Protein AF-A0A947CXR3-F1 (afdb_monomer)

pLDDT: mean 90.7, std 9.89, range [32.94, 98.69]

Foldseek 3Di:
DDDDDDFDLLVQDPDPVSDQWDADPVHDDKIAGEQRSQLVRLVVLQVVCVVVVWPREQEEEADQPFDEDALVVLLVVLPRGHYHYHKAAMVGYDVVNCVPRHPTYYYPDNDDDRMRVVVVVVSCVSNQVNHPPSDPDPCVLCQDDRVALWHWADDDDDDQDDPNDGDPVQVVVPPPVSVVLNRLLRRLLCCQQPPVVSVLQGDQDPSNVVSCVVSLLPLQLQEEEEEEQPQDQAPVRDGDRHADDVCVLQLVLCLSVVLNHNAYEYEALDPVRQVVLVVVLVCLCPDPDPDCSNVSSVRYDYDNHPVRVQVVSCVVLVHGAQFEEEAPDDDPVDDADELRRVSNVSSPDSHGYYYYWYAHRTDHPVSVVPHNGYHYFDDDPDPDDDDGRSVRVSVSSCSNRHRPHDPD

Structure (mmCIF, N/CA/C/O backbone):
data_AF-A0A947CXR3-F1
#
_entry.id   AF-A0A947CXR3-F1
#
loop_
_atom_site.group_PDB
_atom_site.id
_atom_site.type_symbol
_atom_site.label_atom_id
_atom_site.label_alt_id
_atom_site.label_comp_id
_atom_site.label_asym_id
_atom_site.label_entity_id
_atom_site.label_seq_id
_atom_site.pdbx_PDB_ins_code
_atom_site.Cartn_x
_atom_site.Cartn_y
_atom_site.Cartn_z
_atom_site.occupancy
_atom_site.B_iso_or_equiv
_atom_site.auth_seq_id
_atom_site.auth_comp_id
_atom_site.auth_asym_id
_atom_site.auth_atom_id
_atom_site.pdbx_PDB_model_num
ATOM 1 N N . THR A 1 1 ? 6.590 -12.788 -31.954 1.00 79.44 1 THR A N 1
ATOM 2 C CA . THR A 1 1 ? 8.031 -13.015 -31.715 1.00 79.44 1 THR A CA 1
ATOM 3 C C . THR A 1 1 ? 8.569 -11.859 -30.914 1.00 79.44 1 THR A C 1
ATOM 5 O O . THR A 1 1 ? 8.075 -10.757 -31.105 1.00 79.44 1 THR A O 1
ATOM 8 N N . ILE A 1 2 ? 9.519 -12.111 -30.018 1.00 90.00 2 ILE A N 1
ATOM 9 C CA . ILE A 1 2 ? 10.191 -11.078 -29.224 1.00 90.00 2 ILE A CA 1
ATOM 10 C C . ILE A 1 2 ? 11.605 -10.926 -29.770 1.00 90.00 2 ILE A C 1
ATOM 12 O O . ILE A 1 2 ? 12.270 -11.932 -30.020 1.00 90.00 2 ILE A O 1
ATOM 16 N N . GLU A 1 3 ? 12.046 -9.687 -29.945 1.00 91.62 3 GLU A N 1
ATOM 17 C CA . GLU A 1 3 ? 13.421 -9.353 -30.291 1.00 91.62 3 GLU A CA 1
ATOM 18 C C . GLU A 1 3 ? 13.982 -8.391 -29.242 1.00 91.62 3 GLU A C 1
ATOM 20 O O . GLU A 1 3 ? 13.285 -7.481 -28.797 1.00 91.62 3 GLU A O 1
ATOM 25 N N . VAL A 1 4 ? 15.227 -8.624 -28.824 1.00 93.88 4 VAL A N 1
ATOM 26 C CA . VAL A 1 4 ? 15.935 -7.793 -27.847 1.00 93.88 4 VAL A CA 1
ATOM 27 C C . VAL A 1 4 ? 17.286 -7.424 -28.437 1.00 93.88 4 VAL A C 1
ATOM 29 O O . VAL A 1 4 ? 18.064 -8.302 -28.811 1.00 93.88 4 VAL A O 1
ATOM 32 N N . GLU A 1 5 ? 17.563 -6.127 -28.494 1.00 94.75 5 GLU A N 1
ATOM 33 C CA . GLU A 1 5 ? 18.827 -5.569 -28.957 1.00 94.75 5 GLU A CA 1
ATOM 34 C C . GLU A 1 5 ? 19.469 -4.760 -27.824 1.00 94.75 5 GLU A C 1
ATOM 36 O O . GLU A 1 5 ? 18.783 -4.043 -27.098 1.00 94.75 5 GLU A O 1
ATOM 41 N N . LEU A 1 6 ? 20.785 -4.897 -27.658 1.00 97.06 6 LEU A N 1
ATOM 42 C CA . LEU A 1 6 ? 21.555 -4.155 -26.663 1.00 97.06 6 LEU A CA 1
ATOM 43 C C . LEU A 1 6 ? 22.370 -3.072 -27.366 1.00 97.06 6 LEU A C 1
ATOM 45 O O . LEU A 1 6 ? 23.049 -3.352 -28.353 1.00 97.06 6 LEU A O 1
ATOM 49 N N . ILE A 1 7 ? 22.322 -1.854 -26.834 1.00 97.44 7 ILE A N 1
ATOM 50 C CA . ILE A 1 7 ? 23.050 -0.697 -27.356 1.00 97.44 7 ILE A CA 1
ATOM 51 C C . ILE A 1 7 ? 23.914 -0.148 -26.224 1.00 97.44 7 ILE A C 1
ATOM 53 O O . ILE A 1 7 ? 23.396 0.229 -25.175 1.00 97.44 7 ILE A O 1
ATOM 57 N N . ASP A 1 8 ? 25.232 -0.144 -26.423 1.00 97.94 8 ASP A N 1
ATOM 58 C CA . ASP A 1 8 ? 26.199 0.355 -25.443 1.00 97.94 8 ASP A CA 1
ATOM 59 C C . ASP A 1 8 ? 26.494 1.843 -25.716 1.00 97.94 8 ASP A C 1
ATOM 61 O O . ASP A 1 8 ? 27.103 2.150 -26.746 1.00 97.94 8 ASP A O 1
ATOM 65 N N . PRO A 1 9 ? 26.145 2.783 -24.809 1.00 97.88 9 PRO A N 1
ATOM 66 C CA . PRO A 1 9 ? 26.451 4.208 -24.972 1.00 97.88 9 PRO A CA 1
ATOM 67 C C . PRO A 1 9 ? 27.941 4.493 -25.199 1.00 97.88 9 PRO A C 1
ATOM 69 O O . PRO A 1 9 ? 28.308 5.500 -25.800 1.00 97.88 9 PRO A O 1
ATOM 72 N N . ARG A 1 10 ? 28.834 3.587 -24.777 1.00 98.00 10 ARG A N 1
ATOM 73 C CA . ARG A 1 10 ? 30.276 3.699 -25.032 1.00 98.00 10 ARG A CA 1
ATOM 74 C C . ARG A 1 10 ? 30.629 3.610 -26.516 1.00 98.00 10 ARG A C 1
ATOM 76 O O . ARG A 1 10 ? 31.765 3.893 -26.877 1.00 98.00 10 ARG A O 1
ATOM 83 N N . GLU A 1 11 ? 29.749 3.114 -27.383 1.00 97.81 11 GLU A N 1
ATOM 84 C CA . GLU A 1 11 ? 29.954 3.111 -28.843 1.00 97.81 11 GLU A CA 1
ATOM 85 C C . GLU A 1 11 ? 29.752 4.499 -29.472 1.00 97.81 11 GLU A C 1
ATOM 87 O O . GLU A 1 11 ? 30.209 4.732 -30.587 1.00 97.81 11 GLU A O 1
ATOM 92 N N . PHE A 1 12 ? 29.148 5.430 -28.729 1.00 97.81 12 PHE A N 1
ATOM 93 C CA . PHE A 1 12 ? 28.777 6.774 -29.181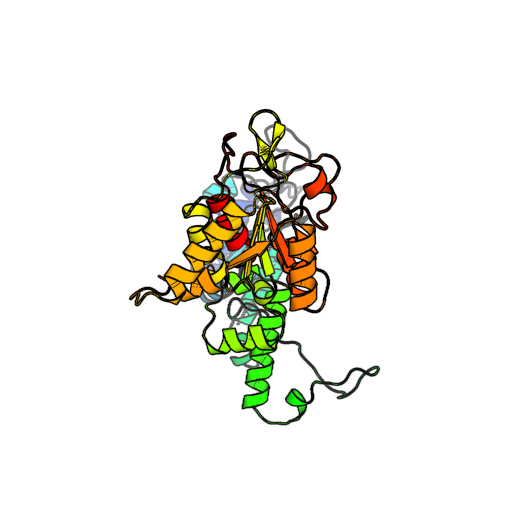 1.00 97.81 12 PHE A CA 1
ATOM 94 C C . PHE A 1 12 ? 29.667 7.870 -28.573 1.00 97.81 12 PHE A C 1
ATOM 96 O O . PHE A 1 12 ? 29.366 9.057 -28.609 1.00 97.81 12 PHE A O 1
ATOM 103 N N . THR A 1 13 ? 30.800 7.485 -27.991 1.00 97.06 13 THR A N 1
ATOM 104 C CA . THR A 1 13 ? 31.784 8.412 -27.422 1.00 97.06 13 THR A CA 1
ATOM 105 C C . THR A 1 13 ? 32.862 8.767 -28.443 1.00 97.06 13 THR A C 1
ATOM 107 O O . THR A 1 13 ? 33.323 7.900 -29.184 1.00 97.06 13 THR A O 1
ATOM 110 N N . SER A 1 14 ? 33.351 10.006 -28.421 1.00 93.44 14 SER A N 1
ATOM 111 C CA . SER A 1 14 ? 34.438 10.468 -29.298 1.00 93.44 14 SER A CA 1
ATOM 112 C C . SER A 1 14 ? 35.839 10.329 -28.689 1.00 93.44 14 SER A C 1
ATOM 114 O O . SER A 1 14 ? 36.840 10.422 -29.404 1.00 93.44 14 SER A O 1
ATOM 116 N N . ASP A 1 15 ? 35.941 10.111 -27.376 1.00 94.44 15 ASP A N 1
ATOM 117 C CA . ASP A 1 15 ? 37.215 10.000 -26.678 1.00 94.44 15 ASP A CA 1
ATOM 118 C C . ASP A 1 15 ? 37.767 8.565 -26.679 1.00 94.44 15 ASP A C 1
ATOM 120 O O . ASP A 1 15 ? 37.040 7.573 -26.681 1.00 94.44 15 ASP A O 1
ATOM 124 N N . ARG A 1 16 ? 39.098 8.446 -26.609 1.00 93.19 16 ARG A N 1
ATOM 125 C CA . ARG A 1 16 ? 39.800 7.150 -26.609 1.00 93.19 16 ARG A CA 1
ATOM 126 C C . ARG A 1 16 ? 39.392 6.237 -25.444 1.00 93.19 16 ARG A C 1
ATOM 128 O O . ARG A 1 16 ? 39.520 5.020 -25.567 1.00 93.19 16 ARG A O 1
ATOM 135 N N . HIS A 1 17 ? 38.969 6.804 -24.315 1.00 95.69 17 HIS A N 1
ATOM 136 C CA . HIS A 1 17 ? 38.638 6.053 -23.104 1.00 95.69 17 HIS A CA 1
ATOM 137 C C . HIS A 1 17 ? 37.176 5.590 -23.065 1.00 95.69 17 HIS A C 1
ATOM 139 O O . HIS A 1 17 ? 36.808 4.849 -22.154 1.00 95.69 17 HIS A O 1
ATOM 145 N N . ARG A 1 18 ? 36.379 5.955 -24.078 1.00 96.69 18 ARG A N 1
ATOM 146 C CA . ARG A 1 18 ? 34.949 5.662 -24.180 1.00 96.69 18 ARG A CA 1
ATOM 147 C C . ARG A 1 18 ? 34.182 6.109 -22.936 1.00 96.69 18 ARG A C 1
ATOM 149 O O . ARG A 1 18 ? 33.510 5.310 -22.274 1.00 96.69 18 ARG A O 1
ATOM 156 N N . THR A 1 19 ? 34.356 7.383 -22.594 1.00 97.25 19 THR A N 1
ATOM 157 C CA . THR A 1 19 ? 33.881 7.991 -21.350 1.00 97.25 19 THR A CA 1
ATOM 158 C C . THR A 1 19 ? 32.404 8.368 -21.461 1.00 97.25 19 THR A C 1
ATOM 160 O O . THR A 1 19 ? 32.031 9.217 -22.271 1.00 97.25 19 THR A O 1
ATOM 163 N N . VAL A 1 20 ? 31.567 7.757 -20.619 1.00 97.88 20 VAL A N 1
ATOM 164 C CA . VAL A 1 20 ? 30.100 7.931 -20.624 1.00 97.88 20 VAL A CA 1
ATOM 165 C C . VAL A 1 20 ? 29.574 8.674 -19.402 1.00 97.88 20 VAL A C 1
ATOM 167 O O . VAL A 1 20 ? 28.370 8.851 -19.277 1.00 97.88 20 VAL A O 1
ATOM 170 N N . ASP A 1 21 ? 30.455 9.111 -18.511 1.00 97.88 21 ASP A N 1
ATOM 171 C CA . ASP A 1 21 ? 30.120 9.767 -17.253 1.00 97.88 21 ASP A CA 1
ATOM 172 C C . ASP A 1 21 ? 31.091 10.911 -16.940 1.00 97.88 21 ASP A C 1
ATOM 174 O O . ASP A 1 21 ? 32.212 10.938 -17.448 1.00 97.88 21 ASP A O 1
ATOM 178 N N . ASP A 1 22 ? 30.635 11.879 -16.147 1.00 97.69 22 ASP A N 1
ATOM 179 C CA . ASP A 1 22 ? 31.436 13.009 -15.666 1.00 97.69 22 ASP A CA 1
ATOM 180 C C . ASP A 1 22 ? 30.968 13.458 -14.268 1.00 97.69 22 ASP A C 1
ATOM 182 O O . ASP A 1 22 ? 29.931 13.013 -13.766 1.00 97.69 22 ASP A O 1
ATOM 186 N N . ALA A 1 23 ? 31.740 14.325 -13.616 1.00 97.38 23 ALA A N 1
ATOM 187 C CA . ALA A 1 23 ? 31.413 14.851 -12.297 1.00 97.38 23 ALA A CA 1
ATOM 188 C C . ALA A 1 23 ? 30.157 15.752 -12.338 1.00 97.38 23 ALA A C 1
ATOM 190 O O . ALA A 1 23 ? 30.001 16.554 -13.265 1.00 97.38 23 ALA A O 1
ATOM 191 N N . PRO A 1 24 ? 29.273 15.688 -11.323 1.00 97.50 24 PRO A N 1
ATOM 192 C CA . PRO A 1 24 ? 28.071 16.513 -11.283 1.00 97.50 24 PRO A CA 1
ATOM 193 C C . PRO A 1 24 ? 28.388 18.001 -11.071 1.00 97.50 24 PRO A C 1
ATOM 195 O O . PRO A 1 24 ? 29.201 18.385 -10.221 1.00 97.50 24 PRO A O 1
ATOM 198 N N . TYR A 1 25 ? 27.668 18.873 -11.783 1.00 96.75 25 TYR A N 1
ATOM 199 C CA . TYR A 1 25 ? 27.602 20.291 -11.421 1.00 96.75 25 TYR A CA 1
ATOM 200 C C . TYR A 1 25 ? 26.945 20.463 -10.042 1.00 96.75 25 TYR A C 1
ATOM 202 O O . TYR A 1 25 ? 25.999 19.762 -9.703 1.00 96.75 25 TYR A O 1
ATOM 210 N N . GLY A 1 26 ? 27.438 21.422 -9.250 1.00 95.88 26 GLY A N 1
ATOM 211 C CA . GLY A 1 26 ? 27.008 21.624 -7.857 1.00 95.88 26 GLY A CA 1
ATOM 212 C C . GLY A 1 26 ? 27.835 20.847 -6.824 1.00 95.88 26 GLY A C 1
ATOM 213 O O . GLY A 1 26 ? 27.709 21.110 -5.629 1.00 95.88 26 GLY A O 1
ATOM 214 N N . GLY A 1 27 ? 28.742 19.975 -7.278 1.00 92.25 27 GLY A N 1
ATOM 215 C CA . GLY A 1 27 ? 29.546 19.118 -6.410 1.00 92.25 27 GLY A CA 1
ATOM 216 C C . GLY A 1 27 ? 28.737 17.961 -5.819 1.00 92.25 27 GLY A C 1
ATOM 217 O O . GLY A 1 27 ? 27.568 17.771 -6.139 1.00 92.25 27 GLY A O 1
ATOM 218 N N . GLY A 1 28 ? 29.380 17.183 -4.950 1.00 91.25 28 GLY A N 1
ATOM 219 C CA . GLY A 1 28 ? 28.824 15.946 -4.397 1.00 91.25 28 GLY A CA 1
ATOM 220 C C . GLY A 1 28 ? 29.645 14.717 -4.801 1.00 91.25 28 GLY A C 1
ATOM 221 O O . GLY A 1 28 ? 30.528 14.819 -5.656 1.00 91.25 28 GLY A O 1
ATOM 222 N N . PRO A 1 29 ? 29.432 13.573 -4.132 1.00 91.44 29 PRO A N 1
ATOM 223 C CA . PRO A 1 29 ? 30.048 12.312 -4.523 1.00 91.44 29 PRO A CA 1
ATOM 224 C C . PRO A 1 29 ? 29.416 11.761 -5.813 1.00 91.44 29 PRO A C 1
ATOM 226 O O . PRO A 1 29 ? 28.304 12.134 -6.172 1.00 91.44 29 PRO A O 1
ATOM 229 N N . GLY A 1 30 ? 30.119 10.838 -6.473 1.00 94.19 30 GLY A N 1
ATOM 230 C CA . GLY A 1 30 ? 29.589 10.084 -7.611 1.00 94.19 30 GLY A CA 1
ATOM 231 C C . GLY A 1 30 ? 29.825 10.730 -8.979 1.00 94.19 30 GLY A C 1
ATOM 232 O O . GLY A 1 30 ? 30.558 11.709 -9.110 1.00 94.19 30 GLY A O 1
ATOM 233 N N . MET A 1 31 ? 29.236 10.115 -10.005 1.00 97.81 31 MET A N 1
ATOM 234 C CA . MET A 1 31 ? 29.344 10.504 -11.415 1.00 97.81 31 MET A CA 1
ATOM 235 C C . MET A 1 31 ? 27.943 10.531 -12.036 1.00 97.81 31 MET A C 1
ATOM 237 O O . MET A 1 31 ? 27.052 9.820 -11.572 1.00 97.81 31 MET A O 1
ATOM 241 N N . VAL A 1 32 ? 27.745 11.324 -13.085 1.00 98.06 32 VAL A N 1
ATOM 242 C CA . VAL A 1 32 ? 26.485 11.422 -13.838 1.00 98.06 32 VAL A CA 1
ATOM 243 C C . VAL A 1 32 ? 26.749 11.036 -15.285 1.00 98.06 32 VAL A C 1
ATOM 245 O O . VAL A 1 32 ? 27.749 11.462 -15.864 1.00 98.06 32 VAL A O 1
ATOM 248 N N . MET A 1 33 ? 25.868 10.230 -15.884 1.00 98.44 33 MET A N 1
ATOM 249 C CA . MET A 1 33 ? 26.018 9.856 -17.291 1.00 98.44 33 MET A CA 1
ATOM 250 C C . MET A 1 33 ? 25.902 11.083 -18.199 1.00 98.44 33 MET A C 1
ATOM 252 O O . MET A 1 33 ? 24.962 11.873 -18.086 1.00 98.44 33 MET A O 1
ATOM 256 N N . LYS A 1 34 ? 26.860 11.214 -19.116 1.00 98.12 34 LYS A N 1
ATOM 257 C CA . LYS A 1 34 ? 26.965 12.331 -20.053 1.00 98.12 34 LYS A CA 1
ATOM 258 C C . LYS A 1 34 ? 25.796 12.340 -21.038 1.00 98.12 34 LYS A C 1
ATOM 260 O O . LYS A 1 34 ? 25.377 11.267 -21.483 1.00 98.12 34 LYS A O 1
ATOM 265 N N . PRO A 1 35 ? 25.313 13.529 -21.435 1.00 98.19 35 PRO A N 1
ATOM 266 C CA . PRO A 1 35 ? 24.179 13.626 -22.335 1.00 98.19 35 PRO A CA 1
ATOM 267 C C . PRO A 1 35 ? 24.489 13.117 -23.744 1.00 98.19 35 PRO A C 1
ATOM 269 O O . PRO A 1 35 ? 23.686 12.371 -24.290 1.00 98.19 35 PRO A O 1
ATOM 272 N N . GLU A 1 36 ? 25.644 13.456 -24.326 1.00 97.75 36 GLU A N 1
ATOM 273 C CA . GLU A 1 36 ? 25.902 13.206 -25.752 1.00 97.75 36 GLU A CA 1
ATOM 274 C C . GLU A 1 36 ? 25.911 11.710 -26.112 1.00 97.75 36 GLU A C 1
ATOM 276 O O . GLU A 1 36 ? 25.109 11.312 -26.954 1.00 97.75 36 GLU A O 1
ATOM 281 N N . PRO A 1 37 ? 26.700 10.836 -25.448 1.00 98.12 37 PRO A N 1
ATOM 282 C CA . PRO A 1 37 ? 26.730 9.420 -25.819 1.00 98.12 37 PRO A CA 1
ATOM 283 C C . PRO A 1 37 ? 25.398 8.706 -25.559 1.00 98.12 37 PRO A C 1
ATOM 285 O O . PRO A 1 37 ? 25.101 7.692 -26.186 1.00 98.12 37 PRO A O 1
ATOM 288 N N . LEU A 1 38 ? 24.607 9.203 -24.602 1.00 98.19 38 LEU A N 1
ATOM 289 C CA . LEU A 1 38 ? 23.335 8.594 -24.235 1.00 98.19 38 LEU A CA 1
ATOM 290 C C . LEU A 1 38 ? 22.211 8.998 -25.197 1.00 98.19 38 LEU A C 1
ATOM 292 O O . LEU A 1 38 ? 21.444 8.131 -25.608 1.00 98.19 38 LEU A O 1
ATOM 296 N N . ILE A 1 39 ? 22.138 10.274 -25.585 1.00 98.50 39 ILE A N 1
ATOM 297 C CA . ILE A 1 39 ? 21.187 10.760 -26.596 1.00 98.50 39 ILE A CA 1
ATOM 298 C C . ILE A 1 39 ? 21.435 10.044 -27.924 1.00 98.50 39 ILE A C 1
ATOM 300 O O . ILE A 1 39 ? 20.510 9.444 -28.469 1.00 98.50 39 ILE A O 1
ATOM 304 N N . ASP A 1 40 ? 22.688 10.002 -28.381 1.00 98.31 40 ASP A N 1
ATOM 305 C CA . ASP A 1 40 ? 23.053 9.348 -29.640 1.00 98.31 40 ASP A CA 1
ATOM 306 C C . ASP A 1 40 ? 22.677 7.853 -29.635 1.00 98.31 40 ASP A C 1
ATOM 308 O O . ASP A 1 40 ? 22.171 7.323 -30.628 1.00 98.31 40 ASP A O 1
ATOM 312 N N . ALA A 1 41 ? 22.856 7.165 -28.501 1.00 98.38 41 ALA A N 1
ATOM 313 C CA . ALA A 1 41 ? 22.448 5.770 -28.341 1.00 98.38 41 ALA A CA 1
ATOM 314 C C . ALA A 1 41 ? 20.919 5.582 -28.408 1.00 98.38 41 ALA A C 1
ATOM 316 O O . ALA A 1 41 ? 20.441 4.635 -29.040 1.00 98.38 41 ALA A O 1
ATOM 317 N N . ILE A 1 42 ? 20.146 6.476 -27.779 1.00 98.19 42 ILE A N 1
ATOM 318 C CA . ILE A 1 42 ? 18.674 6.448 -27.794 1.00 98.19 42 ILE A CA 1
ATOM 319 C C . ILE A 1 42 ? 18.142 6.716 -29.210 1.00 98.19 42 ILE A C 1
ATOM 321 O O . ILE A 1 42 ? 17.247 6.010 -29.684 1.00 98.19 42 ILE A O 1
ATOM 325 N N . GLU A 1 43 ? 18.701 7.700 -29.913 1.00 97.56 43 GLU A N 1
ATOM 326 C CA . GLU A 1 43 ? 18.332 8.022 -31.296 1.00 97.56 43 GLU A CA 1
ATOM 327 C C . GLU A 1 43 ? 18.703 6.895 -32.269 1.00 97.56 43 GLU A C 1
ATOM 329 O O . GLU A 1 43 ? 17.918 6.548 -33.161 1.00 97.56 43 GLU A O 1
ATOM 334 N N . ALA A 1 44 ? 19.862 6.259 -32.071 1.00 97.69 44 ALA A N 1
ATOM 335 C CA . ALA A 1 44 ? 20.262 5.089 -32.843 1.00 97.69 44 ALA A CA 1
ATOM 336 C C . ALA A 1 44 ? 19.293 3.915 -32.641 1.00 97.69 44 ALA A C 1
ATOM 338 O O . ALA A 1 44 ? 18.938 3.251 -33.617 1.00 97.69 44 ALA A O 1
ATOM 339 N N . ALA A 1 45 ? 18.816 3.685 -31.412 1.00 96.50 45 ALA A N 1
ATOM 340 C CA . ALA A 1 45 ? 17.808 2.664 -31.122 1.00 96.50 45 ALA A CA 1
ATOM 341 C C . ALA A 1 45 ? 16.514 2.901 -31.915 1.00 96.50 45 ALA A C 1
ATOM 343 O O . ALA A 1 45 ? 16.004 1.996 -32.580 1.00 96.50 45 ALA A O 1
ATOM 344 N N . ALA A 1 46 ? 16.021 4.143 -31.903 1.00 94.88 46 ALA A N 1
ATOM 345 C CA . ALA A 1 46 ? 14.829 4.529 -32.650 1.00 94.88 46 ALA A CA 1
ATOM 346 C C . ALA A 1 46 ? 15.016 4.349 -34.165 1.00 94.88 46 ALA A C 1
ATOM 348 O O . ALA A 1 46 ? 14.157 3.770 -34.831 1.00 94.88 46 ALA A O 1
ATOM 349 N N . THR A 1 47 ? 16.170 4.766 -34.693 1.00 95.94 47 THR A N 1
ATOM 350 C CA . THR A 1 47 ? 16.509 4.635 -36.117 1.00 95.94 47 THR A CA 1
ATOM 351 C C . THR A 1 47 ? 16.544 3.171 -36.555 1.00 95.94 47 THR A C 1
ATOM 353 O O . THR A 1 47 ? 15.905 2.813 -37.543 1.00 95.94 47 THR A O 1
ATOM 356 N N . ARG A 1 48 ? 17.213 2.295 -35.790 1.00 94.88 48 ARG A N 1
ATOM 357 C CA . ARG A 1 48 ? 17.276 0.851 -36.082 1.00 94.88 48 ARG A CA 1
ATOM 358 C C . ARG A 1 48 ? 15.891 0.204 -36.071 1.00 94.88 48 ARG A C 1
ATOM 360 O O . ARG A 1 48 ? 15.601 -0.639 -36.918 1.00 94.88 48 ARG A O 1
ATOM 367 N N . GLY A 1 49 ? 15.019 0.607 -35.146 1.00 92.44 49 GLY A N 1
ATOM 368 C CA . GLY A 1 49 ? 13.626 0.161 -35.135 1.00 92.44 49 GLY A CA 1
ATOM 369 C C . GLY A 1 49 ? 12.864 0.598 -36.389 1.00 92.44 49 GLY A C 1
ATOM 370 O O . GLY A 1 49 ? 12.204 -0.223 -37.028 1.00 92.44 49 GLY A O 1
ATOM 371 N N . ALA A 1 50 ? 13.008 1.860 -36.796 1.00 93.69 50 ALA A N 1
ATOM 372 C CA . ALA A 1 50 ? 12.372 2.385 -38.003 1.00 93.69 50 ALA A CA 1
ATOM 373 C C . ALA A 1 50 ? 12.843 1.662 -39.282 1.00 93.69 50 ALA A C 1
ATOM 375 O O . ALA A 1 50 ? 12.020 1.318 -40.130 1.00 93.69 50 ALA A O 1
ATOM 376 N N . GLU A 1 51 ? 14.139 1.350 -39.402 1.00 94.94 51 GLU A N 1
ATOM 377 C CA . GLU A 1 51 ? 14.701 0.568 -40.519 1.00 94.94 51 GLU A CA 1
ATOM 378 C C . GLU A 1 51 ? 14.114 -0.851 -40.610 1.00 94.94 51 GLU A C 1
ATOM 380 O O . GLU A 1 51 ? 13.972 -1.405 -41.702 1.00 94.94 51 GLU A O 1
ATOM 385 N N . ARG A 1 52 ? 13.719 -1.427 -39.469 1.00 91.31 52 ARG A N 1
ATOM 386 C CA . ARG A 1 52 ? 13.030 -2.725 -39.369 1.00 91.31 52 ARG A CA 1
ATOM 387 C C . ARG A 1 52 ? 11.512 -2.620 -39.566 1.00 91.31 52 ARG A C 1
ATOM 389 O O . ARG A 1 52 ? 10.823 -3.640 -39.543 1.00 91.31 52 ARG A O 1
ATOM 396 N N . GLY A 1 53 ? 10.982 -1.410 -39.762 1.00 91.56 53 GLY A N 1
ATOM 397 C CA . GLY A 1 53 ? 9.550 -1.144 -39.908 1.00 91.56 53 GLY A CA 1
ATOM 398 C C . GLY A 1 53 ? 8.762 -1.214 -38.596 1.00 91.56 53 GLY A C 1
ATOM 399 O O . GLY A 1 53 ? 7.558 -1.468 -38.627 1.00 91.56 53 GLY A O 1
ATOM 400 N N . TRP A 1 54 ? 9.421 -1.039 -37.448 1.00 91.06 54 TRP A N 1
ATOM 401 C CA . TRP A 1 54 ? 8.762 -0.974 -36.141 1.00 91.06 54 TRP A CA 1
ATOM 402 C C . TRP A 1 54 ? 8.110 0.399 -35.915 1.00 91.06 54 TRP A C 1
ATOM 404 O O . TRP A 1 54 ? 8.547 1.385 -36.512 1.00 91.06 54 TRP A O 1
ATOM 414 N N . PRO A 1 55 ? 7.060 0.491 -35.073 1.00 91.50 55 PRO A N 1
ATOM 415 C CA . PRO A 1 55 ? 6.487 1.780 -34.698 1.00 91.50 55 PRO A CA 1
ATOM 416 C C . PRO A 1 55 ? 7.500 2.641 -33.930 1.00 91.50 55 PRO A C 1
ATOM 418 O O . PRO A 1 55 ? 8.525 2.152 -33.446 1.00 91.50 55 PRO A O 1
ATOM 421 N N . GLU A 1 56 ? 7.182 3.930 -33.801 1.00 93.56 56 GLU A N 1
ATOM 422 C CA . GLU A 1 56 ? 7.945 4.861 -32.967 1.00 93.56 56 GLU A CA 1
ATOM 423 C C . GLU A 1 56 ? 8.109 4.284 -31.548 1.00 93.56 56 GLU A C 1
ATOM 425 O O . GLU A 1 56 ? 7.103 3.880 -30.949 1.00 93.56 56 GLU A O 1
ATOM 430 N N . PRO A 1 57 ? 9.344 4.184 -31.014 1.00 95.75 57 PRO A N 1
ATOM 431 C CA . PRO A 1 57 ? 9.550 3.589 -29.707 1.00 95.75 57 PRO A CA 1
ATOM 432 C C . PRO A 1 57 ? 8.981 4.461 -28.604 1.00 95.75 57 PRO A C 1
ATOM 434 O O . PRO A 1 57 ? 9.109 5.683 -28.624 1.00 95.75 57 PRO A O 1
ATOM 437 N N . ARG A 1 58 ? 8.492 3.798 -27.562 1.00 96.38 58 ARG A N 1
ATOM 438 C CA . ARG A 1 58 ? 8.335 4.417 -26.250 1.00 96.38 58 ARG A CA 1
ATOM 439 C C . ARG A 1 58 ? 9.670 4.365 -25.506 1.00 96.38 58 ARG A C 1
ATOM 441 O O . ARG A 1 58 ? 10.166 3.277 -25.208 1.00 96.38 58 ARG A O 1
ATOM 448 N N . ARG A 1 59 ? 10.251 5.528 -25.226 1.00 97.94 59 ARG A N 1
ATOM 449 C CA . ARG A 1 59 ? 11.552 5.713 -24.571 1.00 97.94 59 ARG A CA 1
ATOM 450 C C . ARG A 1 59 ? 11.345 5.849 -23.068 1.00 97.94 59 ARG A C 1
ATOM 452 O O . ARG A 1 59 ? 10.853 6.866 -22.587 1.00 97.94 59 ARG A O 1
ATOM 459 N N . MET A 1 60 ? 11.696 4.805 -22.330 1.00 98.25 60 MET A N 1
ATOM 460 C CA . MET A 1 60 ? 11.411 4.678 -20.904 1.00 98.25 60 MET A CA 1
ATOM 461 C C . MET A 1 60 ? 12.709 4.684 -20.106 1.00 98.25 60 MET A C 1
ATOM 463 O O . MET A 1 60 ? 13.554 3.810 -20.304 1.00 98.25 60 MET A O 1
ATOM 467 N N . LEU A 1 61 ? 12.858 5.619 -19.172 1.00 98.69 61 LEU A N 1
ATOM 468 C CA . LEU A 1 61 ? 13.983 5.627 -18.239 1.00 98.69 61 LEU A CA 1
ATOM 469 C C . LEU A 1 61 ? 13.667 4.780 -17.007 1.00 98.69 61 LEU A C 1
ATOM 471 O O . LEU A 1 61 ? 12.661 4.993 -16.332 1.00 98.69 61 LEU A O 1
ATOM 475 N N . MET A 1 62 ? 14.556 3.842 -16.685 1.00 98.50 62 MET A N 1
ATOM 476 C CA . MET A 1 62 ? 14.491 3.085 -15.435 1.00 98.50 62 MET A CA 1
ATOM 477 C C . MET A 1 62 ? 14.981 3.973 -14.288 1.00 98.50 62 MET A C 1
ATOM 479 O O . MET A 1 62 ? 16.184 4.196 -14.149 1.00 98.50 62 MET A O 1
ATOM 483 N N . SER A 1 63 ? 14.050 4.496 -13.489 1.00 97.69 63 SER A N 1
ATOM 484 C CA . SER A 1 63 ? 14.315 5.520 -12.472 1.00 97.69 63 SER A CA 1
ATOM 485 C C . SER A 1 63 ? 13.440 5.304 -11.236 1.00 97.69 63 SER A C 1
ATOM 487 O O . SER A 1 63 ? 12.232 5.110 -11.382 1.00 97.69 63 SER A O 1
ATOM 489 N N . PRO A 1 64 ? 13.991 5.381 -10.007 1.00 96.94 64 PRO A N 1
ATOM 490 C CA . PRO A 1 64 ? 13.189 5.300 -8.787 1.00 96.94 64 PRO A CA 1
ATOM 491 C C . PRO A 1 64 ? 12.223 6.487 -8.628 1.00 96.94 64 PRO A C 1
ATOM 493 O O . PRO A 1 64 ? 11.269 6.380 -7.863 1.00 96.94 64 PRO A O 1
ATOM 496 N N . ALA A 1 65 ? 12.443 7.598 -9.345 1.00 95.75 65 ALA A N 1
ATOM 497 C CA . ALA A 1 65 ? 11.534 8.746 -9.379 1.00 95.75 65 ALA A CA 1
ATOM 498 C C . ALA A 1 65 ? 10.338 8.543 -10.330 1.00 95.75 65 ALA A C 1
ATOM 500 O O . ALA A 1 65 ? 9.385 9.323 -10.298 1.00 95.75 65 ALA A O 1
ATOM 501 N N . GLY A 1 66 ? 10.382 7.499 -11.163 1.00 96.88 66 GLY A N 1
ATOM 502 C CA . GLY A 1 66 ? 9.333 7.170 -12.115 1.00 96.88 66 GLY A CA 1
ATOM 503 C C . GLY A 1 66 ? 8.064 6.611 -11.481 1.00 96.88 66 GLY A C 1
ATOM 504 O O . GLY A 1 66 ? 8.027 6.228 -10.309 1.00 96.88 66 GLY A O 1
ATOM 505 N N . ALA A 1 67 ? 7.009 6.504 -12.289 1.00 97.12 67 ALA A N 1
ATOM 506 C CA . ALA A 1 67 ? 5.782 5.847 -11.856 1.00 97.12 67 ALA A CA 1
ATOM 507 C C . ALA A 1 67 ? 6.060 4.356 -11.557 1.00 97.12 67 ALA A C 1
ATOM 509 O O . ALA A 1 67 ? 6.744 3.702 -12.352 1.00 97.12 67 ALA A O 1
ATOM 510 N N . PRO A 1 68 ? 5.543 3.786 -10.450 1.00 96.81 68 PRO A N 1
ATOM 511 C CA . PRO A 1 68 ? 5.724 2.368 -10.157 1.00 96.81 68 PRO A CA 1
ATOM 512 C C . PRO A 1 68 ? 5.159 1.472 -11.264 1.00 96.81 68 PRO A C 1
ATOM 514 O O . PRO A 1 68 ? 4.041 1.685 -11.744 1.00 96.81 68 PRO A O 1
ATOM 517 N N . LEU A 1 69 ? 5.902 0.433 -11.642 1.00 96.94 69 LEU A N 1
ATOM 518 C CA . LEU A 1 69 ? 5.430 -0.581 -12.578 1.00 96.94 69 LEU A CA 1
ATOM 519 C C . LEU A 1 69 ? 4.246 -1.351 -11.970 1.00 96.94 69 LEU A C 1
ATOM 521 O O . LEU A 1 69 ? 4.350 -1.945 -10.898 1.00 96.94 69 LEU A O 1
ATOM 525 N N . THR A 1 70 ? 3.121 -1.381 -12.684 1.00 95.06 70 THR A N 1
ATOM 526 C CA . THR A 1 70 ? 1.915 -2.126 -12.291 1.00 95.06 70 THR A CA 1
ATOM 527 C C . THR A 1 70 ? 1.538 -3.162 -13.344 1.00 95.06 70 THR A C 1
ATOM 529 O O . THR A 1 70 ? 1.890 -3.028 -14.517 1.00 95.06 70 THR A O 1
ATOM 532 N N . GLN A 1 71 ? 0.750 -4.173 -12.961 1.00 93.31 71 GLN A N 1
ATOM 533 C CA . GLN A 1 71 ? 0.264 -5.180 -13.912 1.00 93.31 71 GLN A CA 1
ATOM 534 C C . GLN A 1 71 ? -0.583 -4.565 -15.037 1.00 93.31 71 GLN A C 1
ATOM 536 O O . GLN A 1 71 ? -0.538 -5.032 -16.174 1.00 93.31 71 GLN A O 1
ATOM 541 N N . VAL A 1 72 ? -1.327 -3.494 -14.738 1.00 91.75 72 VAL A N 1
ATOM 542 C CA . VAL A 1 72 ? -2.075 -2.719 -15.739 1.00 91.75 72 VAL A CA 1
ATOM 543 C C . VAL A 1 72 ? -1.115 -2.120 -16.764 1.00 91.75 72 VAL A C 1
ATOM 545 O O . VAL A 1 72 ? -1.323 -2.285 -17.966 1.00 91.75 72 VAL A O 1
ATOM 548 N N . ARG A 1 73 ? -0.020 -1.503 -16.300 1.00 93.81 73 ARG A N 1
ATOM 549 C CA . ARG A 1 73 ? 0.993 -0.919 -17.182 1.00 93.81 73 ARG A CA 1
ATOM 550 C C . ARG A 1 73 ? 1.691 -1.975 -18.036 1.00 93.81 73 ARG A C 1
ATOM 552 O O . ARG A 1 73 ? 1.887 -1.754 -19.223 1.00 93.81 73 ARG A O 1
ATOM 559 N N . VAL A 1 74 ? 2.007 -3.140 -17.470 1.00 94.81 74 VAL A N 1
ATOM 560 C CA . VAL A 1 74 ? 2.604 -4.263 -18.214 1.00 94.81 74 VAL A CA 1
ATOM 561 C C . VAL A 1 74 ? 1.729 -4.676 -19.405 1.00 94.81 74 VAL A C 1
ATOM 563 O O . VAL A 1 74 ? 2.244 -4.847 -20.510 1.00 94.81 74 VAL A O 1
ATOM 566 N N . ARG A 1 75 ? 0.406 -4.787 -19.215 1.00 91.00 75 ARG A N 1
ATOM 567 C CA . ARG A 1 75 ? -0.527 -5.122 -20.308 1.00 91.00 75 ARG A CA 1
ATOM 568 C C . ARG A 1 75 ? -0.569 -4.046 -21.388 1.00 91.00 75 ARG A C 1
ATOM 570 O O . ARG A 1 75 ? -0.638 -4.378 -22.567 1.00 91.00 75 ARG A O 1
ATOM 577 N N . GLU A 1 76 ? -0.519 -2.774 -20.998 1.00 92.38 76 GLU A N 1
ATOM 578 C CA . GLU A 1 76 ? -0.464 -1.662 -21.951 1.00 92.38 76 GLU A CA 1
ATOM 579 C C . GLU A 1 76 ? 0.814 -1.715 -22.799 1.00 92.38 76 GLU A C 1
ATOM 581 O O . GLU A 1 76 ? 0.752 -1.635 -24.026 1.00 92.38 76 GLU A O 1
ATOM 586 N N . LEU A 1 77 ? 1.968 -1.920 -22.156 1.00 93.62 77 LEU A N 1
ATOM 587 C CA . LEU A 1 77 ? 3.267 -2.008 -22.827 1.00 93.62 77 LEU A CA 1
ATOM 588 C C . LEU A 1 77 ? 3.339 -3.191 -23.802 1.00 93.62 77 LEU A C 1
ATOM 590 O O . LEU A 1 77 ? 3.914 -3.054 -24.882 1.00 93.62 77 LEU A O 1
ATOM 594 N N . ALA A 1 78 ? 2.700 -4.319 -23.477 1.00 91.06 78 ALA A N 1
ATOM 595 C CA . ALA A 1 78 ? 2.618 -5.476 -24.369 1.00 91.06 78 ALA A CA 1
ATOM 596 C C . ALA A 1 78 ? 1.894 -5.186 -25.696 1.00 91.06 78 ALA A C 1
ATOM 598 O O . ALA A 1 78 ? 2.164 -5.852 -26.695 1.00 91.06 78 ALA A O 1
ATOM 599 N N . GLY A 1 79 ? 1.017 -4.176 -25.736 1.00 85.00 79 GLY A N 1
ATOM 600 C CA . GLY A 1 79 ? 0.359 -3.718 -26.963 1.00 85.00 79 GLY A CA 1
ATOM 601 C C . GLY A 1 79 ? 1.172 -2.716 -27.797 1.00 85.00 79 GLY A C 1
ATOM 602 O O . GLY A 1 79 ? 0.819 -2.474 -28.948 1.00 85.00 79 GLY A O 1
ATOM 603 N N . GLY A 1 80 ? 2.239 -2.125 -27.240 1.00 76.81 80 GLY A N 1
ATOM 604 C CA . GLY A 1 80 ? 2.949 -0.973 -27.820 1.00 76.81 80 GLY A CA 1
ATOM 605 C C . GLY A 1 80 ? 3.962 -1.288 -28.930 1.00 76.81 80 GLY A C 1
ATOM 606 O O . GLY A 1 80 ? 4.342 -0.396 -29.683 1.00 76.81 80 GLY A O 1
ATOM 607 N N . GLY A 1 81 ? 4.396 -2.542 -29.067 1.00 82.62 81 GLY A N 1
ATOM 608 C CA . GLY A 1 81 ? 5.190 -3.032 -30.204 1.00 82.62 81 GLY A CA 1
ATOM 609 C C . GLY A 1 81 ? 6.684 -2.666 -30.234 1.00 82.62 81 GLY A C 1
ATOM 610 O O . GLY A 1 81 ? 7.466 -3.491 -30.698 1.00 82.62 81 GLY A O 1
ATOM 611 N N . HIS A 1 82 ? 7.107 -1.498 -29.733 1.00 94.62 82 HIS A N 1
ATOM 612 C CA . HIS A 1 82 ? 8.523 -1.096 -29.688 1.00 94.62 82 HIS A CA 1
ATOM 613 C C . HIS A 1 82 ? 8.840 -0.267 -28.433 1.00 94.62 82 HIS A C 1
ATOM 615 O O . HIS A 1 82 ? 8.255 0.793 -28.204 1.00 94.62 82 HIS A O 1
ATOM 621 N N . LEU A 1 83 ? 9.771 -0.759 -27.612 1.00 96.62 83 LEU A N 1
ATOM 622 C CA . LEU A 1 83 ? 10.196 -0.132 -26.358 1.00 96.62 83 LEU A CA 1
ATOM 623 C C . LEU A 1 83 ? 11.707 0.114 -26.388 1.00 96.62 83 LEU A C 1
ATOM 625 O O . LEU A 1 83 ? 12.468 -0.791 -26.724 1.00 96.62 83 LEU A O 1
ATOM 629 N N . VAL A 1 84 ? 12.134 1.307 -25.974 1.00 97.94 84 VAL A N 1
ATOM 630 C CA . VAL A 1 84 ? 13.541 1.638 -25.712 1.00 97.94 84 VAL A CA 1
ATOM 631 C C . VAL A 1 84 ? 13.692 1.839 -24.210 1.00 97.94 84 VAL A C 1
ATOM 633 O O . VAL A 1 84 ? 13.178 2.805 -23.653 1.00 97.94 84 VAL A O 1
ATOM 636 N N . LEU A 1 85 ? 14.375 0.904 -23.548 1.00 98.38 85 LEU A N 1
ATOM 637 C CA . LEU A 1 85 ? 14.564 0.909 -22.097 1.00 98.38 85 LEU A CA 1
ATOM 638 C C . LEU A 1 85 ? 15.937 1.497 -21.756 1.00 98.38 85 LEU A C 1
ATOM 640 O O . LEU A 1 85 ? 16.970 0.854 -21.945 1.00 98.38 85 LEU A O 1
ATOM 644 N N . VAL A 1 86 ? 15.950 2.725 -21.247 1.00 98.62 86 VAL A N 1
ATOM 645 C CA . VAL A 1 86 ? 17.170 3.452 -20.894 1.00 98.62 86 VAL A CA 1
ATOM 646 C C . VAL A 1 86 ? 17.583 3.082 -19.474 1.00 98.62 86 VAL A C 1
ATOM 648 O O . VAL A 1 86 ? 16.848 3.303 -18.510 1.00 98.62 86 VAL A O 1
ATOM 651 N N . CYS A 1 87 ? 18.772 2.497 -19.345 1.00 98.50 87 CYS A N 1
ATOM 652 C CA . CYS A 1 87 ? 19.315 2.033 -18.072 1.00 98.50 87 CYS A CA 1
ATOM 653 C C . CYS A 1 87 ? 20.339 3.040 -17.537 1.00 98.50 87 CYS A C 1
ATOM 655 O O . CYS A 1 87 ? 21.476 3.077 -18.006 1.00 98.50 87 CYS A O 1
ATOM 657 N N . GLY A 1 88 ? 19.942 3.843 -16.547 1.00 97.19 88 GLY A N 1
ATOM 658 C CA . GLY A 1 88 ? 20.865 4.725 -15.834 1.00 97.19 88 GLY A CA 1
ATOM 659 C C . GLY A 1 88 ? 21.866 3.950 -14.968 1.00 97.19 88 GLY A C 1
ATOM 660 O O . GLY A 1 88 ? 21.591 2.834 -14.520 1.00 97.19 88 GLY A O 1
ATOM 661 N N . ARG A 1 89 ? 23.025 4.561 -14.715 1.00 97.38 89 ARG A N 1
ATOM 662 C CA . ARG A 1 89 ? 24.090 4.098 -13.810 1.00 97.38 89 ARG A CA 1
ATOM 663 C C . ARG A 1 89 ? 24.584 5.272 -12.964 1.00 97.38 89 ARG A C 1
ATOM 665 O O . ARG A 1 89 ? 24.253 6.418 -13.253 1.00 97.38 89 ARG A O 1
ATOM 672 N N . TYR A 1 90 ? 25.436 4.978 -11.982 1.00 96.00 90 TYR A N 1
ATOM 673 C CA . TYR A 1 90 ? 26.059 5.979 -11.109 1.00 96.00 90 TYR A CA 1
ATOM 674 C C . TYR A 1 90 ? 25.003 6.752 -10.292 1.00 96.00 90 TYR A C 1
ATOM 676 O O . TYR A 1 90 ? 24.094 6.115 -9.767 1.00 96.00 90 TYR A O 1
ATOM 684 N N . GLU A 1 91 ? 25.106 8.080 -10.176 1.00 95.88 91 GLU A N 1
ATOM 685 C CA . GLU A 1 91 ? 24.079 8.922 -9.532 1.00 95.88 91 GLU A CA 1
ATOM 686 C C . GLU A 1 91 ? 22.843 9.129 -10.426 1.00 95.88 91 GLU A C 1
ATOM 688 O O . GLU A 1 91 ? 21.817 9.628 -9.968 1.00 95.88 91 GLU A O 1
ATOM 693 N N . GLY A 1 92 ? 22.926 8.750 -11.706 1.00 95.50 92 GLY A N 1
ATOM 694 C CA . GLY A 1 92 ? 21.858 8.906 -12.686 1.00 95.50 92 GLY A CA 1
ATOM 695 C C . GLY A 1 92 ? 22.364 9.425 -14.028 1.00 95.50 92 GLY A C 1
ATOM 696 O O . GLY A 1 92 ? 23.553 9.350 -14.355 1.00 95.50 92 GLY A O 1
ATOM 697 N N . ILE A 1 93 ? 21.434 9.954 -14.817 1.00 97.88 93 ILE A N 1
ATOM 698 C CA . ILE A 1 93 ? 21.707 10.550 -16.127 1.00 97.88 93 ILE A CA 1
ATOM 699 C C . ILE A 1 93 ? 21.504 12.062 -16.067 1.00 97.88 93 ILE A C 1
ATOM 701 O O . ILE A 1 93 ? 20.770 12.557 -15.214 1.00 97.88 93 ILE A O 1
ATOM 705 N N . ASP A 1 94 ? 22.148 12.805 -16.965 1.00 98.31 94 ASP A N 1
ATOM 706 C CA . ASP A 1 94 ? 21.922 14.246 -17.074 1.00 98.31 94 ASP A CA 1
ATOM 707 C C . ASP A 1 94 ? 20.436 14.549 -17.350 1.00 98.31 94 ASP A C 1
ATOM 709 O O . ASP A 1 94 ? 19.844 13.987 -18.274 1.00 98.31 94 ASP A O 1
ATOM 713 N N . GLN A 1 95 ? 19.840 15.459 -16.570 1.00 98.25 95 GLN A N 1
ATOM 714 C CA . GLN A 1 95 ? 18.417 15.812 -16.668 1.00 98.25 95 GLN A CA 1
ATOM 715 C C . GLN A 1 95 ? 18.013 16.254 -18.082 1.00 98.25 95 GLN A C 1
ATOM 717 O O . GLN A 1 95 ? 16.891 16.005 -18.510 1.00 98.25 95 GLN A O 1
ATOM 722 N N . ARG A 1 96 ? 18.928 16.846 -18.858 1.00 98.44 96 ARG A N 1
ATOM 723 C CA . ARG A 1 96 ? 18.636 17.255 -20.238 1.00 98.44 96 ARG A CA 1
ATOM 724 C C . ARG A 1 96 ? 18.364 16.061 -21.149 1.00 98.44 96 ARG A C 1
ATOM 726 O O . ARG A 1 96 ? 17.626 16.217 -22.110 1.00 98.44 96 ARG A O 1
ATOM 733 N N . VAL A 1 97 ? 18.916 14.878 -20.862 1.00 98.38 97 VAL A N 1
ATOM 734 C CA . VAL A 1 97 ? 18.559 13.649 -21.594 1.00 98.38 97 VAL A CA 1
ATOM 735 C C . VAL A 1 97 ? 17.102 13.290 -21.337 1.00 98.38 97 VAL A C 1
ATOM 737 O O . VAL A 1 97 ? 16.391 12.929 -22.272 1.00 98.38 97 VAL A O 1
ATOM 740 N N . VAL A 1 98 ? 16.651 13.427 -20.085 1.00 98.00 98 VAL A N 1
ATOM 741 C CA . VAL A 1 98 ? 15.250 13.204 -19.708 1.00 98.00 98 VAL A CA 1
ATOM 742 C C . VAL A 1 98 ? 14.352 14.172 -20.472 1.00 98.00 98 VAL A C 1
ATOM 744 O O . VAL A 1 98 ? 13.456 13.739 -21.189 1.00 98.00 98 VAL A O 1
ATOM 747 N N . ASP A 1 99 ? 14.661 15.465 -20.399 1.00 98.06 99 ASP A N 1
ATOM 748 C CA . ASP A 1 99 ? 13.836 16.527 -20.979 1.00 98.06 99 ASP A CA 1
ATOM 749 C C . ASP A 1 99 ? 13.776 16.490 -22.520 1.00 98.06 99 ASP A C 1
ATOM 751 O O . ASP A 1 99 ? 12.801 16.956 -23.109 1.00 98.06 99 ASP A O 1
ATOM 755 N N . LEU A 1 100 ? 14.823 15.982 -23.183 1.00 97.69 100 LEU A N 1
ATOM 756 C CA . LEU A 1 100 ? 14.931 15.960 -24.647 1.00 97.69 100 LEU A CA 1
ATOM 757 C C . LEU A 1 100 ? 14.459 14.647 -25.280 1.00 97.69 100 LEU A C 1
ATOM 759 O O . LEU A 1 100 ? 13.979 14.672 -26.414 1.00 97.69 100 LEU A O 1
ATOM 763 N N . CYS A 1 101 ? 14.645 13.511 -24.601 1.00 96.12 101 CYS A N 1
ATOM 764 C CA . CYS A 1 101 ? 14.584 12.196 -25.246 1.00 96.12 101 CYS A CA 1
ATOM 765 C C . CYS A 1 101 ? 13.772 11.140 -24.489 1.00 96.12 101 CYS A C 1
ATOM 767 O O . CYS A 1 101 ? 13.578 10.058 -25.037 1.00 96.12 101 CYS A O 1
ATOM 769 N N . ILE A 1 102 ? 13.334 11.376 -23.251 1.00 98.25 102 ILE A N 1
ATOM 770 C CA . ILE A 1 102 ? 12.597 10.371 -22.473 1.00 98.25 102 ILE A CA 1
ATOM 771 C C . ILE A 1 102 ? 11.102 10.685 -22.498 1.00 98.25 102 ILE A C 1
ATOM 773 O O . ILE A 1 102 ? 10.683 11.785 -22.152 1.00 98.25 102 ILE A O 1
ATOM 777 N N . ASP A 1 103 ? 10.292 9.695 -22.874 1.00 97.56 103 ASP A N 1
ATOM 778 C CA . ASP A 1 103 ? 8.833 9.829 -22.894 1.00 97.56 103 ASP A CA 1
ATOM 779 C C . ASP A 1 103 ? 8.237 9.645 -21.492 1.00 97.56 103 ASP A C 1
ATOM 781 O O . ASP A 1 103 ? 7.240 10.277 -21.142 1.00 97.56 103 ASP A O 1
ATOM 785 N N . GLU A 1 104 ? 8.824 8.753 -20.687 1.00 97.19 104 GLU A N 1
ATOM 786 C CA . GLU A 1 104 ? 8.410 8.514 -19.304 1.00 97.19 104 GLU A CA 1
ATOM 787 C C . GLU A 1 104 ? 9.508 7.871 -18.444 1.00 97.19 104 GLU A C 1
ATOM 789 O O . GLU A 1 104 ? 10.404 7.177 -18.930 1.00 97.19 104 GLU A O 1
ATOM 794 N N . GLU A 1 105 ? 9.378 8.036 -17.132 1.00 98.38 105 GLU A N 1
ATOM 795 C CA . GLU A 1 105 ? 10.187 7.351 -16.128 1.00 98.38 105 GLU A CA 1
ATOM 796 C C . GLU A 1 105 ? 9.381 6.230 -15.463 1.00 98.38 105 GLU A C 1
ATOM 798 O O . GLU A 1 105 ? 8.227 6.430 -15.070 1.00 98.38 105 GLU A O 1
ATOM 803 N N . VAL A 1 106 ? 10.002 5.063 -15.273 1.00 98.12 106 VAL A N 1
ATOM 804 C CA . VAL A 1 106 ? 9.382 3.904 -14.616 1.00 98.12 106 VAL A CA 1
ATOM 805 C C . VAL A 1 106 ? 10.244 3.396 -13.469 1.00 98.12 106 VAL A C 1
ATOM 807 O O . VAL A 1 106 ? 11.433 3.119 -13.639 1.00 98.12 106 VAL A O 1
ATOM 810 N N . SER A 1 107 ? 9.605 3.221 -12.313 1.00 98.31 107 SER A N 1
ATOM 811 C CA . SER A 1 107 ? 10.205 2.660 -11.106 1.00 98.31 107 SER A CA 1
ATOM 812 C C . SER A 1 107 ? 9.824 1.191 -10.936 1.00 98.31 107 SER A C 1
ATOM 814 O O . SER A 1 107 ? 8.668 0.805 -11.113 1.00 98.31 107 SER A O 1
ATOM 816 N N . LEU A 1 108 ? 10.792 0.356 -10.547 1.00 97.56 108 LEU A N 1
ATOM 817 C CA . LEU A 1 108 ? 10.526 -1.035 -10.160 1.00 97.56 108 LEU A CA 1
ATOM 818 C C . LEU A 1 108 ? 9.925 -1.134 -8.743 1.00 97.56 108 LEU A C 1
ATOM 820 O O . LEU A 1 108 ? 9.303 -2.140 -8.405 1.00 97.56 108 LEU A O 1
ATOM 824 N N . GLY A 1 109 ? 10.102 -0.100 -7.918 1.00 96.25 109 GLY A N 1
ATOM 825 C CA . GLY A 1 109 ? 9.584 -0.015 -6.556 1.00 96.25 109 GLY A CA 1
ATOM 826 C C . GLY A 1 109 ? 10.395 0.939 -5.677 1.00 96.25 109 GLY A C 1
ATOM 827 O O . GLY A 1 109 ? 11.401 1.499 -6.106 1.00 96.25 109 GLY A O 1
ATOM 828 N N . ASP A 1 110 ? 9.964 1.091 -4.425 1.00 96.19 110 ASP A N 1
ATOM 829 C CA . ASP A 1 110 ? 10.520 2.053 -3.460 1.00 96.19 110 ASP A CA 1
ATOM 830 C C . ASP A 1 110 ? 11.842 1.556 -2.837 1.00 96.19 110 ASP A C 1
ATOM 832 O O . ASP A 1 110 ? 11.950 1.313 -1.634 1.00 96.19 110 ASP A O 1
ATOM 836 N N . PHE A 1 111 ? 12.857 1.351 -3.676 1.00 97.12 111 PHE A N 1
ATOM 837 C CA . PHE A 1 111 ? 14.215 0.958 -3.297 1.00 97.12 111 PHE A CA 1
ATOM 838 C C . PHE A 1 111 ? 15.227 1.400 -4.366 1.00 97.12 111 PHE A C 1
ATOM 840 O O . PHE A 1 111 ? 14.863 1.736 -5.490 1.00 97.12 111 PHE A O 1
ATOM 847 N N . VAL A 1 112 ? 16.519 1.396 -4.023 1.00 97.25 112 VAL A N 1
ATOM 848 C CA . VAL A 1 112 ? 17.597 1.848 -4.919 1.00 97.25 112 VAL A CA 1
ATOM 849 C C . VAL A 1 112 ? 18.403 0.657 -5.437 1.00 97.25 112 VAL A C 1
ATOM 851 O O . VAL A 1 112 ? 18.802 -0.219 -4.670 1.00 97.25 112 VAL A O 1
ATOM 854 N N . LEU A 1 113 ? 18.660 0.647 -6.746 1.00 97.50 113 LEU A N 1
ATOM 855 C CA . LEU A 1 113 ? 19.538 -0.302 -7.433 1.00 97.50 113 LEU A CA 1
ATOM 856 C C . LEU A 1 113 ? 20.810 0.401 -7.919 1.00 97.50 113 LEU A C 1
ATOM 858 O O . LEU A 1 113 ? 20.841 1.616 -8.069 1.00 97.50 113 LEU A O 1
ATOM 862 N N . THR A 1 114 ? 21.857 -0.371 -8.214 1.00 97.06 114 THR A N 1
ATOM 863 C CA . THR A 1 114 ? 23.125 0.161 -8.755 1.00 97.06 114 THR A CA 1
ATOM 864 C C . THR A 1 114 ? 23.051 0.544 -10.238 1.00 97.06 114 THR A C 1
ATOM 866 O O . THR A 1 114 ? 23.998 1.122 -10.774 1.00 97.06 114 THR A O 1
ATOM 869 N N . GLY A 1 115 ? 21.960 0.185 -10.914 1.00 97.12 115 GLY A N 1
ATOM 870 C CA . GLY A 1 115 ? 21.716 0.465 -12.321 1.00 97.12 115 GLY A CA 1
ATOM 871 C C . GLY A 1 115 ? 20.323 0.021 -12.762 1.00 97.12 115 GLY A C 1
ATOM 872 O O . GLY A 1 115 ? 19.662 -0.770 -12.082 1.00 97.12 115 GLY A O 1
ATOM 873 N N . GLY A 1 116 ? 19.881 0.542 -13.905 1.00 98.25 116 GLY A N 1
ATOM 874 C CA . GLY A 1 116 ? 18.556 0.282 -14.469 1.00 98.25 116 GLY A CA 1
ATOM 875 C C . GLY A 1 116 ? 18.372 -1.101 -15.103 1.00 98.25 116 GLY A C 1
ATOM 876 O O . GLY A 1 116 ? 17.247 -1.472 -15.424 1.00 98.25 116 GLY A O 1
ATOM 877 N N . GLU A 1 117 ? 19.429 -1.898 -15.274 1.00 98.56 117 GLU A N 1
ATOM 878 C CA . GLU A 1 117 ? 19.374 -3.137 -16.061 1.00 98.56 117 GLU A CA 1
ATOM 879 C C . GLU A 1 117 ? 18.445 -4.196 -15.463 1.00 98.56 117 GLU A C 1
ATOM 881 O O . GLU A 1 117 ? 17.733 -4.876 -16.199 1.00 98.56 117 GLU A O 1
ATOM 886 N N . LEU A 1 118 ? 18.412 -4.335 -14.133 1.00 98.44 118 LEU A N 1
ATOM 887 C CA . LEU A 1 118 ? 17.490 -5.268 -13.473 1.00 98.44 118 LEU A CA 1
ATOM 888 C C . LEU A 1 118 ? 16.028 -4.834 -13.655 1.00 98.44 118 LEU A C 1
ATOM 890 O O . LEU A 1 118 ? 15.164 -5.685 -13.850 1.00 98.44 118 LEU A O 1
ATOM 894 N N . ALA A 1 119 ? 15.758 -3.525 -13.632 1.00 98.12 119 ALA A N 1
ATOM 895 C CA . ALA A 1 119 ? 14.426 -2.987 -13.889 1.00 98.12 119 ALA A CA 1
ATOM 896 C C . ALA A 1 119 ? 14.010 -3.205 -15.350 1.00 98.12 119 ALA A C 1
ATOM 898 O O . ALA A 1 119 ? 12.906 -3.685 -15.600 1.00 98.12 119 ALA A O 1
ATOM 899 N N . ALA A 1 120 ? 14.915 -2.968 -16.303 1.00 98.25 120 ALA A N 1
ATOM 900 C CA . ALA A 1 120 ? 14.664 -3.245 -17.712 1.00 98.25 120 ALA A CA 1
ATOM 901 C C . ALA A 1 120 ? 14.390 -4.738 -17.962 1.00 98.25 120 ALA A C 1
ATOM 903 O O . ALA A 1 120 ? 13.417 -5.076 -18.632 1.00 98.25 120 ALA A O 1
ATOM 904 N N . MET A 1 121 ? 15.183 -5.643 -17.374 1.00 98.19 121 MET A N 1
ATOM 905 C CA . MET A 1 121 ? 14.943 -7.089 -17.477 1.00 98.19 121 MET A CA 1
ATOM 906 C C . MET A 1 121 ? 13.603 -7.506 -16.863 1.00 98.19 121 MET A C 1
ATOM 908 O O . MET A 1 121 ? 12.907 -8.328 -17.452 1.00 98.19 121 MET A O 1
ATOM 912 N N . ALA A 1 122 ? 13.217 -6.926 -15.722 1.00 98.19 122 ALA A N 1
ATOM 913 C CA . ALA A 1 122 ? 11.919 -7.193 -15.106 1.00 98.19 122 ALA A CA 1
ATOM 914 C C . ALA A 1 122 ? 10.751 -6.740 -15.999 1.00 98.19 122 ALA A C 1
ATOM 916 O O . ALA A 1 122 ? 9.768 -7.467 -16.133 1.00 98.19 122 ALA A O 1
ATOM 917 N N . ILE A 1 123 ? 10.867 -5.577 -16.651 1.00 96.88 123 ILE A N 1
ATOM 918 C CA . ILE A 1 123 ? 9.869 -5.107 -17.623 1.00 96.88 123 ILE A CA 1
ATOM 919 C C . ILE A 1 123 ? 9.808 -6.044 -18.829 1.00 96.88 123 ILE A C 1
ATOM 921 O O . ILE A 1 123 ? 8.713 -6.456 -19.207 1.00 96.88 123 ILE A O 1
ATOM 925 N N . VAL A 1 124 ? 10.955 -6.402 -19.420 1.00 96.31 124 VAL A N 1
ATOM 926 C CA . VAL A 1 124 ? 11.006 -7.315 -20.573 1.00 96.31 124 VAL A CA 1
ATOM 927 C C . VAL A 1 124 ? 10.347 -8.650 -20.234 1.00 96.31 124 VAL A C 1
ATOM 929 O O . VAL A 1 124 ? 9.507 -9.103 -21.007 1.00 96.31 124 VAL A O 1
ATOM 932 N N . ASP A 1 125 ? 10.664 -9.248 -19.083 1.00 96.06 125 ASP A N 1
ATOM 933 C CA . ASP A 1 125 ? 10.042 -10.495 -18.622 1.00 96.06 125 ASP A CA 1
ATOM 934 C C . ASP A 1 125 ? 8.523 -10.342 -18.466 1.00 96.06 125 ASP A C 1
ATOM 936 O O . ASP A 1 125 ? 7.757 -11.066 -19.102 1.00 96.06 125 ASP A O 1
ATOM 940 N N . ALA A 1 126 ? 8.071 -9.343 -17.702 1.00 95.00 126 ALA A N 1
ATOM 941 C CA . ALA A 1 126 ? 6.652 -9.140 -17.429 1.00 95.00 126 ALA A CA 1
ATOM 942 C C . ALA A 1 126 ? 5.835 -8.885 -18.708 1.00 95.00 126 ALA A C 1
ATOM 944 O O . ALA A 1 126 ? 4.741 -9.432 -18.863 1.00 95.00 126 ALA A O 1
ATOM 945 N N . VAL A 1 127 ? 6.368 -8.085 -19.637 1.00 94.38 127 VAL A N 1
ATOM 946 C CA . VAL A 1 127 ? 5.730 -7.763 -20.922 1.00 94.38 127 VAL A CA 1
ATOM 947 C C . VAL A 1 127 ? 5.736 -8.969 -21.862 1.00 94.38 127 VAL A C 1
ATOM 949 O O . VAL A 1 127 ? 4.720 -9.251 -22.500 1.00 94.38 127 VAL A O 1
ATOM 952 N N . ALA A 1 128 ? 6.838 -9.725 -21.915 1.00 92.75 128 ALA A N 1
ATOM 953 C CA . ALA A 1 128 ? 6.977 -10.906 -22.766 1.00 92.75 128 ALA A CA 1
ATOM 954 C C . ALA A 1 128 ? 5.871 -11.940 -22.521 1.00 92.75 128 ALA A C 1
ATOM 956 O O . ALA A 1 128 ? 5.374 -12.541 -23.473 1.00 92.75 128 ALA A O 1
ATOM 957 N N . ARG A 1 129 ? 5.438 -12.105 -21.264 1.00 91.31 129 ARG A N 1
ATOM 958 C CA . ARG A 1 129 ? 4.356 -13.028 -20.870 1.00 91.31 129 ARG A CA 1
ATOM 959 C C . ARG A 1 129 ? 3.041 -12.776 -21.612 1.00 91.31 129 ARG A C 1
ATOM 961 O O . ARG A 1 129 ? 2.273 -13.712 -21.809 1.00 91.31 129 ARG A O 1
ATOM 968 N N . TYR A 1 130 ? 2.790 -11.542 -22.043 1.00 88.94 130 TYR A N 1
ATOM 969 C CA . TYR A 1 130 ? 1.571 -11.151 -22.755 1.00 88.94 130 TYR A CA 1
ATOM 970 C C . TYR A 1 130 ? 1.692 -11.219 -24.282 1.00 88.94 130 TYR A C 1
ATOM 972 O O . TYR A 1 130 ? 0.707 -11.001 -24.987 1.00 88.94 130 TYR A O 1
ATOM 980 N N . VAL A 1 131 ? 2.870 -11.547 -24.818 1.00 87.31 131 VAL A N 1
ATOM 981 C CA . VAL A 1 131 ? 3.056 -11.722 -26.261 1.00 87.31 131 VAL A CA 1
ATOM 982 C C . VAL A 1 131 ? 2.485 -13.084 -26.688 1.00 87.31 131 VAL A C 1
ATOM 984 O O . VAL A 1 131 ? 2.872 -14.115 -26.124 1.00 87.31 131 VAL A O 1
ATOM 987 N N . PRO A 1 132 ? 1.598 -13.140 -27.705 1.00 85.56 132 PRO A N 1
ATOM 988 C CA . PRO A 1 132 ? 1.006 -14.395 -28.157 1.00 85.56 132 PRO A CA 1
ATOM 989 C C . PRO A 1 132 ? 2.055 -15.460 -28.499 1.00 85.56 132 PRO A C 1
ATOM 991 O O . PRO A 1 132 ? 2.998 -15.207 -29.253 1.00 85.56 132 PRO A O 1
ATOM 994 N N . GLY A 1 133 ? 1.863 -16.664 -27.955 1.00 84.75 133 GLY A N 1
ATOM 995 C CA . GLY A 1 133 ? 2.747 -17.814 -28.159 1.00 84.75 133 GLY A CA 1
ATOM 996 C C . GLY A 1 133 ? 3.910 -17.934 -27.169 1.00 84.75 133 GLY A C 1
ATOM 997 O O . GLY A 1 133 ? 4.645 -18.914 -27.254 1.00 84.75 133 GLY A O 1
ATOM 998 N N . VAL A 1 134 ? 4.084 -16.987 -26.236 1.00 86.88 134 VAL A N 1
ATOM 999 C CA . VAL A 1 134 ? 5.084 -17.109 -25.156 1.00 86.88 134 VAL A CA 1
ATOM 1000 C C . VAL A 1 134 ? 4.585 -18.019 -24.036 1.00 86.88 134 VAL A C 1
ATOM 1002 O O . VAL A 1 134 ? 5.294 -18.932 -23.620 1.00 86.88 134 VAL A O 1
ATOM 1005 N N . LEU A 1 135 ? 3.354 -17.803 -23.568 1.00 84.94 135 LEU A N 1
ATOM 1006 C CA . LEU A 1 135 ? 2.694 -18.709 -22.629 1.00 84.94 135 LEU A CA 1
ATOM 1007 C C . LEU A 1 135 ? 1.924 -19.793 -23.392 1.00 84.94 135 LEU A C 1
ATOM 1009 O O . LEU A 1 135 ? 1.306 -19.525 -24.422 1.00 84.94 135 LEU A O 1
ATOM 1013 N N . GLY A 1 136 ? 1.976 -21.028 -22.883 1.00 69.62 136 GLY A N 1
ATOM 1014 C CA . GLY A 1 136 ? 1.345 -22.188 -23.522 1.00 69.62 136 GLY A CA 1
ATOM 1015 C C . GLY A 1 136 ? -0.185 -22.203 -23.430 1.00 69.62 136 GLY A C 1
ATOM 1016 O O . GLY A 1 136 ? -0.833 -22.730 -24.329 1.00 69.62 136 GLY A O 1
ATOM 1017 N N . ASP A 1 137 ? -0.758 -21.612 -22.379 1.00 71.69 137 ASP A N 1
ATOM 1018 C CA . ASP A 1 137 ? -2.206 -21.501 -22.171 1.00 71.69 137 ASP A CA 1
ATOM 1019 C C . ASP A 1 137 ? -2.585 -20.039 -21.897 1.00 71.69 137 ASP A C 1
ATOM 1021 O O . ASP A 1 137 ? -2.125 -19.436 -20.926 1.00 71.69 137 ASP A O 1
ATOM 1025 N N . ALA A 1 138 ? -3.432 -19.470 -22.758 1.00 63.25 138 ALA A N 1
ATOM 1026 C CA . ALA A 1 138 ? -3.886 -18.085 -22.655 1.00 63.25 138 ALA A CA 1
ATOM 1027 C C . ALA A 1 138 ? -4.673 -17.817 -21.360 1.00 63.25 138 ALA A C 1
ATOM 1029 O O . ALA A 1 138 ? -4.597 -16.714 -20.814 1.00 63.25 138 ALA A O 1
ATOM 1030 N N . THR A 1 139 ? -5.362 -18.833 -20.826 1.00 63.34 139 THR A N 1
ATOM 1031 C CA . THR A 1 139 ? -6.171 -18.703 -19.602 1.00 63.34 139 THR A CA 1
ATOM 1032 C C . THR A 1 139 ? -5.325 -18.568 -18.335 1.00 63.34 139 THR A C 1
ATOM 1034 O O . THR A 1 139 ? -5.815 -18.078 -17.320 1.00 63.34 139 THR A O 1
ATOM 1037 N N . SER A 1 140 ? -4.031 -18.915 -18.391 1.00 66.00 140 SER A N 1
ATOM 1038 C CA . SER A 1 140 ? -3.128 -18.806 -17.235 1.00 66.00 140 SER A CA 1
ATOM 1039 C C . SER A 1 140 ? -3.004 -17.368 -16.724 1.00 66.00 140 SER A C 1
ATOM 1041 O O . SER A 1 140 ? -2.862 -17.161 -15.529 1.00 66.00 140 SER A O 1
ATOM 1043 N N . THR A 1 141 ? -3.145 -16.363 -17.592 1.00 68.56 141 THR A N 1
ATOM 1044 C CA . THR A 1 141 ? -3.021 -14.948 -17.194 1.00 68.56 141 THR A CA 1
ATOM 1045 C C . THR A 1 141 ? -4.276 -14.345 -16.549 1.00 68.56 141 THR A C 1
ATOM 1047 O O . THR A 1 141 ? -4.201 -13.243 -16.001 1.00 68.56 141 THR A O 1
ATOM 1050 N N . GLU A 1 142 ? -5.422 -15.036 -16.595 1.00 73.12 142 GLU A N 1
ATOM 1051 C CA . GLU A 1 142 ? -6.709 -14.506 -16.113 1.00 73.12 142 GLU A CA 1
ATOM 1052 C C . GLU A 1 142 ? -6.923 -14.713 -14.606 1.00 73.12 142 GLU A C 1
ATOM 1054 O O . GLU A 1 142 ? -7.574 -13.887 -13.970 1.00 73.12 142 GLU A O 1
ATOM 1059 N N . GLU A 1 143 ? -6.363 -15.781 -14.024 1.00 73.06 143 GLU A N 1
ATOM 1060 C CA . GLU A 1 143 ? -6.497 -16.111 -12.590 1.00 73.06 143 GLU A CA 1
ATOM 1061 C C . GLU A 1 143 ? -5.260 -15.732 -11.749 1.00 73.06 143 GLU A C 1
ATOM 1063 O O . GLU A 1 143 ? -5.241 -15.946 -10.536 1.00 73.06 143 GLU A O 1
ATOM 1068 N N . GLU A 1 144 ? -4.226 -15.156 -12.366 1.00 87.25 144 GLU A N 1
ATOM 1069 C CA . GLU A 1 144 ? -2.975 -14.791 -11.695 1.00 87.25 144 GLU A CA 1
ATOM 1070 C C . GLU A 1 144 ? -3.135 -13.631 -10.705 1.00 87.25 144 GLU A C 1
ATOM 1072 O O . GLU A 1 144 ? -4.057 -12.816 -10.786 1.00 87.25 144 GLU A O 1
ATOM 1077 N N . SER A 1 145 ? -2.179 -13.509 -9.781 1.00 92.56 145 SER A N 1
ATOM 1078 C CA . SER A 1 145 ? -2.104 -12.339 -8.898 1.00 92.56 145 SER A CA 1
ATOM 1079 C C . SER A 1 145 ? -2.061 -11.047 -9.723 1.00 92.56 145 SER A C 1
ATOM 1081 O O . SER A 1 145 ? -1.363 -10.977 -10.734 1.00 92.56 145 SER A O 1
ATOM 1083 N N . PHE A 1 146 ? -2.786 -10.016 -9.281 1.00 92.75 146 PHE A N 1
ATOM 1084 C CA . PHE A 1 146 ? -2.889 -8.715 -9.962 1.00 92.75 146 PHE A CA 1
ATOM 1085 C C . PHE A 1 146 ? -3.633 -8.742 -11.317 1.00 92.75 146 PHE A C 1
ATOM 1087 O O . PHE A 1 146 ? -3.694 -7.720 -12.008 1.00 92.75 146 PHE A O 1
ATOM 1094 N N . SER A 1 147 ? -4.225 -9.880 -11.715 1.00 86.75 147 SER A N 1
ATOM 1095 C CA . SER A 1 147 ? -5.196 -9.946 -12.823 1.00 86.75 147 SER A CA 1
ATOM 1096 C C . SER A 1 147 ? -6.405 -9.039 -12.535 1.00 86.75 147 SER A C 1
ATOM 1098 O O . SER A 1 147 ? -6.774 -8.191 -13.354 1.00 86.75 147 SER A O 1
ATOM 1100 N N . GLN A 1 148 ? -6.917 -9.176 -11.314 1.00 87.38 148 GLN A N 1
ATOM 1101 C CA . GLN A 1 148 ? -7.764 -8.262 -10.549 1.00 87.38 148 GLN A CA 1
ATOM 1102 C C . GLN A 1 148 ? -6.944 -7.732 -9.352 1.00 87.38 148 GLN A C 1
ATOM 1104 O O . GLN A 1 148 ? -5.853 -8.254 -9.111 1.00 87.38 148 GLN A O 1
ATOM 1109 N N . PRO A 1 149 ? -7.428 -6.754 -8.564 1.00 91.12 149 PRO A N 1
ATOM 1110 C CA . PRO A 1 149 ? -6.786 -6.321 -7.313 1.00 91.12 149 PRO A CA 1
ATOM 1111 C C . PRO A 1 149 ? -6.818 -7.389 -6.191 1.00 91.12 149 PR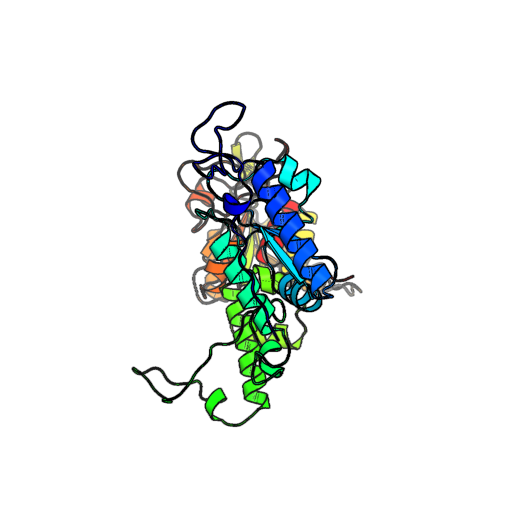O A C 1
ATOM 1113 O O . PRO A 1 149 ? -7.204 -7.131 -5.058 1.00 91.12 149 PRO A O 1
ATOM 1116 N N . LEU A 1 150 ? -6.412 -8.622 -6.498 1.00 92.38 150 LEU A N 1
ATOM 1117 C CA . LEU A 1 150 ? -6.362 -9.774 -5.609 1.00 92.38 150 LEU A CA 1
ATOM 1118 C C . LEU A 1 150 ? -5.060 -10.555 -5.830 1.00 92.38 150 LEU A C 1
ATOM 1120 O O . LEU A 1 150 ? -4.487 -10.584 -6.923 1.00 92.38 150 LEU A O 1
ATOM 1124 N N . LEU A 1 151 ? -4.608 -11.217 -4.771 1.00 94.62 151 LEU A N 1
ATOM 1125 C CA . LEU A 1 151 ? -3.587 -12.254 -4.833 1.00 94.62 151 LEU A CA 1
ATOM 1126 C C . LEU A 1 151 ? -4.209 -13.595 -5.221 1.00 94.62 151 LEU A C 1
ATOM 1128 O O . LEU A 1 151 ? -5.3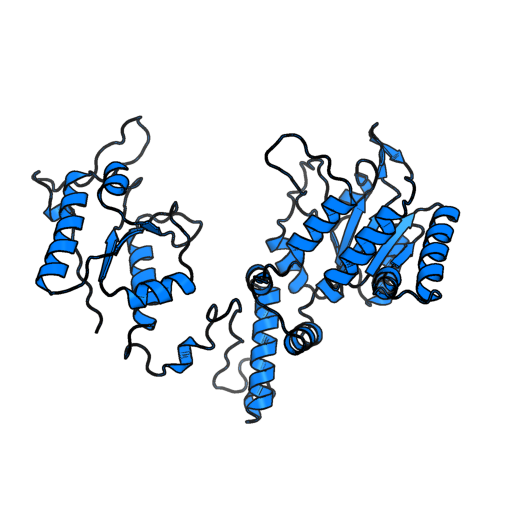67 -13.877 -4.922 1.00 94.62 151 LEU A O 1
ATOM 1132 N N . GLU A 1 152 ? -3.397 -14.462 -5.811 1.00 94.31 152 GLU A N 1
ATOM 1133 C CA . GLU A 1 152 ? -3.805 -15.819 -6.158 1.00 94.31 152 GLU A CA 1
ATOM 1134 C C . GLU A 1 152 ? -3.946 -16.723 -4.916 1.00 94.31 152 GLU A C 1
ATOM 1136 O O . GLU A 1 152 ? -3.277 -16.566 -3.881 1.00 94.31 152 GLU A O 1
ATOM 1141 N N . TYR A 1 153 ? -4.812 -17.726 -5.032 1.00 93.44 153 TYR A N 1
ATOM 1142 C CA . TYR A 1 153 ? -4.983 -18.787 -4.043 1.00 93.44 153 TYR A CA 1
ATOM 1143 C C . TYR A 1 153 ? -3.702 -19.635 -3.878 1.00 93.44 153 TYR A C 1
ATOM 1145 O O . TYR A 1 153 ? -2.791 -19.585 -4.707 1.00 93.44 153 TYR A O 1
ATOM 1153 N N . PRO A 1 154 ? -3.551 -20.389 -2.773 1.00 94.31 154 PRO A N 1
ATOM 1154 C CA . PRO A 1 154 ? -2.380 -21.232 -2.587 1.00 94.31 154 PRO A CA 1
ATOM 1155 C C . PRO A 1 154 ? -2.416 -22.423 -3.548 1.00 94.31 154 PRO A C 1
ATOM 1157 O O . PRO A 1 154 ? -3.428 -23.113 -3.674 1.00 94.31 154 PRO A O 1
ATOM 1160 N N . GLN A 1 155 ? -1.282 -22.670 -4.201 1.00 94.69 155 GLN A N 1
ATOM 1161 C CA . GLN A 1 155 ? -1.108 -23.766 -5.146 1.00 94.69 155 GLN A CA 1
ATOM 1162 C C . GLN A 1 155 ? -0.614 -25.029 -4.432 1.00 94.69 155 GLN A C 1
ATOM 1164 O O . GLN A 1 155 ? 0.259 -24.972 -3.563 1.00 94.69 155 GLN A O 1
ATOM 1169 N N . TYR A 1 156 ? -1.159 -26.179 -4.827 1.00 95.75 156 TYR A N 1
ATOM 1170 C CA . TYR A 1 156 ? -0.791 -27.494 -4.306 1.00 95.75 156 TYR A CA 1
ATOM 1171 C C . TYR A 1 156 ? -0.496 -28.442 -5.466 1.00 95.75 156 TYR A C 1
ATOM 1173 O O . TYR A 1 156 ? -1.183 -28.430 -6.485 1.00 95.75 156 TYR A O 1
ATOM 1181 N N . THR A 1 157 ? 0.507 -29.299 -5.300 1.00 97.12 157 THR A N 1
ATOM 1182 C CA . THR A 1 157 ? 0.839 -30.350 -6.268 1.00 97.12 157 THR A CA 1
ATOM 1183 C C . THR A 1 157 ? 1.120 -31.663 -5.548 1.00 97.12 157 THR A C 1
ATOM 1185 O O . THR A 1 157 ? 1.090 -31.733 -4.321 1.00 97.12 157 THR A O 1
ATOM 1188 N N . ARG A 1 158 ? 1.354 -32.727 -6.315 1.00 96.19 158 ARG A N 1
ATOM 1189 C CA . ARG A 1 158 ? 1.665 -34.055 -5.777 1.00 96.19 158 ARG A CA 1
ATOM 1190 C C . ARG A 1 158 ? 2.967 -34.010 -4.958 1.00 96.19 158 ARG A C 1
ATOM 1192 O O . ARG A 1 158 ? 3.902 -33.326 -5.376 1.00 96.19 158 ARG A O 1
ATOM 1199 N N . PRO A 1 159 ? 3.078 -34.794 -3.869 1.00 96.00 159 PRO A N 1
ATOM 1200 C CA . PRO A 1 159 ? 2.114 -35.780 -3.352 1.00 96.00 159 PRO A CA 1
ATOM 1201 C C . PRO A 1 159 ? 0.983 -35.171 -2.495 1.00 96.00 159 PRO A C 1
ATOM 1203 O O . PRO A 1 159 ? 1.084 -34.045 -2.031 1.00 96.00 159 PRO A O 1
ATOM 1206 N N . ALA A 1 160 ? -0.096 -35.935 -2.264 1.00 96.50 160 ALA A N 1
ATOM 1207 C CA . ALA A 1 160 ? -1.274 -35.472 -1.508 1.00 96.50 160 ALA A CA 1
ATOM 1208 C C . ALA A 1 160 ? -1.002 -35.194 -0.014 1.00 96.50 160 ALA A C 1
ATOM 1210 O O . ALA A 1 160 ? -1.718 -34.412 0.609 1.00 96.50 160 ALA A O 1
ATOM 1211 N N . GLU A 1 161 ? 0.029 -35.819 0.558 1.00 97.50 161 GLU A N 1
ATOM 1212 C CA . GLU A 1 161 ? 0.512 -35.550 1.911 1.00 97.50 161 GLU A CA 1
ATOM 1213 C C . GLU A 1 161 ? 2.037 -35.427 1.887 1.00 97.50 161 GLU A C 1
ATOM 1215 O O . GLU A 1 161 ? 2.730 -36.271 1.312 1.00 97.50 161 GLU A O 1
ATOM 1220 N N . TYR A 1 162 ? 2.562 -34.374 2.510 1.00 97.50 162 TYR A N 1
ATOM 1221 C CA . TYR A 1 162 ? 3.994 -34.143 2.653 1.00 97.50 162 TYR A CA 1
ATOM 1222 C C . TYR A 1 162 ? 4.288 -33.565 4.038 1.00 97.50 162 TYR A C 1
ATOM 1224 O O . TYR A 1 162 ? 3.766 -32.511 4.391 1.00 97.50 162 TYR A O 1
ATOM 1232 N N . ARG A 1 163 ? 5.129 -34.251 4.827 1.00 96.44 163 ARG A N 1
ATOM 1233 C CA . ARG A 1 163 ? 5.487 -33.858 6.208 1.00 96.44 163 ARG A CA 1
ATOM 1234 C C . ARG A 1 163 ? 4.258 -33.542 7.075 1.00 96.44 163 ARG A C 1
ATOM 1236 O O . ARG A 1 163 ? 4.167 -32.453 7.635 1.00 96.44 163 ARG A O 1
ATOM 1243 N N . GLU A 1 164 ? 3.299 -34.470 7.119 1.00 96.94 164 GLU A N 1
ATOM 1244 C CA . GLU A 1 164 ? 2.057 -34.357 7.912 1.00 96.94 164 GLU A CA 1
ATOM 1245 C C . GLU A 1 164 ? 1.147 -33.180 7.495 1.00 96.94 164 GLU A C 1
ATOM 1247 O O . GLU A 1 164 ? 0.179 -32.842 8.176 1.00 96.94 164 GLU A O 1
ATOM 1252 N N . ARG A 1 165 ? 1.423 -32.541 6.348 1.00 95.88 165 ARG A N 1
ATOM 1253 C CA . ARG A 1 165 ? 0.566 -31.520 5.737 1.00 95.88 165 ARG A CA 1
ATOM 1254 C C . ARG A 1 165 ? -0.147 -32.125 4.536 1.00 95.88 165 ARG A C 1
ATOM 1256 O O . ARG A 1 165 ? 0.498 -32.592 3.597 1.00 95.88 165 ARG A O 1
ATOM 1263 N N . ARG A 1 166 ? -1.479 -32.108 4.567 1.00 96.88 166 ARG A N 1
ATOM 1264 C CA . ARG A 1 166 ? -2.332 -32.618 3.487 1.00 96.88 166 ARG A CA 1
ATOM 1265 C C . ARG A 1 166 ? -2.776 -31.506 2.550 1.00 96.88 166 ARG A C 1
ATOM 1267 O O . ARG A 1 166 ? -3.019 -30.380 2.985 1.00 96.88 166 ARG A O 1
ATOM 1274 N N . VAL A 1 167 ? -2.922 -31.847 1.273 1.00 97.12 167 VAL A N 1
ATOM 1275 C CA . VAL A 1 167 ? -3.658 -31.022 0.309 1.00 97.12 167 VAL A CA 1
ATOM 1276 C C . VAL A 1 167 ? -5.117 -30.904 0.783 1.00 97.12 167 VAL A C 1
ATOM 1278 O O . VAL A 1 167 ? -5.685 -31.911 1.213 1.00 97.12 167 VAL A O 1
ATOM 1281 N N . PRO A 1 168 ? -5.743 -29.713 0.720 1.00 96.12 168 PRO A N 1
ATOM 1282 C CA . PRO A 1 168 ? -7.147 -29.544 1.080 1.00 96.12 168 PRO A CA 1
ATOM 1283 C C . PRO A 1 168 ? -8.064 -30.533 0.348 1.00 96.12 168 PRO A C 1
ATOM 1285 O O . PRO A 1 168 ? -8.029 -30.625 -0.879 1.00 96.12 168 PRO A O 1
ATOM 1288 N N . GLU A 1 169 ? -8.941 -31.222 1.083 1.00 95.25 169 GLU A N 1
ATOM 1289 C CA . GLU A 1 169 ? -9.846 -32.237 0.515 1.00 95.25 169 GLU A CA 1
ATOM 1290 C C . GLU A 1 169 ? -10.727 -31.678 -0.611 1.00 95.25 169 GLU A C 1
ATOM 1292 O O . GLU A 1 169 ? -11.004 -32.365 -1.593 1.00 95.25 169 GLU A O 1
ATOM 1297 N N . THR A 1 170 ? -11.113 -30.400 -0.516 1.00 95.12 170 THR A N 1
ATOM 1298 C CA . THR A 1 170 ? -11.863 -29.704 -1.569 1.00 95.12 170 THR A CA 1
ATOM 1299 C C . THR A 1 170 ? -11.141 -29.762 -2.921 1.00 95.12 170 THR A C 1
ATOM 1301 O O . THR A 1 170 ? -11.791 -30.029 -3.930 1.00 95.12 170 THR A O 1
ATOM 1304 N N . LEU A 1 171 ? -9.812 -29.605 -2.950 1.00 95.56 171 LEU A N 1
ATOM 1305 C CA . LEU A 1 171 ? -9.009 -29.686 -4.178 1.00 95.56 171 LEU A CA 1
ATOM 1306 C C . LEU A 1 171 ? -8.894 -31.112 -4.731 1.00 95.56 171 LEU A C 1
ATOM 1308 O O . LEU A 1 171 ? -8.607 -31.291 -5.911 1.00 95.56 171 LEU A O 1
ATOM 1312 N N . MET A 1 172 ? -9.137 -32.124 -3.897 1.00 93.44 172 MET A N 1
ATOM 1313 C CA . MET A 1 172 ? -9.092 -33.539 -4.274 1.00 93.44 172 MET A CA 1
ATOM 1314 C C . MET A 1 172 ? -10.465 -34.098 -4.683 1.00 93.44 172 MET A C 1
ATOM 1316 O O . MET A 1 172 ? -10.549 -35.239 -5.126 1.00 93.44 172 MET A O 1
ATOM 1320 N N . SER A 1 173 ? -11.537 -33.312 -4.541 1.00 92.31 173 SER A N 1
ATOM 1321 C CA . SER A 1 173 ? -12.921 -33.776 -4.717 1.00 92.31 173 SER A CA 1
ATOM 1322 C C . SER A 1 173 ? -13.375 -33.935 -6.173 1.00 92.31 173 SER A C 1
ATOM 1324 O O . SER A 1 173 ? -14.348 -34.639 -6.429 1.00 92.31 173 SER A O 1
ATOM 1326 N N . GLY A 1 174 ? -12.713 -33.263 -7.122 1.00 91.44 174 GLY A N 1
ATOM 1327 C CA . GLY A 1 174 ? -13.147 -33.183 -8.525 1.00 91.44 174 GLY A CA 1
ATOM 1328 C C . GLY A 1 174 ? -14.375 -32.290 -8.771 1.00 91.44 174 GLY A C 1
ATOM 1329 O O . GLY A 1 174 ? -14.773 -32.108 -9.918 1.00 91.44 174 GLY A O 1
ATOM 1330 N N . ASP A 1 175 ? -14.967 -31.699 -7.728 1.00 95.00 175 ASP A N 1
ATOM 1331 C CA . ASP A 1 175 ? -16.083 -30.759 -7.854 1.00 95.00 175 ASP A CA 1
ATOM 1332 C C . ASP A 1 175 ? -15.560 -29.372 -8.254 1.00 95.00 175 ASP A C 1
ATOM 1334 O O . ASP A 1 175 ? -15.097 -28.590 -7.418 1.00 95.00 175 ASP A O 1
ATOM 1338 N N . HIS A 1 176 ? -15.642 -29.057 -9.549 1.00 93.81 176 HIS A N 1
ATOM 1339 C CA . HIS A 1 176 ? -15.169 -27.788 -10.104 1.00 93.81 176 HIS A CA 1
ATOM 1340 C C . HIS A 1 176 ? -15.815 -26.556 -9.453 1.00 93.81 176 HIS A C 1
ATOM 1342 O O . HIS A 1 176 ? -15.130 -25.555 -9.248 1.00 93.81 176 HIS A O 1
ATOM 1348 N N . ALA A 1 177 ? -17.096 -26.617 -9.073 1.00 94.31 177 ALA A N 1
ATOM 1349 C CA . ALA A 1 177 ? -17.778 -25.487 -8.443 1.00 94.31 177 ALA A CA 1
ATOM 1350 C C . ALA A 1 177 ? -17.283 -25.271 -7.007 1.00 94.31 177 ALA A C 1
ATOM 1352 O O . ALA A 1 177 ? -17.055 -24.138 -6.575 1.00 94.31 177 ALA A O 1
ATOM 1353 N N . ARG A 1 178 ? -17.077 -26.360 -6.257 1.00 94.25 178 ARG A N 1
ATOM 1354 C CA . ARG A 1 178 ? -16.515 -26.302 -4.902 1.00 94.25 178 ARG A CA 1
ATOM 1355 C C . ARG A 1 178 ? -15.053 -25.853 -4.914 1.00 94.25 178 ARG A C 1
ATOM 1357 O O . ARG A 1 178 ? -14.667 -25.053 -4.065 1.00 94.25 178 ARG A O 1
ATOM 1364 N N . ILE A 1 179 ? -14.268 -26.314 -5.888 1.00 95.00 179 ILE A N 1
ATOM 1365 C CA . ILE A 1 179 ? -12.881 -25.884 -6.100 1.00 95.00 179 ILE A CA 1
ATOM 1366 C C . ILE A 1 179 ? -12.831 -24.395 -6.447 1.00 95.00 179 ILE A C 1
ATOM 1368 O O . ILE A 1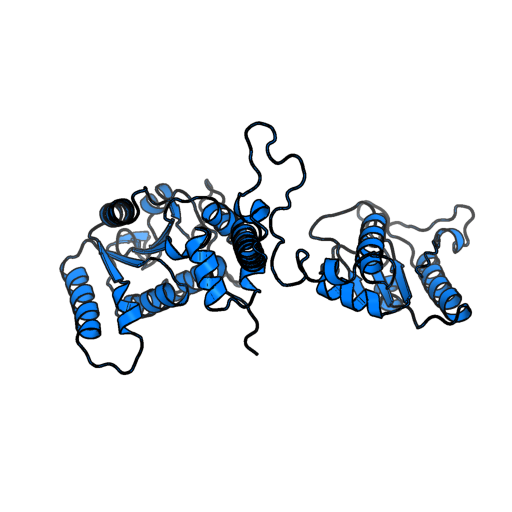 179 ? -12.070 -23.666 -5.818 1.00 95.00 179 ILE A O 1
ATOM 1372 N N . GLY A 1 180 ? -13.666 -23.923 -7.378 1.00 93.50 180 GLY A N 1
ATOM 1373 C CA . GLY A 1 180 ? -13.738 -22.508 -7.752 1.00 93.50 180 GLY A CA 1
ATOM 1374 C C . GLY A 1 180 ? -14.084 -21.603 -6.568 1.00 93.50 180 GLY A C 1
ATOM 1375 O O . GLY A 1 180 ? -13.381 -20.627 -6.310 1.00 93.50 180 GLY A O 1
ATOM 1376 N N . ARG A 1 181 ? -15.097 -21.975 -5.770 1.00 94.06 181 ARG A N 1
ATOM 1377 C CA . ARG A 1 181 ? -15.438 -21.246 -4.534 1.00 94.06 181 ARG A CA 1
ATOM 1378 C C . ARG A 1 181 ? -14.286 -21.216 -3.533 1.00 94.06 181 ARG A C 1
ATOM 1380 O O . ARG A 1 181 ? -13.999 -20.160 -2.980 1.00 94.06 181 ARG A O 1
ATOM 1387 N N . TRP A 1 182 ? -13.612 -22.347 -3.322 1.00 94.31 182 TRP A N 1
ATOM 1388 C CA . TRP A 1 182 ? -12.465 -22.421 -2.416 1.00 94.31 182 TRP A CA 1
ATOM 1389 C C . TRP A 1 182 ? -11.298 -21.549 -2.896 1.00 94.31 182 TRP A C 1
ATOM 1391 O O . TRP A 1 182 ? -10.726 -20.804 -2.106 1.00 94.31 182 TRP A O 1
ATOM 1401 N N . ARG A 1 183 ? -10.988 -21.571 -4.200 1.00 94.62 183 ARG A N 1
ATOM 1402 C CA . ARG A 1 183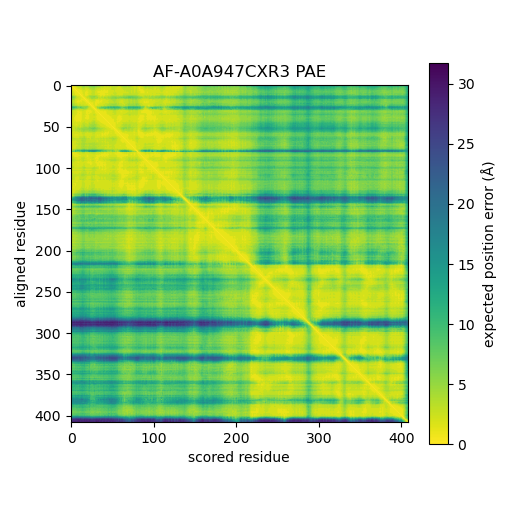 ? -9.959 -20.716 -4.809 1.00 94.62 183 ARG A CA 1
ATOM 1403 C C . ARG A 1 183 ? -10.277 -19.240 -4.592 1.00 94.62 183 ARG A C 1
ATOM 1405 O O . ARG A 1 183 ? -9.416 -18.493 -4.139 1.00 94.62 183 ARG A O 1
ATOM 1412 N N . ARG A 1 184 ? -11.523 -18.823 -4.848 1.00 93.50 184 ARG A N 1
ATOM 1413 C CA . ARG A 1 184 ? -11.938 -17.429 -4.642 1.00 93.50 184 ARG A CA 1
ATOM 1414 C C . ARG A 1 184 ? -11.856 -17.018 -3.173 1.00 93.50 184 ARG A C 1
ATOM 1416 O O . ARG A 1 184 ? -11.316 -15.959 -2.873 1.00 93.50 184 ARG A O 1
ATOM 1423 N N . GLN A 1 185 ? -12.329 -17.871 -2.265 1.00 93.12 185 GLN A N 1
ATOM 1424 C CA . GLN A 1 185 ? -12.252 -17.627 -0.825 1.00 93.12 185 GLN A CA 1
ATOM 1425 C C . GLN A 1 185 ? -10.804 -17.462 -0.351 1.00 93.12 185 GLN A C 1
ATOM 1427 O O . GLN A 1 185 ? -10.504 -16.521 0.376 1.00 93.12 185 GLN A O 1
ATOM 1432 N N . GLU A 1 186 ? -9.894 -18.335 -0.783 1.00 93.50 186 GLU A N 1
ATOM 1433 C CA . GLU A 1 186 ? -8.485 -18.254 -0.395 1.00 93.50 186 GLU A CA 1
ATOM 1434 C C . GLU A 1 186 ? -7.751 -17.065 -1.022 1.00 93.50 186 GLU A C 1
ATOM 1436 O O . GLU A 1 186 ? -6.893 -16.476 -0.368 1.00 93.50 186 GLU A O 1
ATOM 1441 N N . ALA A 1 187 ? -8.087 -16.681 -2.256 1.00 93.75 187 ALA A N 1
ATOM 1442 C CA . ALA A 1 187 ? -7.576 -15.461 -2.879 1.00 93.75 187 ALA A CA 1
ATOM 1443 C C . ALA A 1 187 ? -7.960 -14.221 -2.054 1.00 93.75 187 ALA A C 1
ATOM 1445 O O . ALA A 1 187 ? -7.097 -13.427 -1.674 1.00 93.75 187 ALA A O 1
ATOM 1446 N N . LEU A 1 188 ? -9.240 -14.104 -1.685 1.00 91.38 188 LEU A N 1
ATOM 1447 C CA . LEU A 1 188 ? -9.753 -13.042 -0.817 1.00 91.38 188 LEU A CA 1
ATOM 1448 C C . LEU A 1 188 ? -9.067 -13.055 0.557 1.00 91.38 188 LEU A C 1
ATOM 1450 O O . LEU A 1 188 ? -8.531 -12.033 0.983 1.00 91.38 188 LEU A O 1
ATOM 1454 N N . ARG A 1 189 ? -9.003 -14.225 1.209 1.00 89.00 189 ARG A N 1
ATOM 1455 C CA . ARG A 1 189 ? -8.364 -14.418 2.521 1.00 89.00 189 ARG A CA 1
ATOM 1456 C C . ARG A 1 189 ? -6.899 -13.975 2.505 1.00 89.00 189 ARG A C 1
ATOM 1458 O O . ARG A 1 189 ? -6.481 -13.165 3.327 1.00 89.00 189 ARG A O 1
ATOM 1465 N N . ARG A 1 190 ? -6.114 -14.452 1.532 1.00 91.94 190 ARG A N 1
ATOM 1466 C CA . ARG A 1 190 ? -4.690 -14.098 1.398 1.00 91.94 190 ARG A CA 1
ATOM 1467 C C . ARG A 1 190 ? -4.489 -12.627 1.064 1.00 91.94 190 ARG A C 1
ATOM 1469 O O . ARG A 1 190 ? -3.508 -12.048 1.527 1.00 91.94 190 ARG A O 1
ATOM 1476 N N . THR A 1 191 ? -5.377 -12.037 0.266 1.00 91.00 191 THR A N 1
ATOM 1477 C CA . THR A 1 191 ? -5.312 -10.608 -0.061 1.00 91.00 191 THR A CA 1
ATOM 1478 C C . THR A 1 191 ? -5.585 -9.773 1.184 1.00 91.00 191 THR A C 1
ATOM 1480 O O . THR A 1 191 ? -4.756 -8.936 1.517 1.00 91.00 191 THR A O 1
ATOM 1483 N N . ALA A 1 192 ? -6.648 -10.073 1.936 1.00 85.19 192 ALA A N 1
ATOM 1484 C CA . ALA A 1 192 ? -6.947 -9.419 3.211 1.00 85.19 192 ALA A CA 1
ATOM 1485 C C . ALA A 1 192 ? -5.760 -9.485 4.193 1.00 85.19 192 ALA A C 1
ATOM 1487 O O . ALA A 1 192 ? -5.395 -8.483 4.799 1.00 85.19 192 ALA A O 1
ATOM 1488 N N . GLU A 1 193 ? -5.116 -10.651 4.303 1.00 84.88 193 GLU A N 1
ATOM 1489 C CA . GLU A 1 193 ? -3.993 -10.877 5.222 1.00 84.88 193 GLU A CA 1
ATOM 1490 C C . GLU A 1 193 ? -2.690 -10.188 4.797 1.00 84.88 193 GLU A C 1
ATOM 1492 O O . GLU A 1 193 ? -1.954 -9.666 5.633 1.00 84.88 193 GLU A O 1
ATOM 1497 N N . ARG A 1 194 ? -2.353 -10.224 3.503 1.00 87.50 194 ARG A N 1
ATOM 1498 C CA . ARG A 1 194 ? -1.010 -9.848 3.020 1.00 87.50 194 ARG A CA 1
ATOM 1499 C C . ARG A 1 194 ? -0.970 -8.503 2.312 1.00 87.50 194 ARG A C 1
ATOM 1501 O O . ARG A 1 194 ? 0.053 -7.824 2.361 1.00 87.50 194 ARG A O 1
ATOM 1508 N N . ARG A 1 195 ? -2.049 -8.152 1.619 1.00 88.81 195 ARG A N 1
ATOM 1509 C CA . ARG A 1 195 ? -2.183 -6.958 0.780 1.00 88.81 195 ARG A CA 1
ATOM 1510 C C . ARG A 1 195 ? -3.581 -6.344 0.942 1.00 88.81 195 ARG A C 1
ATOM 1512 O O . ARG A 1 195 ? -4.329 -6.273 -0.035 1.00 88.81 195 ARG A O 1
ATOM 1519 N N . PRO A 1 196 ? -3.957 -5.912 2.163 1.00 83.38 196 PRO A N 1
ATOM 1520 C CA . PRO A 1 196 ? -5.261 -5.289 2.406 1.00 83.38 196 PRO A CA 1
ATOM 1521 C C . PRO A 1 196 ? -5.483 -4.037 1.542 1.00 83.38 196 PRO A C 1
ATOM 1523 O O . PRO A 1 196 ? -6.617 -3.694 1.235 1.00 83.38 196 PRO A O 1
ATOM 1526 N N . ASP A 1 197 ? -4.402 -3.398 1.086 1.00 84.25 197 ASP A N 1
ATOM 1527 C CA . ASP A 1 197 ? -4.425 -2.311 0.110 1.00 84.25 197 ASP A CA 1
ATOM 1528 C C . ASP A 1 197 ? -4.996 -2.726 -1.257 1.00 84.25 197 ASP A C 1
ATOM 1530 O O . ASP A 1 197 ? -5.738 -1.955 -1.853 1.00 84.25 197 ASP A O 1
ATOM 1534 N N . LEU A 1 198 ? -4.725 -3.949 -1.729 1.00 88.56 198 LEU A N 1
ATOM 1535 C CA . LEU A 1 198 ? -5.324 -4.465 -2.966 1.00 88.56 198 LEU A CA 1
ATOM 1536 C C . LEU A 1 198 ? -6.804 -4.791 -2.766 1.00 88.56 198 LEU A C 1
ATOM 1538 O O . LEU A 1 198 ? -7.627 -4.462 -3.613 1.00 88.56 198 LEU A O 1
ATOM 1542 N N . LEU A 1 199 ? -7.151 -5.386 -1.617 1.00 85.06 199 LEU A N 1
ATOM 1543 C CA . LEU A 1 199 ? -8.546 -5.688 -1.292 1.00 85.06 199 LEU A CA 1
ATOM 1544 C C . LEU A 1 199 ? -9.392 -4.412 -1.224 1.00 85.06 199 LEU A C 1
ATOM 1546 O O . LEU A 1 199 ? -10.546 -4.427 -1.637 1.00 85.06 199 LEU A O 1
ATOM 1550 N N . ALA A 1 200 ? -8.807 -3.309 -0.750 1.00 82.19 200 ALA A N 1
ATOM 1551 C CA . ALA A 1 200 ? -9.447 -2.006 -0.779 1.00 82.19 200 ALA A CA 1
ATOM 1552 C C . ALA A 1 200 ? -9.755 -1.543 -2.214 1.00 82.19 200 ALA A C 1
ATOM 1554 O O . ALA A 1 200 ? -10.774 -0.908 -2.443 1.00 82.19 200 ALA A O 1
ATOM 1555 N N . GLU A 1 201 ? -8.918 -1.844 -3.201 1.00 85.19 201 GLU A N 1
ATOM 1556 C CA . GLU A 1 201 ? -9.168 -1.470 -4.601 1.00 85.19 201 GLU A CA 1
ATOM 1557 C C . GLU A 1 201 ? -10.126 -2.434 -5.322 1.00 85.19 201 GLU A C 1
ATOM 1559 O O . GLU A 1 201 ? -10.689 -2.088 -6.363 1.00 85.19 201 GLU A O 1
ATOM 1564 N N . HIS A 1 202 ? -10.343 -3.631 -4.769 1.00 87.06 202 HIS A N 1
ATOM 1565 C CA . HIS A 1 202 ? -11.226 -4.652 -5.332 1.00 87.06 202 HIS A CA 1
ATOM 1566 C C . HIS A 1 202 ? -12.704 -4.347 -5.051 1.00 87.06 202 HIS A C 1
ATOM 1568 O O . HIS A 1 202 ? -13.104 -4.073 -3.920 1.00 87.06 202 HIS A O 1
ATOM 1574 N N . VAL A 1 203 ? -13.549 -4.441 -6.080 1.00 85.06 203 VAL A N 1
ATOM 1575 C CA . VAL A 1 203 ? -15.004 -4.317 -5.916 1.00 85.06 203 VAL A CA 1
ATOM 1576 C C . VAL A 1 203 ? -15.545 -5.634 -5.365 1.00 85.06 203 VAL A C 1
ATOM 1578 O O . VAL A 1 203 ? -15.645 -6.614 -6.096 1.00 85.06 203 VAL A O 1
ATOM 1581 N N . ILE A 1 204 ? -15.890 -5.635 -4.076 1.00 82.81 204 ILE A N 1
ATOM 1582 C CA . ILE A 1 204 ? -16.392 -6.813 -3.358 1.00 82.81 204 ILE A CA 1
ATOM 1583 C C . ILE A 1 204 ? -17.910 -6.935 -3.533 1.00 82.81 204 ILE A C 1
ATOM 1585 O O . ILE A 1 204 ? -18.667 -6.089 -3.039 1.00 82.81 204 ILE A O 1
ATOM 1589 N N . ASP A 1 205 ? -18.357 -8.014 -4.175 1.00 86.50 205 ASP A N 1
ATOM 1590 C CA . ASP A 1 205 ? -19.783 -8.345 -4.280 1.00 86.50 205 ASP A CA 1
ATOM 1591 C C . ASP A 1 205 ? -20.346 -9.027 -3.009 1.00 86.50 205 ASP A C 1
ATOM 1593 O O . ASP A 1 205 ? -19.645 -9.278 -2.022 1.00 86.50 205 ASP A O 1
ATOM 1597 N N . ASP A 1 206 ? -21.654 -9.302 -2.993 1.00 84.00 206 ASP A N 1
ATOM 1598 C CA . ASP A 1 206 ? -22.327 -9.899 -1.833 1.00 84.00 206 ASP A CA 1
ATOM 1599 C C . ASP A 1 206 ? -21.875 -11.334 -1.525 1.00 84.00 206 ASP A C 1
ATOM 1601 O O . ASP A 1 206 ? -21.862 -11.733 -0.356 1.00 84.00 206 ASP A O 1
ATOM 1605 N N . GLU A 1 207 ? -21.505 -12.119 -2.538 1.00 88.50 207 GLU A N 1
ATOM 1606 C CA . GLU A 1 207 ? -21.009 -13.483 -2.349 1.00 88.50 207 GLU A CA 1
ATOM 1607 C C . GLU A 1 207 ? -19.580 -13.460 -1.809 1.00 88.50 207 GLU A C 1
ATOM 1609 O O . GLU A 1 207 ? -19.269 -14.156 -0.843 1.00 88.50 207 GLU A O 1
ATOM 1614 N N . GLU A 1 208 ? -18.722 -12.596 -2.341 1.00 89.25 208 GLU A N 1
ATOM 1615 C CA . GLU A 1 208 ? -17.364 -12.390 -1.845 1.00 89.25 208 GLU A CA 1
ATOM 1616 C C . GLU A 1 208 ? -17.338 -11.880 -0.409 1.00 89.25 208 GLU A C 1
ATOM 1618 O O . GLU A 1 208 ? -16.527 -12.342 0.396 1.00 89.25 208 GLU A O 1
ATOM 1623 N N . ARG A 1 209 ? -18.274 -10.997 -0.044 1.00 83.38 209 ARG A N 1
ATOM 1624 C CA . ARG A 1 209 ? -18.428 -10.543 1.342 1.00 83.38 209 ARG A CA 1
ATOM 1625 C C . ARG A 1 209 ? -18.758 -11.707 2.280 1.00 83.38 209 ARG A C 1
ATOM 1627 O O . ARG A 1 209 ? -18.224 -11.777 3.386 1.00 83.38 209 ARG A O 1
ATOM 1634 N N . LYS A 1 210 ? -19.592 -12.661 1.846 1.00 85.06 210 LYS A N 1
ATOM 1635 C CA . LYS A 1 210 ? -19.857 -13.898 2.608 1.00 85.06 210 LYS A CA 1
ATOM 1636 C C . LYS A 1 210 ? -18.617 -14.795 2.674 1.00 85.06 210 LYS A C 1
ATOM 1638 O O . LYS A 1 210 ? -18.350 -15.388 3.722 1.00 85.06 210 LYS A O 1
ATOM 1643 N N . LEU A 1 211 ? -17.844 -14.890 1.591 1.00 88.38 211 LEU A N 1
ATOM 1644 C CA . LEU A 1 211 ? -16.603 -15.671 1.554 1.00 88.38 211 LEU A CA 1
ATOM 1645 C C . LEU A 1 211 ? -15.538 -15.110 2.509 1.00 88.38 211 LEU A C 1
ATOM 1647 O O . LEU A 1 211 ? -14.969 -15.885 3.273 1.00 88.38 211 LEU A O 1
ATOM 1651 N N . LEU A 1 212 ? -15.328 -13.791 2.527 1.00 83.62 212 LEU A N 1
ATOM 1652 C CA . LEU A 1 212 ? -14.410 -13.103 3.448 1.00 83.62 212 LEU A CA 1
ATOM 1653 C C . LEU A 1 212 ? -14.795 -13.307 4.916 1.00 83.62 212 LEU A C 1
ATOM 1655 O O . LEU A 1 212 ? -13.945 -13.613 5.754 1.00 83.62 212 LEU A O 1
ATOM 1659 N N . ARG A 1 213 ? -16.091 -13.192 5.229 1.00 78.19 213 ARG A N 1
ATOM 1660 C CA . ARG A 1 213 ? -16.597 -13.451 6.584 1.00 78.19 213 ARG A CA 1
ATOM 1661 C C . ARG A 1 213 ? -16.378 -14.902 6.995 1.00 78.19 213 ARG A C 1
ATOM 1663 O O . ARG A 1 213 ? -15.855 -15.170 8.071 1.00 78.19 213 ARG A O 1
ATOM 1670 N N . SER A 1 214 ? -16.739 -15.848 6.129 1.00 81.19 214 SER A N 1
ATOM 1671 C CA . SER A 1 214 ? -16.588 -17.281 6.418 1.00 81.19 214 SER A CA 1
ATOM 1672 C C . SER A 1 214 ? -15.135 -17.760 6.436 1.00 81.19 214 SER A C 1
ATOM 1674 O O . SER A 1 214 ? -14.860 -18.802 7.026 1.00 81.19 214 SER A O 1
ATOM 1676 N N . SER A 1 215 ? -14.198 -17.020 5.832 1.00 78.44 215 SER A N 1
ATOM 1677 C CA . SER A 1 215 ? -12.768 -17.337 5.895 1.00 78.44 215 SER A CA 1
ATOM 1678 C C . SER A 1 215 ? -12.095 -16.856 7.185 1.00 78.44 215 SER A C 1
ATOM 1680 O O . SER A 1 215 ? -10.934 -17.187 7.407 1.00 78.44 215 SER A O 1
ATOM 1682 N N . GLY A 1 216 ? -12.779 -16.043 8.002 1.00 73.06 216 GLY A N 1
ATOM 1683 C CA . GLY A 1 216 ? -12.230 -15.444 9.225 1.00 73.06 216 GLY A CA 1
ATOM 1684 C C . GLY A 1 216 ? -11.198 -14.329 8.994 1.00 73.06 216 GLY A C 1
ATOM 1685 O O . GLY A 1 216 ? -10.671 -13.775 9.959 1.00 73.06 216 GLY A O 1
ATOM 1686 N N . ALA A 1 217 ? -10.916 -13.969 7.736 1.00 73.81 217 ALA A N 1
ATOM 1687 C CA . ALA A 1 217 ? -9.947 -12.916 7.408 1.00 73.81 217 ALA A CA 1
ATOM 1688 C C . ALA A 1 217 ? -10.535 -11.502 7.470 1.00 73.81 217 ALA A C 1
ATOM 1690 O O . ALA A 1 217 ? -9.785 -10.527 7.478 1.00 73.81 217 ALA A O 1
ATOM 1691 N N . ASP A 1 218 ? -11.861 -11.383 7.549 1.00 82.19 218 ASP A N 1
ATOM 1692 C CA . ASP A 1 218 ? -12.527 -10.114 7.819 1.00 82.19 218 ASP A CA 1
ATOM 1693 C C . ASP A 1 218 ? -12.347 -9.719 9.295 1.00 82.19 218 ASP A C 1
ATOM 1695 O O . ASP A 1 218 ? -13.159 -10.046 10.163 1.00 82.19 218 ASP A O 1
ATOM 1699 N N . TRP A 1 219 ? -11.236 -9.043 9.597 1.00 88.56 219 TRP A N 1
ATOM 1700 C CA . TRP A 1 219 ? -10.957 -8.552 10.947 1.00 88.56 219 TRP A CA 1
ATOM 1701 C C . TRP A 1 219 ? -11.799 -7.330 11.333 1.00 88.56 219 TRP A C 1
ATOM 1703 O O . TRP A 1 219 ? -11.905 -7.017 12.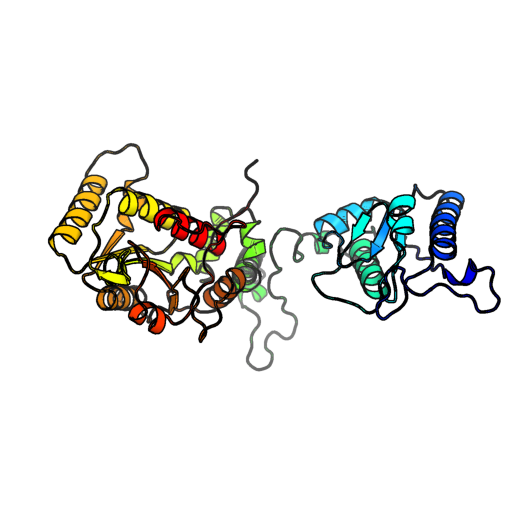520 1.00 88.56 219 TRP A O 1
ATOM 1713 N N . ALA A 1 220 ? -12.473 -6.693 10.368 1.00 89.88 220 ALA A N 1
ATOM 1714 C CA . ALA A 1 220 ? -13.453 -5.643 10.626 1.00 89.88 220 ALA A CA 1
ATOM 1715 C C . ALA A 1 220 ? -14.603 -6.196 11.482 1.00 89.88 220 ALA A C 1
ATOM 1717 O O . ALA A 1 220 ? -14.932 -5.628 12.523 1.00 89.88 220 ALA A O 1
ATOM 1718 N N . ALA A 1 221 ? -15.103 -7.385 11.132 1.00 89.81 221 ALA A N 1
ATOM 1719 C CA . ALA A 1 221 ? -16.191 -8.067 11.834 1.00 89.81 221 ALA A CA 1
ATOM 1720 C C . ALA A 1 221 ? -15.893 -8.442 13.302 1.00 89.81 221 ALA A C 1
ATOM 1722 O O . ALA A 1 221 ? -16.821 -8.803 14.018 1.00 89.81 221 ALA A O 1
ATOM 1723 N N . ARG A 1 222 ? -14.632 -8.339 13.753 1.00 92.25 222 ARG A N 1
ATOM 1724 C CA . ARG A 1 222 ? -14.190 -8.517 15.155 1.00 92.25 222 ARG A CA 1
ATOM 1725 C C . ARG A 1 222 ? -13.526 -7.263 15.741 1.00 92.25 222 ARG A C 1
ATOM 1727 O O . ARG A 1 222 ? -12.787 -7.339 16.723 1.00 92.25 222 ARG A O 1
ATOM 1734 N N . THR A 1 223 ? -13.722 -6.108 15.106 1.00 96.50 223 THR A N 1
ATOM 1735 C CA . THR A 1 223 ? -13.169 -4.828 15.556 1.00 96.50 223 THR A CA 1
ATOM 1736 C C . THR A 1 223 ? -14.243 -3.975 16.212 1.00 96.50 223 THR A C 1
ATOM 1738 O O . THR A 1 223 ? -15.277 -3.693 15.614 1.00 96.50 223 THR A O 1
ATOM 1741 N N . TYR A 1 224 ? -13.961 -3.497 17.418 1.00 97.94 224 TYR A N 1
ATOM 1742 C CA . TYR A 1 224 ? -14.810 -2.607 18.196 1.00 97.94 224 TYR A CA 1
ATOM 1743 C C . TYR A 1 224 ? -14.229 -1.199 18.225 1.00 97.94 224 TYR A C 1
ATOM 1745 O O . TYR A 1 224 ? -13.032 -1.007 18.443 1.00 97.94 224 TYR A O 1
ATOM 1753 N N . VAL A 1 225 ? -15.090 -0.201 18.047 1.00 98.19 225 VAL A N 1
ATOM 1754 C CA . VAL A 1 225 ? -14.752 1.208 18.263 1.00 98.19 225 VAL A CA 1
ATOM 1755 C C . VAL A 1 225 ? -15.097 1.563 19.699 1.00 98.19 225 VAL A C 1
ATOM 1757 O O . VAL A 1 225 ? -16.225 1.354 20.132 1.00 98.19 225 VAL A O 1
ATOM 1760 N N . VAL A 1 226 ? -14.160 2.149 20.433 1.00 98.06 226 VAL A N 1
ATOM 1761 C CA . VAL A 1 226 ? -14.385 2.648 21.791 1.00 98.06 226 VAL A CA 1
ATOM 1762 C C . VAL A 1 226 ? -14.192 4.156 21.803 1.00 98.06 226 VAL A C 1
ATOM 1764 O O . VAL A 1 226 ? -13.113 4.653 21.486 1.00 98.06 226 VAL A O 1
ATOM 1767 N N . LEU A 1 227 ? -15.230 4.899 22.192 1.00 97.69 227 LEU A N 1
ATOM 1768 C CA . LEU A 1 227 ? -15.124 6.335 22.450 1.00 97.69 227 LEU A CA 1
ATOM 1769 C C . LEU A 1 227 ? -15.072 6.582 23.956 1.00 97.69 227 LEU A C 1
ATOM 1771 O O . LEU A 1 227 ? -16.085 6.487 24.655 1.00 97.69 227 LEU A O 1
ATOM 1775 N N . ALA A 1 228 ? -13.887 6.933 24.442 1.00 97.25 228 ALA A N 1
ATOM 1776 C CA . ALA A 1 228 ? -13.662 7.290 25.828 1.00 97.25 228 ALA A CA 1
ATOM 1777 C C . ALA A 1 228 ? -14.052 8.750 26.072 1.00 97.25 228 ALA A C 1
ATOM 1779 O O . ALA A 1 228 ? -13.443 9.670 25.525 1.00 97.25 228 ALA A O 1
ATOM 1780 N N . HIS A 1 229 ? -15.044 8.960 26.938 1.00 97.00 229 HIS A N 1
ATOM 1781 C CA . HIS A 1 229 ? -15.327 10.264 27.537 1.00 97.00 229 HIS A CA 1
ATOM 1782 C C . HIS A 1 229 ? -14.579 10.476 28.857 1.00 97.00 229 HIS A C 1
ATOM 1784 O O . HIS A 1 229 ? -14.555 11.607 29.347 1.00 97.00 229 HIS A O 1
ATOM 1790 N N . HIS A 1 230 ? -13.987 9.415 29.412 1.00 96.44 230 HIS A N 1
ATOM 1791 C CA . HIS A 1 230 ? -13.101 9.417 30.572 1.00 96.44 230 HIS A CA 1
ATOM 1792 C C . HIS A 1 230 ? -12.241 8.132 30.586 1.00 96.44 230 HIS A C 1
ATOM 1794 O O . HIS A 1 230 ? -12.772 7.072 30.243 1.00 96.44 230 HIS A O 1
ATOM 1800 N N . PRO A 1 231 ? -10.975 8.189 31.032 1.00 95.50 231 PRO A N 1
ATOM 1801 C CA . PRO A 1 231 ? -10.215 9.402 31.324 1.00 95.50 231 PRO A CA 1
ATOM 1802 C C . PRO A 1 231 ? -9.711 10.056 30.026 1.00 95.50 231 PRO A C 1
ATOM 1804 O O . PRO A 1 231 ? -9.156 9.396 29.150 1.00 95.50 231 PRO A O 1
ATOM 1807 N N . VAL A 1 232 ? -9.930 11.365 29.890 1.00 94.25 232 VAL A N 1
ATOM 1808 C CA . VAL A 1 232 ? -9.449 12.173 28.756 1.00 94.25 232 VAL A CA 1
ATOM 1809 C C . VAL A 1 232 ? -8.871 13.482 29.262 1.00 94.25 232 VAL A C 1
ATOM 1811 O O . VAL A 1 232 ? -9.232 13.938 30.348 1.00 94.25 232 VAL A O 1
ATOM 1814 N N . PHE A 1 233 ? -8.007 14.101 28.469 1.00 93.56 233 PHE A N 1
ATOM 1815 C CA . PHE A 1 233 ? -7.468 15.416 28.782 1.00 93.56 233 PHE A CA 1
ATOM 1816 C C . PHE A 1 233 ? -8.407 16.547 28.361 1.00 93.56 233 PHE A C 1
ATOM 1818 O O . PHE A 1 233 ? -9.096 16.470 27.337 1.00 93.56 233 PHE A O 1
ATOM 1825 N N . ASP A 1 234 ? -8.380 17.639 29.116 1.00 92.19 234 ASP A N 1
ATOM 1826 C CA . ASP A 1 234 ? -8.880 18.937 28.675 1.00 92.19 234 ASP A CA 1
ATOM 1827 C C . ASP A 1 234 ? -7.767 19.803 28.046 1.00 92.19 234 ASP A C 1
ATOM 1829 O O . ASP A 1 234 ? -6.644 19.350 27.812 1.00 92.19 234 ASP A O 1
ATOM 1833 N N . LYS A 1 235 ? -8.081 21.074 27.761 1.00 88.19 235 LYS A N 1
ATOM 1834 C CA . LYS A 1 235 ? -7.127 22.027 27.173 1.00 88.19 235 LYS A CA 1
ATOM 1835 C C . LYS A 1 235 ? -5.943 22.339 28.095 1.00 88.19 235 LYS A C 1
ATOM 1837 O O . LYS A 1 235 ? -4.886 22.719 27.598 1.00 88.19 235 LYS A O 1
ATOM 1842 N N . ALA A 1 236 ? -6.137 22.245 29.408 1.00 91.25 236 ALA A N 1
ATOM 1843 C CA . ALA A 1 236 ? -5.099 22.485 30.402 1.00 91.25 236 ALA A CA 1
ATOM 1844 C C . ALA A 1 236 ? -4.216 21.248 30.633 1.00 91.25 236 ALA A C 1
ATOM 1846 O O . ALA A 1 236 ? -3.162 21.377 31.245 1.00 91.25 236 ALA A O 1
ATOM 1847 N N . GLY A 1 237 ? -4.604 20.082 30.102 1.00 88.12 237 GLY A N 1
ATOM 1848 C CA . GLY A 1 237 ? -3.909 18.817 30.334 1.00 88.12 237 GLY A CA 1
ATOM 1849 C C . GLY A 1 237 ? -4.390 18.090 31.588 1.00 88.12 237 GLY A C 1
ATOM 1850 O O . GLY A 1 237 ? -3.749 17.134 32.010 1.00 88.12 237 GLY A O 1
ATOM 1851 N N . GLU A 1 238 ? -5.524 18.495 32.160 1.00 93.81 238 GLU A N 1
ATOM 1852 C CA . GLU A 1 238 ? -6.108 17.851 33.334 1.00 93.81 238 GLU A CA 1
ATOM 1853 C C . GLU A 1 238 ? -7.000 16.674 32.929 1.00 93.81 238 GLU A C 1
ATOM 1855 O O . GLU A 1 238 ? -7.656 16.696 31.881 1.00 93.81 238 GLU A O 1
ATOM 1860 N N . VAL A 1 239 ? -7.046 15.637 33.771 1.00 96.12 239 VAL A N 1
ATOM 1861 C CA . VAL A 1 239 ? -7.903 14.466 33.543 1.00 96.12 239 VAL A CA 1
ATOM 1862 C C . VAL A 1 239 ? -9.347 14.810 33.895 1.00 96.12 239 VAL A C 1
ATOM 1864 O O . VAL A 1 239 ? -9.677 15.089 35.047 1.00 96.12 239 VAL A O 1
ATOM 1867 N N . VAL A 1 240 ? -10.237 14.747 32.906 1.00 96.25 240 VAL A N 1
ATOM 1868 C CA . VAL A 1 240 ? -11.646 15.127 33.054 1.00 96.25 240 VAL A CA 1
ATOM 1869 C C . VAL A 1 240 ? -12.597 14.042 32.549 1.00 96.25 240 VAL A C 1
ATOM 1871 O O . VAL A 1 240 ? -12.201 13.054 31.927 1.00 96.25 240 VAL A O 1
ATOM 1874 N N . THR A 1 241 ? -13.888 14.218 32.839 1.00 96.50 241 THR A N 1
ATOM 1875 C CA . THR A 1 241 ? -14.970 13.518 32.136 1.00 96.50 241 THR A CA 1
ATOM 1876 C C . THR A 1 241 ? -15.655 14.494 31.191 1.00 96.50 241 THR A C 1
ATOM 1878 O O . THR A 1 241 ? -16.230 15.493 31.622 1.00 96.50 241 THR A O 1
ATOM 1881 N N . SER A 1 242 ? -15.608 14.208 29.897 1.00 94.12 242 SER A N 1
ATOM 1882 C CA . SER A 1 242 ? -16.308 14.998 28.883 1.00 94.12 242 SER A CA 1
ATOM 1883 C C . SER A 1 242 ? -17.794 14.610 28.776 1.00 94.12 242 SER A C 1
ATOM 1885 O O . SER A 1 242 ? -18.246 13.609 29.333 1.00 94.12 242 SER A O 1
ATOM 1887 N N . SER A 1 243 ? -18.577 15.414 28.054 1.00 93.50 243 SER A N 1
ATOM 1888 C CA . SER A 1 243 ? -20.003 15.149 27.814 1.00 93.50 243 SER A CA 1
ATOM 1889 C C . SER A 1 243 ? -20.237 14.399 26.502 1.00 93.50 243 SER A C 1
ATOM 1891 O O . SER A 1 243 ? -19.653 14.760 25.482 1.00 93.50 243 SER A O 1
ATOM 1893 N N . ILE A 1 244 ? -21.153 13.426 26.503 1.00 93.69 244 ILE A N 1
ATOM 1894 C CA . ILE A 1 244 ? -21.628 12.748 25.287 1.00 93.69 244 ILE A CA 1
ATOM 1895 C C . ILE A 1 244 ? -22.527 13.671 24.459 1.00 93.69 244 ILE A C 1
ATOM 1897 O O . ILE A 1 244 ? -23.588 14.130 24.919 1.00 93.69 244 ILE A O 1
ATOM 1901 N N . THR A 1 245 ? -22.151 13.880 23.196 1.00 91.56 245 THR A N 1
ATOM 1902 C CA . THR A 1 245 ? -22.987 14.577 22.214 1.00 91.56 245 THR A CA 1
ATOM 1903 C C . THR A 1 245 ? -23.765 13.588 21.346 1.00 91.56 245 THR A C 1
ATOM 1905 O O . THR A 1 245 ? -23.326 12.467 21.097 1.00 91.56 245 THR A O 1
ATOM 1908 N N . ASN A 1 246 ? -24.930 14.008 20.840 1.00 89.12 246 ASN A N 1
ATOM 1909 C CA . ASN A 1 246 ? -25.685 13.180 19.892 1.00 89.12 246 ASN A CA 1
ATOM 1910 C C . ASN A 1 246 ? -24.920 13.001 18.570 1.00 89.12 246 ASN A C 1
ATOM 1912 O O . ASN A 1 246 ? -25.089 11.985 17.906 1.00 89.12 246 ASN A O 1
ATOM 1916 N N . MET A 1 247 ? -24.073 13.965 18.191 1.00 88.62 247 MET A N 1
ATOM 1917 C CA . MET A 1 247 ? -23.245 13.848 16.989 1.00 88.62 247 MET A CA 1
ATOM 1918 C C . MET A 1 247 ? -22.230 12.712 17.117 1.00 88.62 247 MET A C 1
ATOM 1920 O O . MET A 1 247 ? -22.089 11.938 16.180 1.00 88.62 247 MET A O 1
ATOM 1924 N N . ASP A 1 248 ? -21.569 12.577 18.274 1.00 90.94 248 ASP A N 1
ATOM 1925 C CA . ASP A 1 248 ? -20.613 11.483 18.520 1.00 90.94 248 ASP A CA 1
ATOM 1926 C C . ASP A 1 248 ? -21.294 10.128 18.371 1.00 90.94 248 ASP A C 1
ATOM 1928 O O . ASP A 1 248 ? -20.811 9.271 17.632 1.00 90.94 248 ASP A O 1
ATOM 1932 N N . LEU A 1 249 ? -22.477 10.001 18.974 1.00 91.75 249 LEU A N 1
ATOM 1933 C CA . LEU A 1 249 ? -23.281 8.794 18.900 1.00 91.75 249 LEU A CA 1
ATOM 1934 C C . LEU A 1 249 ? -23.658 8.440 17.453 1.00 91.75 249 LEU A C 1
ATOM 1936 O O . LEU A 1 249 ? -23.41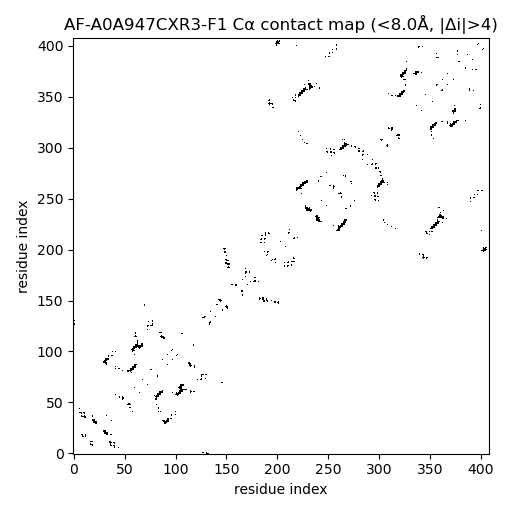0 7.325 17.005 1.00 91.75 249 LEU A O 1
ATOM 1940 N N . HIS A 1 250 ? -24.230 9.382 16.701 1.00 91.62 250 HIS A N 1
ATOM 1941 C CA . HIS A 1 250 ? -24.710 9.107 15.347 1.00 91.62 250 HIS A CA 1
ATOM 1942 C C . HIS A 1 250 ? -23.590 8.934 14.317 1.00 91.62 250 HIS A C 1
ATOM 1944 O O . HIS A 1 250 ? -23.709 8.081 13.439 1.00 91.62 250 HIS A O 1
ATOM 1950 N N . ASP A 1 251 ? -22.534 9.746 14.352 1.00 93.44 251 ASP A N 1
ATOM 1951 C CA . ASP A 1 251 ? -21.480 9.688 13.332 1.00 93.44 251 ASP A CA 1
ATOM 1952 C C . ASP A 1 251 ? -20.654 8.407 13.479 1.00 93.44 251 ASP A C 1
ATOM 1954 O O . ASP A 1 251 ? -20.400 7.730 12.481 1.00 93.44 251 ASP A O 1
ATOM 1958 N N . LEU A 1 252 ? -20.287 8.028 14.709 1.00 94.56 252 LEU A N 1
ATOM 1959 C CA . LEU A 1 252 ? -19.494 6.821 14.943 1.00 94.56 252 LEU A CA 1
ATOM 1960 C C . LEU A 1 252 ? -20.321 5.547 14.818 1.00 94.56 252 LEU A C 1
ATOM 1962 O O . LEU A 1 252 ? -19.808 4.582 14.266 1.00 94.56 252 LEU A O 1
ATOM 1966 N N . ALA A 1 253 ? -21.596 5.538 15.218 1.00 93.75 253 ALA A N 1
ATOM 1967 C CA . ALA A 1 253 ? -22.480 4.398 14.963 1.00 93.75 253 ALA A CA 1
ATOM 1968 C C . ALA A 1 253 ? -22.615 4.116 13.456 1.00 93.75 253 ALA A C 1
ATOM 1970 O O . ALA A 1 253 ? -22.482 2.976 13.005 1.00 93.75 253 ALA A O 1
ATOM 1971 N N . ARG A 1 254 ? -22.812 5.175 12.656 1.00 92.56 254 ARG A N 1
ATOM 1972 C CA . ARG A 1 254 ? -22.865 5.071 11.191 1.00 92.56 254 ARG A CA 1
ATOM 1973 C C . ARG A 1 254 ? -21.537 4.610 10.615 1.00 92.56 254 ARG A C 1
ATOM 1975 O O . ARG A 1 254 ? -21.532 3.662 9.849 1.00 92.56 254 ARG A O 1
ATOM 1982 N N . THR A 1 255 ? -20.430 5.222 11.027 1.00 93.75 255 THR A N 1
ATOM 1983 C CA . THR A 1 255 ? -19.082 4.826 10.587 1.00 93.75 255 THR A CA 1
ATOM 1984 C C . THR A 1 255 ? -18.824 3.346 10.888 1.00 93.75 255 THR A C 1
ATOM 1986 O O . THR A 1 255 ? -18.498 2.588 9.984 1.00 93.75 255 THR A O 1
ATOM 1989 N N . THR A 1 256 ? -19.069 2.911 12.124 1.00 93.44 256 THR A N 1
ATOM 1990 C CA . THR A 1 256 ? -18.924 1.514 12.572 1.00 93.44 256 THR A CA 1
ATOM 1991 C C . THR A 1 256 ? -19.710 0.561 11.672 1.00 93.44 256 THR A C 1
ATOM 1993 O O . THR A 1 256 ? -19.171 -0.428 11.189 1.00 93.44 256 THR A O 1
ATOM 1996 N N . THR A 1 257 ? -20.959 0.905 11.362 1.00 90.62 257 THR A N 1
ATOM 1997 C CA . THR A 1 257 ? -21.837 0.059 10.540 1.00 90.62 257 THR A CA 1
ATOM 1998 C C . THR A 1 257 ? -21.444 0.059 9.065 1.00 90.62 257 THR A C 1
ATOM 2000 O O . THR A 1 257 ? -21.442 -0.997 8.438 1.00 90.62 257 THR A O 1
ATOM 2003 N N . THR A 1 258 ? -21.069 1.217 8.513 1.00 88.00 258 THR A N 1
ATOM 2004 C CA . THR A 1 258 ? -20.631 1.364 7.117 1.00 88.00 258 THR A CA 1
ATOM 2005 C C . THR A 1 258 ? -19.431 0.475 6.804 1.00 88.00 258 THR A C 1
ATOM 2007 O O . THR A 1 258 ? -19.411 -0.162 5.757 1.00 88.00 258 THR A O 1
ATOM 2010 N N . TYR A 1 259 ? -18.457 0.400 7.715 1.00 88.00 259 TYR A N 1
ATOM 2011 C CA . TYR A 1 259 ? -17.252 -0.419 7.535 1.00 88.00 259 TYR A CA 1
ATOM 2012 C C . TYR A 1 259 ? -17.391 -1.843 8.095 1.00 88.00 259 TYR A C 1
ATOM 2014 O O . TYR A 1 259 ? -16.408 -2.575 8.150 1.00 88.00 259 TYR A O 1
ATOM 2022 N N . GLY A 1 260 ? -18.598 -2.256 8.501 1.00 88.38 260 GLY A N 1
ATOM 2023 C CA . GLY A 1 260 ? -18.863 -3.620 8.964 1.00 88.38 260 GLY A CA 1
ATOM 2024 C C . GLY A 1 260 ? -18.157 -3.994 10.269 1.00 88.38 260 GLY A C 1
ATOM 2025 O O . GLY A 1 260 ? -17.860 -5.169 10.473 1.00 88.38 260 GLY A O 1
ATOM 2026 N N . LEU A 1 261 ? -17.881 -3.010 11.128 1.00 93.38 261 LEU A N 1
ATOM 2027 C CA . LEU A 1 261 ? -17.242 -3.226 12.423 1.00 93.38 261 LEU A CA 1
ATOM 2028 C C . LEU A 1 261 ? -18.197 -3.919 13.409 1.00 93.38 261 LEU A C 1
ATOM 2030 O O . LEU A 1 261 ? -19.418 -3.786 13.302 1.00 93.38 261 LEU A O 1
ATOM 2034 N N . ALA A 1 262 ? -17.637 -4.631 14.387 1.00 94.00 262 ALA A N 1
ATOM 2035 C CA . ALA A 1 262 ? -18.378 -5.462 15.337 1.00 94.00 262 ALA A CA 1
ATOM 2036 C C . ALA A 1 262 ? -19.290 -4.654 16.275 1.00 94.00 262 ALA A C 1
ATOM 2038 O O . ALA A 1 262 ? -20.390 -5.089 16.615 1.00 94.00 262 ALA A O 1
ATOM 2039 N N . GLY A 1 263 ? -18.856 -3.461 16.688 1.00 95.62 263 GLY A N 1
ATOM 2040 C CA . GLY A 1 263 ? -19.641 -2.630 17.593 1.00 95.62 263 GLY A CA 1
ATOM 2041 C C . GLY A 1 263 ? -18.989 -1.304 17.955 1.00 95.62 263 GLY A C 1
ATOM 2042 O O . GLY A 1 263 ? -17.808 -1.068 17.698 1.00 95.62 263 GLY A O 1
ATOM 2043 N N . TYR A 1 264 ? -19.784 -0.435 18.575 1.00 97.62 264 TYR A N 1
ATOM 2044 C CA . TYR A 1 264 ? -19.372 0.871 19.070 1.00 97.62 264 TYR A CA 1
ATOM 2045 C C . TYR A 1 264 ? -19.709 1.007 20.561 1.00 97.62 264 TYR A C 1
ATOM 2047 O O . TYR A 1 264 ? -20.872 0.985 20.956 1.00 97.62 264 TYR A O 1
ATOM 2055 N N . ILE A 1 265 ? -18.690 1.175 21.401 1.00 98.00 265 ILE A N 1
ATOM 2056 C CA . ILE A 1 265 ? -18.820 1.291 22.853 1.00 98.00 265 ILE A CA 1
ATOM 2057 C C . ILE A 1 265 ? -18.554 2.732 23.288 1.00 98.00 265 ILE A C 1
ATOM 2059 O O . ILE A 1 265 ? -17.491 3.297 23.020 1.00 98.00 265 ILE A O 1
ATOM 2063 N N . VAL A 1 266 ? -19.502 3.322 24.015 1.00 97.88 266 VAL A N 1
ATOM 2064 C CA . VAL A 1 266 ? -19.331 4.634 24.648 1.00 97.88 266 VAL A CA 1
ATOM 2065 C C . VAL A 1 266 ? -18.955 4.456 26.113 1.00 97.88 266 VAL A C 1
ATOM 2067 O O . VAL A 1 266 ? -19.717 3.884 26.895 1.00 97.88 266 VAL A O 1
ATOM 2070 N N . VAL A 1 267 ? -17.787 4.970 26.500 1.00 98.12 267 VAL A N 1
ATOM 2071 C CA . VAL A 1 267 ? -17.237 4.790 27.848 1.00 98.12 267 VAL A CA 1
ATOM 2072 C C . VAL A 1 267 ? -17.339 6.084 28.637 1.00 98.12 267 VAL A C 1
ATOM 2074 O O . VAL A 1 267 ? -16.728 7.094 28.287 1.00 98.12 267 VAL A O 1
ATOM 2077 N N . THR A 1 268 ? -18.105 6.058 29.725 1.00 97.50 268 THR A N 1
ATOM 2078 C CA . THR A 1 268 ? -18.217 7.177 30.670 1.00 97.50 268 THR A CA 1
ATOM 2079 C C . THR A 1 268 ? -18.581 6.655 32.056 1.00 97.50 268 THR A C 1
ATOM 2081 O O . THR A 1 268 ? -19.463 5.803 32.142 1.00 97.50 268 THR A O 1
ATOM 2084 N N . PRO A 1 269 ? -18.000 7.176 33.153 1.00 97.12 269 PRO A N 1
ATOM 2085 C CA . PRO A 1 269 ? -18.384 6.799 34.512 1.00 97.12 269 PRO A CA 1
ATOM 2086 C C . PRO A 1 269 ? -19.736 7.399 34.926 1.00 97.12 269 PRO A C 1
ATOM 2088 O O . PRO A 1 269 ? -20.377 6.896 35.850 1.00 97.12 269 PRO A O 1
ATOM 2091 N N . VAL A 1 270 ? -20.228 8.421 34.218 1.00 97.19 270 VAL A N 1
ATOM 2092 C CA . VAL A 1 270 ? -21.447 9.154 34.581 1.00 97.19 270 VAL A CA 1
ATOM 2093 C C . VAL A 1 270 ? -22.699 8.385 34.148 1.00 97.19 270 VAL A C 1
ATOM 2095 O O . VAL A 1 270 ? -23.045 8.356 32.969 1.00 97.19 270 VAL A O 1
ATOM 2098 N N . GLY A 1 271 ? -23.424 7.813 35.116 1.00 96.06 271 GLY A N 1
ATOM 2099 C CA . GLY A 1 271 ? -24.638 7.021 34.864 1.00 96.06 271 GLY A CA 1
ATOM 2100 C C . GLY A 1 271 ? -25.699 7.750 34.037 1.00 96.06 271 GLY A C 1
ATOM 2101 O O . GLY A 1 271 ? -26.157 7.218 33.035 1.00 96.06 271 GLY A O 1
ATOM 2102 N N . SER A 1 272 ? -25.985 9.017 34.348 1.00 96.00 272 SER A N 1
ATOM 2103 C CA . SER A 1 272 ? -26.981 9.808 33.608 1.00 96.00 272 SER A CA 1
ATOM 2104 C C . SER A 1 272 ? -26.624 10.046 32.134 1.00 96.00 272 SER A C 1
ATOM 2106 O O . SER A 1 272 ? -27.515 10.264 31.308 1.00 96.00 272 SER A O 1
ATOM 2108 N N . GLN A 1 273 ? -25.331 10.006 31.788 1.00 95.62 273 GLN A N 1
ATOM 2109 C CA . GLN A 1 273 ? -24.873 10.062 30.404 1.00 95.62 273 GLN A CA 1
ATOM 2110 C C . GLN A 1 273 ? -25.072 8.715 29.693 1.00 95.62 273 GLN A C 1
ATOM 2112 O O . GLN A 1 273 ? -25.489 8.721 28.536 1.00 95.62 273 GLN A O 1
ATOM 2117 N N . ARG A 1 274 ? -24.861 7.580 30.376 1.00 96.31 274 ARG A N 1
ATOM 2118 C CA . ARG A 1 274 ? -25.189 6.246 29.838 1.00 96.31 274 ARG A CA 1
ATOM 2119 C C . ARG A 1 274 ? -26.694 6.099 29.604 1.00 96.31 274 ARG A C 1
ATOM 2121 O O . ARG A 1 274 ? -27.093 5.822 28.479 1.00 96.31 274 ARG A O 1
ATOM 2128 N N . ASP A 1 275 ? -27.526 6.493 30.572 1.00 93.69 275 ASP A N 1
ATOM 2129 C CA . ASP A 1 275 ? -28.990 6.486 30.420 1.00 93.69 275 ASP A CA 1
ATOM 2130 C C . ASP A 1 275 ? -29.459 7.343 29.230 1.00 93.69 275 ASP A C 1
ATOM 2132 O O . ASP A 1 275 ? -30.483 7.075 28.600 1.00 93.69 275 ASP A O 1
ATOM 2136 N N . LYS A 1 276 ? -28.738 8.435 28.930 1.00 92.31 276 LYS A N 1
ATOM 2137 C CA . LYS A 1 276 ? -29.016 9.272 27.757 1.00 92.31 276 LYS A CA 1
ATOM 2138 C C . LYS A 1 276 ? -28.740 8.508 26.463 1.00 92.31 276 LYS A C 1
ATOM 2140 O O . LYS A 1 276 ? -29.561 8.609 25.555 1.00 92.31 276 LYS A O 1
ATOM 2145 N N . VAL A 1 277 ? -27.623 7.785 26.371 1.00 92.69 277 VAL A N 1
ATOM 2146 C CA . VAL A 1 277 ? -27.313 6.944 25.204 1.00 92.69 277 VAL A CA 1
ATOM 2147 C C . VAL A 1 277 ? -28.384 5.874 25.036 1.00 92.69 277 VAL A C 1
ATOM 2149 O O . VAL A 1 277 ? -28.951 5.780 23.952 1.00 92.69 277 VAL A O 1
ATOM 2152 N N . ASP A 1 278 ? -28.743 5.169 26.109 1.00 90.31 278 ASP A N 1
ATOM 2153 C CA . ASP A 1 278 ? -29.749 4.102 26.069 1.00 90.31 278 ASP A CA 1
ATOM 2154 C C . ASP A 1 278 ? -31.109 4.619 25.587 1.00 90.31 278 ASP A C 1
ATOM 2156 O O . ASP A 1 278 ? -31.739 4.009 24.725 1.00 90.31 278 ASP A O 1
ATOM 2160 N N . ARG A 1 279 ? -31.539 5.800 26.059 1.00 89.75 279 ARG A N 1
ATOM 2161 C CA . ARG A 1 279 ? -32.762 6.451 25.561 1.00 89.75 279 ARG A CA 1
ATOM 2162 C C . ARG A 1 279 ? -32.687 6.782 24.075 1.00 89.75 279 ARG A C 1
ATOM 2164 O O . ARG A 1 279 ? -33.681 6.601 23.371 1.00 89.75 279 ARG A O 1
ATOM 2171 N N . VAL A 1 280 ? -31.548 7.287 23.593 1.00 87.69 280 VAL A N 1
ATOM 2172 C CA . VAL A 1 280 ? -31.379 7.569 22.160 1.00 87.69 280 VAL A CA 1
ATOM 2173 C C . VAL A 1 280 ? -31.461 6.262 21.376 1.00 87.69 280 VAL A C 1
ATOM 2175 O O . VAL A 1 280 ? -32.278 6.173 20.468 1.00 87.69 280 VAL A O 1
ATOM 2178 N N . VAL A 1 281 ? -30.702 5.234 21.756 1.00 86.50 281 VAL A N 1
ATOM 2179 C CA . VAL A 1 281 ? -30.715 3.926 21.080 1.00 86.50 281 VAL A CA 1
ATOM 2180 C C . VAL A 1 281 ? -32.124 3.318 21.063 1.00 86.50 281 VAL A C 1
ATOM 2182 O O . VAL A 1 281 ? -32.585 2.901 20.003 1.00 86.50 281 VAL A O 1
ATOM 2185 N N . ALA A 1 282 ? -32.846 3.333 22.188 1.00 83.69 282 ALA A N 1
ATOM 2186 C CA . ALA A 1 282 ? -34.210 2.806 22.285 1.00 83.69 282 ALA A CA 1
ATOM 2187 C C . ALA A 1 282 ? -35.203 3.551 21.379 1.00 83.69 282 ALA A C 1
ATOM 2189 O O . ALA A 1 282 ? -35.955 2.921 20.639 1.00 83.69 282 ALA A O 1
ATOM 2190 N N . THR A 1 283 ? -35.149 4.888 21.359 1.00 80.75 283 THR A N 1
ATOM 2191 C CA . THR A 1 283 ? -36.036 5.717 20.519 1.00 80.75 283 THR A CA 1
ATOM 2192 C C . THR A 1 283 ? -35.933 5.337 19.040 1.00 80.75 283 THR A C 1
ATOM 2194 O O . THR A 1 283 ? -36.934 5.332 18.326 1.00 80.75 283 THR A O 1
ATOM 2197 N N . TRP A 1 284 ? -34.727 5.009 18.573 1.00 73.38 284 TRP A N 1
ATOM 2198 C CA . TRP A 1 284 ? -34.480 4.643 17.178 1.00 73.38 284 TRP A CA 1
ATOM 2199 C C . TRP A 1 284 ? -34.773 3.175 16.849 1.00 73.38 284 TRP A C 1
ATOM 2201 O O . TRP A 1 284 ? -34.946 2.876 15.674 1.00 73.38 284 TRP A O 1
ATOM 2211 N N . ARG A 1 285 ? -34.865 2.291 17.852 1.00 69.06 285 ARG A N 1
ATOM 2212 C CA . ARG A 1 285 ? -35.332 0.900 17.689 1.00 69.06 285 ARG A CA 1
ATOM 2213 C C . ARG A 1 285 ? -36.856 0.792 17.626 1.00 69.06 285 ARG A C 1
ATOM 2215 O O . ARG 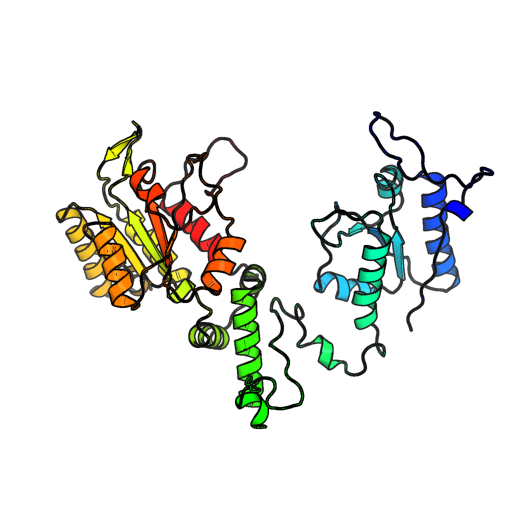A 1 285 ? -37.390 -0.085 16.966 1.00 69.06 285 ARG A O 1
ATOM 2222 N N . GLU A 1 286 ? -37.564 1.667 18.334 1.00 64.12 286 GLU A N 1
ATOM 2223 C CA . GLU A 1 286 ? -39.029 1.599 18.447 1.00 64.12 286 GLU A CA 1
ATOM 2224 C C . GLU A 1 286 ? -39.763 2.492 17.434 1.00 64.12 286 GLU A C 1
ATOM 2226 O O . GLU A 1 286 ? -40.964 2.330 17.208 1.00 64.12 286 GLU A O 1
ATOM 2231 N N . GLY A 1 287 ? -39.072 3.456 16.822 1.00 59.53 287 GLY A N 1
ATOM 2232 C CA . GLY A 1 287 ? -39.680 4.369 15.857 1.00 59.53 287 GLY A CA 1
ATOM 2233 C C . GLY A 1 287 ? -39.773 3.785 14.446 1.00 59.53 287 GLY A C 1
ATOM 2234 O O . GLY A 1 287 ? -38.825 3.204 13.931 1.00 59.53 287 GLY A O 1
ATOM 2235 N N . GLN A 1 288 ? -40.906 4.009 13.774 1.00 51.91 288 GLN A N 1
ATOM 2236 C CA . GLN A 1 288 ? -41.068 3.727 12.343 1.00 51.91 288 GLN A CA 1
ATOM 2237 C C . GLN A 1 288 ? -40.312 4.775 11.512 1.00 51.91 288 GLN A C 1
ATOM 2239 O O . GLN A 1 288 ? -40.896 5.743 11.020 1.00 51.91 288 GLN A O 1
ATOM 2244 N N . PHE A 1 289 ? -38.997 4.616 11.387 1.00 57.59 289 PHE A N 1
ATOM 2245 C CA . PHE A 1 289 ? -38.168 5.471 10.542 1.00 57.59 289 PHE A CA 1
ATOM 2246 C C . PHE A 1 289 ? -37.968 4.827 9.165 1.00 57.59 289 PHE A C 1
ATOM 2248 O O . PHE A 1 289 ? -37.724 3.634 9.049 1.00 57.59 289 PHE A O 1
ATOM 2255 N N . VAL A 1 290 ? -38.043 5.634 8.103 1.00 48.88 290 VAL A N 1
ATOM 2256 C CA . VAL A 1 290 ? -37.821 5.216 6.698 1.00 48.88 290 VAL A CA 1
ATOM 2257 C C . VAL A 1 290 ? -36.319 5.010 6.392 1.00 48.88 290 VAL A C 1
ATOM 2259 O O . VAL A 1 290 ? -35.942 4.701 5.269 1.00 48.88 290 VAL A O 1
ATOM 2262 N N . ASP A 1 291 ? -35.444 5.211 7.382 1.00 57.16 291 ASP A N 1
ATOM 2263 C CA . ASP A 1 291 ? -33.992 5.341 7.225 1.00 57.16 291 ASP A CA 1
ATOM 2264 C C . ASP A 1 291 ? -33.262 4.215 7.985 1.00 57.16 291 ASP A C 1
ATOM 2266 O O . ASP A 1 291 ? -33.633 3.901 9.116 1.00 57.16 291 ASP A O 1
ATOM 2270 N N . ASN A 1 292 ? -32.179 3.661 7.421 1.00 64.06 292 ASN A N 1
ATOM 2271 C CA . ASN A 1 292 ? -31.391 2.530 7.965 1.00 64.06 292 ASN A CA 1
ATOM 2272 C C . ASN A 1 292 ? -30.613 2.871 9.265 1.00 64.06 292 ASN A C 1
ATOM 2274 O O . ASN A 1 292 ? -29.639 2.214 9.632 1.00 64.06 292 ASN A O 1
ATOM 2278 N N . ARG A 1 293 ? -31.009 3.929 9.983 1.00 65.06 293 ARG A N 1
ATOM 2279 C CA . ARG A 1 293 ? -30.354 4.412 11.210 1.00 65.06 293 ARG A CA 1
ATOM 2280 C C . ARG A 1 293 ? -30.550 3.486 12.400 1.00 65.06 293 ARG A C 1
ATOM 2282 O O . ARG A 1 293 ? -29.688 3.466 13.275 1.00 65.06 293 ARG A O 1
ATOM 2289 N N . GLU A 1 294 ? -31.646 2.732 12.422 1.00 72.38 294 GLU A N 1
ATOM 2290 C CA . GLU A 1 294 ? -31.880 1.688 13.421 1.00 72.38 294 GLU A CA 1
ATOM 2291 C C . GLU A 1 294 ? -30.728 0.676 13.419 1.00 72.38 294 GLU A C 1
ATOM 2293 O O . GLU A 1 294 ? -30.147 0.393 14.467 1.00 72.38 294 GLU A O 1
ATOM 2298 N N . GLN A 1 295 ? -30.325 0.220 12.227 1.00 76.69 295 GLN A N 1
ATOM 2299 C CA . GLN A 1 295 ? -29.212 -0.711 12.063 1.00 76.69 295 GLN A CA 1
ATOM 2300 C C . GLN A 1 295 ? -27.926 -0.133 12.660 1.00 76.69 295 GLN A C 1
ATOM 2302 O O . GLN A 1 295 ? -27.242 -0.814 13.421 1.00 76.69 295 GLN A O 1
ATOM 2307 N N . ALA A 1 296 ? -27.643 1.146 12.397 1.00 80.62 296 ALA A N 1
ATOM 2308 C CA . ALA A 1 296 ? -26.437 1.784 12.905 1.00 80.62 296 ALA A CA 1
ATOM 2309 C C . ALA A 1 296 ? -26.408 1.912 14.432 1.00 80.62 296 ALA A C 1
ATOM 2311 O O . ALA A 1 296 ? -25.403 1.612 15.073 1.00 80.62 296 ALA A O 1
ATOM 2312 N N . LEU A 1 297 ? -27.515 2.343 15.034 1.00 85.62 297 LEU A N 1
ATOM 2313 C CA . LEU A 1 297 ? -27.594 2.529 16.483 1.00 85.62 297 LEU A CA 1
ATOM 2314 C C . LEU A 1 297 ? -27.713 1.209 17.244 1.00 85.62 297 LEU A C 1
ATOM 2316 O O . LEU A 1 297 ? -27.401 1.167 18.431 1.00 85.62 297 LEU A O 1
ATOM 2320 N N . SER A 1 298 ? -28.112 0.125 16.576 1.00 83.88 298 SER A N 1
ATOM 2321 C CA . SER A 1 298 ? -28.132 -1.201 17.190 1.00 83.88 298 SER A CA 1
ATOM 2322 C C . SER A 1 298 ? -26.738 -1.693 17.600 1.00 83.88 298 SER A C 1
ATOM 2324 O O . SER A 1 298 ? -26.648 -2.443 18.569 1.00 83.88 298 SER A O 1
ATOM 2326 N N . ALA A 1 299 ? -25.682 -1.207 16.934 1.00 84.44 299 ALA A N 1
ATOM 2327 C CA . ALA A 1 299 ? -24.282 -1.504 17.232 1.00 84.44 299 ALA A CA 1
ATOM 2328 C C . ALA A 1 299 ? -23.730 -0.756 18.462 1.00 84.44 299 ALA A C 1
ATOM 2330 O O . ALA A 1 299 ? -22.577 -0.971 18.836 1.00 84.44 299 ALA A O 1
ATOM 2331 N N . VAL A 1 300 ? -24.509 0.149 19.070 1.00 94.12 300 VAL A N 1
ATOM 2332 C CA . VAL A 1 300 ? -24.055 0.966 20.201 1.00 94.12 300 VAL A CA 1
ATOM 2333 C C . VAL A 1 300 ? -24.307 0.255 21.524 1.00 94.12 300 VAL A C 1
ATOM 2335 O O . VAL A 1 300 ? -25.429 -0.160 21.812 1.00 94.12 300 VAL A O 1
ATOM 2338 N N . THR A 1 301 ? -23.286 0.222 22.374 1.00 95.50 301 THR A N 1
ATOM 2339 C CA . THR A 1 301 ? -23.398 -0.149 23.788 1.00 95.50 301 THR A CA 1
ATOM 2340 C C . THR A 1 301 ? -22.667 0.863 24.678 1.00 95.50 301 THR A C 1
ATOM 2342 O O . THR A 1 301 ? -21.917 1.715 24.192 1.00 95.50 301 THR A O 1
ATOM 2345 N N . THR A 1 302 ? -22.899 0.814 25.990 1.00 97.31 302 THR A N 1
ATOM 2346 C CA . THR A 1 302 ? -22.228 1.685 26.962 1.00 97.31 302 THR A CA 1
ATOM 2347 C C . THR A 1 302 ? -21.461 0.878 27.998 1.00 97.31 302 THR A C 1
ATOM 2349 O O . THR A 1 302 ? -21.851 -0.229 28.361 1.00 97.31 302 THR A O 1
ATOM 2352 N N . ALA A 1 303 ? -20.369 1.449 28.504 1.00 97.69 303 ALA A N 1
ATOM 2353 C CA . ALA A 1 303 ? -19.615 0.883 29.616 1.00 97.69 303 ALA A CA 1
ATOM 2354 C C . ALA A 1 303 ? -19.240 1.971 30.630 1.00 97.69 303 ALA A C 1
ATOM 2356 O O . ALA A 1 303 ? -19.076 3.148 30.289 1.00 97.69 303 ALA A O 1
ATOM 2357 N N . ALA A 1 304 ? -19.127 1.582 31.902 1.00 97.62 304 ALA A N 1
ATOM 2358 C CA . ALA A 1 304 ? -18.787 2.507 32.982 1.00 97.62 304 ALA A CA 1
ATOM 2359 C C . ALA A 1 304 ? -17.295 2.878 33.001 1.00 97.62 304 ALA A C 1
ATOM 2361 O O . ALA A 1 304 ? -16.937 3.965 33.455 1.00 97.62 304 ALA A O 1
ATOM 2362 N N . SER A 1 305 ? -16.444 1.993 32.484 1.00 98.00 305 SER A N 1
ATOM 2363 C CA . SER A 1 305 ? -14.993 2.147 32.414 1.00 98.00 305 SER A CA 1
ATOM 2364 C C . SER A 1 305 ? -14.431 1.459 31.164 1.00 98.00 305 SER A C 1
ATOM 2366 O O . SER A 1 305 ? -15.127 0.675 30.514 1.00 98.00 305 SER A O 1
ATOM 2368 N N . LEU A 1 306 ? -13.169 1.747 30.826 1.00 97.69 306 LEU A N 1
ATOM 2369 C CA . LEU A 1 306 ? -12.457 1.038 29.755 1.00 97.69 306 LEU A CA 1
ATOM 2370 C C . LEU A 1 306 ? -12.301 -0.453 30.085 1.00 97.69 306 LEU A C 1
ATOM 2372 O O . LEU A 1 306 ? -12.471 -1.289 29.207 1.00 97.69 306 LEU A O 1
ATOM 2376 N N . ASP A 1 307 ? -12.073 -0.791 31.355 1.00 97.62 307 ASP A N 1
ATOM 2377 C CA . ASP A 1 307 ? -11.934 -2.182 31.802 1.00 97.62 307 ASP A CA 1
ATOM 2378 C C . ASP A 1 307 ? -13.232 -2.970 31.617 1.00 97.62 307 ASP A C 1
ATOM 2380 O O . ASP A 1 307 ? -13.202 -4.128 31.207 1.00 97.62 307 ASP A O 1
ATOM 2384 N N . ASP A 1 308 ? -14.380 -2.341 31.882 1.00 97.94 308 ASP A N 1
ATOM 2385 C CA . ASP A 1 308 ? -15.683 -2.959 31.629 1.00 97.94 308 ASP A CA 1
ATOM 2386 C C . ASP A 1 308 ? -15.938 -3.128 30.127 1.00 97.94 308 ASP A C 1
ATOM 2388 O O . ASP A 1 308 ? -16.496 -4.145 29.722 1.00 97.94 308 ASP A O 1
ATOM 2392 N N . ALA A 1 309 ? -15.493 -2.178 29.296 1.00 97.81 309 ALA A N 1
ATOM 2393 C CA . ALA A 1 309 ? -15.577 -2.306 27.843 1.00 97.81 309 ALA A CA 1
ATOM 2394 C C . ALA A 1 309 ? -14.720 -3.473 27.328 1.00 97.81 309 ALA A C 1
ATOM 2396 O O . ALA A 1 309 ? -15.211 -4.291 26.555 1.00 97.81 309 ALA A O 1
ATOM 2397 N N . TYR A 1 310 ? -13.467 -3.592 27.779 1.00 97.50 310 TYR A N 1
ATOM 2398 C CA . TYR A 1 310 ? -12.587 -4.690 27.368 1.00 97.50 310 TYR A CA 1
ATOM 2399 C C . TYR A 1 310 ? -13.124 -6.035 27.836 1.00 97.50 310 TYR A C 1
ATOM 2401 O O . TYR A 1 310 ? -13.158 -6.973 27.050 1.00 97.50 310 TYR A O 1
ATOM 2409 N N . ARG A 1 311 ? -13.604 -6.118 29.084 1.00 98.00 311 ARG A N 1
ATOM 2410 C CA . ARG A 1 311 ? -14.220 -7.336 29.620 1.00 98.00 311 ARG A CA 1
ATOM 2411 C C . ARG A 1 311 ? -15.437 -7.752 28.800 1.00 98.00 311 ARG A C 1
ATOM 2413 O O . ARG A 1 311 ? -15.549 -8.919 28.450 1.00 98.00 311 ARG A O 1
ATOM 2420 N N . TRP A 1 312 ? -16.302 -6.801 28.450 1.00 97.56 312 TRP A N 1
ATOM 2421 C CA . TRP A 1 312 ? -17.467 -7.071 27.613 1.00 97.56 312 TRP A CA 1
ATOM 2422 C C . TRP A 1 312 ? -17.074 -7.593 26.223 1.00 97.56 312 TRP A C 1
ATOM 2424 O O . TRP A 1 312 ? -17.671 -8.559 25.750 1.00 97.56 312 TRP A O 1
ATOM 2434 N N . ILE A 1 313 ? -16.038 -7.018 25.592 1.00 97.31 313 ILE A N 1
ATOM 2435 C CA . ILE A 1 313 ? -15.498 -7.539 24.324 1.00 97.31 313 ILE A CA 1
ATOM 2436 C C . ILE A 1 313 ? -14.972 -8.967 24.525 1.00 97.31 313 ILE A C 1
ATOM 2438 O O . ILE A 1 313 ? -15.336 -9.857 23.761 1.00 97.31 313 ILE A O 1
ATOM 2442 N N . SER A 1 314 ? -14.183 -9.212 25.577 1.00 97.19 314 SER A N 1
ATOM 2443 C CA . SER A 1 314 ? -13.632 -10.538 25.881 1.00 97.19 314 SER A CA 1
ATOM 2444 C C . SER A 1 314 ? -14.709 -11.598 26.092 1.00 97.19 314 SER A C 1
ATOM 2446 O O . SER A 1 314 ? -14.569 -12.722 25.619 1.00 97.19 314 SER A O 1
ATOM 2448 N N . GLU A 1 315 ? -15.787 -11.256 26.795 1.00 96.75 315 GLU A N 1
ATOM 2449 C CA . GLU A 1 315 ? -16.925 -12.149 27.033 1.00 96.75 315 GLU A CA 1
ATOM 2450 C C . GLU A 1 315 ? -17.724 -12.415 25.750 1.00 96.75 315 GLU A C 1
ATOM 2452 O O . GLU A 1 315 ? -18.203 -13.530 25.549 1.00 96.75 315 GLU A O 1
ATOM 2457 N N . THR A 1 316 ? -17.840 -11.414 24.875 1.00 94.38 316 THR A N 1
ATOM 2458 C CA . THR A 1 316 ? -18.577 -11.511 23.605 1.00 94.38 316 THR A CA 1
ATOM 2459 C C . THR A 1 316 ? -17.823 -12.348 22.569 1.00 94.38 316 THR A C 1
ATOM 2461 O O . THR A 1 316 ? -18.425 -13.168 21.879 1.00 94.38 316 THR A O 1
ATOM 2464 N N . GLU A 1 317 ? -16.506 -12.169 22.477 1.00 93.81 317 GLU A N 1
ATOM 2465 C CA . GLU A 1 317 ? -15.650 -12.767 21.442 1.00 93.81 317 GLU A CA 1
ATOM 2466 C C . GLU A 1 317 ? -14.906 -14.024 21.923 1.00 93.81 317 GLU A C 1
ATOM 2468 O O . GLU A 1 317 ? -14.338 -14.770 21.127 1.00 93.81 317 GLU A O 1
ATOM 2473 N N . GLY A 1 318 ? -14.882 -14.274 23.236 1.00 94.44 318 GLY A N 1
ATOM 2474 C CA . GLY A 1 318 ? -14.169 -15.400 23.844 1.00 94.44 318 GLY A CA 1
ATOM 2475 C C . GLY A 1 318 ? -12.643 -15.243 23.890 1.00 94.44 318 GLY A C 1
ATOM 2476 O O . GLY A 1 318 ? -11.943 -16.225 24.140 1.00 94.44 318 GLY A O 1
ATOM 2477 N N . ALA A 1 319 ? -12.113 -14.039 23.649 1.00 95.19 319 ALA A N 1
ATOM 2478 C CA . ALA A 1 319 ? -10.684 -13.731 23.681 1.00 95.19 319 ALA A CA 1
ATOM 2479 C C . ALA A 1 319 ? -10.433 -12.266 24.068 1.00 95.19 319 ALA A C 1
ATOM 2481 O O . ALA A 1 319 ? -11.210 -11.389 23.700 1.00 95.19 319 ALA A O 1
ATOM 2482 N N . GLU A 1 320 ? -9.329 -11.992 24.769 1.00 96.69 320 GLU A N 1
ATOM 2483 C CA . GLU A 1 320 ? -8.960 -10.616 25.123 1.00 96.69 320 GLU A CA 1
ATOM 2484 C C . GLU A 1 320 ? -8.678 -9.761 23.877 1.00 96.69 320 GLU A C 1
ATOM 2486 O O . GLU A 1 320 ? -7.986 -10.230 22.961 1.00 96.69 320 GLU A O 1
ATOM 2491 N N . PRO A 1 321 ? -9.191 -8.516 23.828 1.00 97.56 321 PRO A N 1
ATOM 2492 C CA . PRO A 1 321 ? -8.977 -7.649 22.688 1.00 97.56 321 PRO A CA 1
ATOM 2493 C C . PRO A 1 321 ? -7.562 -7.098 22.650 1.00 97.56 321 PRO A C 1
ATOM 2495 O O . PRO A 1 321 ? -7.002 -6.726 23.677 1.00 97.56 321 PRO A O 1
ATOM 2498 N N . VAL A 1 322 ? -7.036 -6.944 21.437 1.00 97.75 322 VAL A N 1
ATOM 2499 C CA . VAL A 1 322 ? -5.842 -6.134 21.218 1.00 97.75 322 VAL A CA 1
ATOM 2500 C C . VAL A 1 322 ? -6.244 -4.669 21.163 1.00 97.75 322 VAL A C 1
ATOM 2502 O O . VAL A 1 322 ? -7.015 -4.251 20.293 1.00 97.75 322 VAL A O 1
ATOM 2505 N N . VAL A 1 323 ? -5.734 -3.891 22.107 1.00 97.69 323 VAL A N 1
ATOM 2506 C CA . VAL A 1 323 ? -6.037 -2.477 22.273 1.00 97.69 323 VAL A CA 1
ATOM 2507 C C . VAL A 1 323 ? -5.125 -1.638 21.389 1.00 97.69 323 VAL A C 1
ATOM 2509 O O . VAL A 1 323 ? -3.909 -1.597 21.562 1.00 97.69 323 VAL A O 1
ATOM 2512 N N . VAL A 1 324 ? -5.737 -0.907 20.465 1.00 97.19 324 VAL A N 1
ATOM 2513 C CA . VAL A 1 324 ? -5.062 0.029 19.573 1.00 97.19 324 VAL A CA 1
ATOM 2514 C C . VAL A 1 324 ? -5.523 1.436 19.916 1.00 97.19 324 VAL A C 1
ATOM 2516 O O . VAL A 1 324 ? -6.708 1.761 19.814 1.00 97.19 324 VAL A O 1
ATOM 2519 N N . ALA A 1 325 ? -4.581 2.295 20.284 1.00 95.12 325 ALA A N 1
ATOM 2520 C CA . ALA A 1 325 ? -4.845 3.706 20.523 1.00 95.12 325 ALA A CA 1
ATOM 2521 C C . ALA A 1 325 ? -4.154 4.576 19.471 1.00 95.12 325 ALA A C 1
ATOM 2523 O O . ALA A 1 325 ? -3.223 4.155 18.787 1.00 95.12 325 ALA A O 1
ATOM 2524 N N . THR A 1 326 ? -4.602 5.822 19.344 1.00 90.81 326 THR A N 1
ATOM 2525 C CA . THR A 1 326 ? -3.925 6.831 18.528 1.00 90.81 326 THR A CA 1
ATOM 2526 C C . THR A 1 326 ? -3.830 8.142 19.295 1.00 90.81 326 THR A C 1
ATOM 2528 O O . THR A 1 326 ? -4.754 8.526 20.015 1.00 90.81 326 THR A O 1
ATOM 2531 N N . SER A 1 327 ? -2.702 8.833 19.154 1.00 84.50 327 SER A N 1
ATOM 2532 C CA . SER A 1 327 ? -2.455 10.116 19.806 1.00 84.50 327 SER A CA 1
ATOM 2533 C C . SER A 1 327 ? -1.734 11.057 18.856 1.00 84.50 327 SER A C 1
ATOM 2535 O O . SER A 1 327 ? -0.753 10.683 18.219 1.00 84.50 327 SER A O 1
ATOM 2537 N N . ALA A 1 328 ? -2.215 12.299 18.768 1.00 75.31 328 ALA A N 1
ATOM 2538 C CA . ALA A 1 328 ? -1.512 13.366 18.058 1.00 75.31 328 ALA A CA 1
ATOM 2539 C C . ALA A 1 328 ? -0.288 13.883 18.837 1.00 75.31 328 ALA A C 1
ATOM 2541 O O . ALA A 1 328 ? 0.536 14.600 18.269 1.00 75.31 328 ALA A O 1
ATOM 2542 N N . ARG A 1 329 ? -0.169 13.539 20.128 1.00 73.88 329 ARG A N 1
ATOM 2543 C CA . ARG A 1 329 ? 0.999 13.863 20.954 1.00 73.88 329 ARG A CA 1
ATOM 2544 C C . ARG A 1 329 ? 2.092 12.842 20.657 1.00 73.88 329 ARG A C 1
ATOM 2546 O O . ARG A 1 329 ? 1.801 11.652 20.573 1.00 73.88 329 ARG A O 1
ATOM 2553 N N . ARG A 1 330 ? 3.327 13.313 20.469 1.00 64.69 330 ARG A N 1
ATOM 2554 C CA . ARG A 1 330 ? 4.476 12.421 20.298 1.00 64.69 330 ARG A CA 1
ATOM 2555 C C . ARG A 1 330 ? 4.773 11.728 21.622 1.00 64.69 330 ARG A C 1
ATOM 2557 O O . ARG A 1 330 ? 4.900 12.401 22.639 1.00 64.69 330 ARG A O 1
ATOM 2564 N N . ASP A 1 331 ? 4.875 10.412 21.556 1.00 69.38 331 ASP A N 1
ATOM 2565 C CA . ASP A 1 331 ? 5.484 9.569 22.574 1.00 69.38 331 ASP A CA 1
ATOM 2566 C C . ASP A 1 331 ? 6.909 9.275 22.077 1.00 69.38 331 ASP A C 1
ATOM 2568 O O . ASP A 1 331 ? 7.072 8.792 20.955 1.00 69.38 331 ASP A O 1
ATOM 2572 N N . GLU A 1 332 ? 7.935 9.681 22.828 1.00 67.06 332 GLU A N 1
ATOM 2573 C CA . GLU A 1 332 ? 9.338 9.484 22.427 1.00 67.06 332 GLU A CA 1
ATOM 2574 C C . GLU A 1 332 ? 9.792 8.028 22.614 1.00 67.06 332 GLU A C 1
ATOM 2576 O O . GLU A 1 332 ? 10.745 7.601 21.962 1.00 67.06 332 GLU A O 1
ATOM 2581 N N . ASP A 1 333 ? 9.079 7.253 23.436 1.00 73.19 333 ASP A N 1
ATOM 2582 C CA . ASP A 1 333 ? 9.481 5.908 23.851 1.00 73.19 333 ASP A CA 1
ATOM 2583 C C . ASP A 1 333 ? 8.834 4.795 23.006 1.00 73.19 333 ASP A C 1
ATOM 2585 O O . ASP A 1 333 ? 9.254 3.635 23.070 1.00 73.19 333 ASP A O 1
ATOM 2589 N N . ARG A 1 334 ? 7.816 5.117 22.192 1.00 78.94 334 ARG A N 1
ATOM 2590 C CA . ARG A 1 334 ? 7.102 4.152 21.339 1.00 78.94 334 ARG A CA 1
ATOM 2591 C C . ARG A 1 334 ? 6.928 4.663 19.915 1.00 78.94 334 ARG A C 1
ATOM 2593 O O . ARG A 1 334 ? 6.210 5.629 19.664 1.00 78.94 334 ARG A O 1
ATOM 2600 N N . GLU A 1 335 ? 7.513 3.946 18.960 1.00 84.19 335 GLU A N 1
ATOM 2601 C CA . GLU A 1 335 ? 7.323 4.236 17.540 1.00 84.19 335 GLU A CA 1
ATOM 2602 C C . GLU A 1 335 ? 5.907 3.823 17.084 1.00 84.19 335 GLU A C 1
ATOM 2604 O O . GLU A 1 335 ? 5.519 2.664 17.267 1.00 84.19 335 GLU A O 1
ATOM 2609 N N . PRO A 1 336 ? 5.101 4.741 16.511 1.00 89.56 336 PRO A N 1
ATOM 2610 C CA . PRO A 1 336 ? 3.755 4.403 16.067 1.00 89.56 336 PRO A CA 1
ATOM 2611 C C . PRO A 1 336 ? 3.754 3.486 14.840 1.00 89.56 336 PRO A C 1
ATOM 2613 O O . PRO A 1 336 ? 4.435 3.747 13.850 1.00 89.56 336 PRO A O 1
ATOM 2616 N N . VAL A 1 337 ? 2.881 2.483 14.858 1.00 93.00 337 VAL A N 1
ATOM 2617 C CA . VAL A 1 337 ? 2.661 1.537 13.760 1.00 93.00 337 VAL A CA 1
ATOM 2618 C C . VAL A 1 337 ? 1.952 2.233 12.590 1.00 93.00 337 VAL A C 1
ATOM 2620 O O . VAL A 1 337 ? 1.075 3.089 12.772 1.00 93.00 337 VAL A O 1
ATOM 2623 N N . GLY A 1 338 ? 2.317 1.878 11.356 1.00 92.06 338 GLY A N 1
ATOM 2624 C CA . GLY A 1 338 ? 1.641 2.365 10.150 1.00 92.06 338 GLY A CA 1
ATOM 2625 C C . GLY A 1 338 ? 0.285 1.686 9.902 1.00 92.06 338 GLY A C 1
ATOM 2626 O O . GLY A 1 338 ? 0.087 0.531 10.252 1.00 92.06 338 GLY A O 1
ATOM 2627 N N . PHE A 1 339 ? -0.647 2.357 9.210 1.00 91.06 339 PHE A N 1
ATOM 2628 C CA . PHE A 1 339 ? -1.980 1.793 8.903 1.00 91.06 339 PHE A CA 1
ATOM 2629 C C . PHE A 1 339 ? -1.920 0.434 8.188 1.00 91.06 339 PHE A C 1
ATOM 2631 O O . PHE A 1 339 ? -2.590 -0.509 8.594 1.00 91.06 339 PHE A O 1
ATOM 2638 N N . ALA A 1 340 ? -1.090 0.318 7.146 1.00 86.94 340 ALA A N 1
ATOM 2639 C CA . ALA A 1 340 ? -0.953 -0.925 6.387 1.00 86.94 340 ALA A CA 1
ATOM 2640 C C . ALA A 1 340 ? -0.279 -2.041 7.201 1.00 86.94 340 ALA A C 1
ATOM 2642 O O . ALA A 1 340 ? -0.560 -3.218 6.994 1.00 86.94 340 ALA A O 1
ATOM 2643 N N . GLU A 1 341 ? 0.618 -1.678 8.115 1.00 90.06 341 GLU A N 1
ATOM 2644 C CA . GLU A 1 341 ? 1.279 -2.626 9.008 1.00 90.06 341 GLU A CA 1
ATOM 2645 C C . GLU A 1 341 ? 0.302 -3.166 10.053 1.00 90.06 341 GLU A C 1
ATOM 2647 O O . GLU A 1 341 ? 0.164 -4.384 10.163 1.00 90.06 341 GLU A O 1
ATOM 2652 N N . LEU A 1 342 ? -0.455 -2.280 10.711 1.00 91.88 342 LEU A N 1
ATOM 2653 C CA . LEU A 1 342 ? -1.512 -2.661 11.647 1.00 91.88 342 LEU A CA 1
ATOM 2654 C C . LEU A 1 342 ? -2.554 -3.557 10.965 1.00 91.88 342 LEU A C 1
ATOM 2656 O O . LEU A 1 342 ? -2.891 -4.613 11.492 1.00 91.88 342 LEU A O 1
ATOM 2660 N N . ALA A 1 343 ? -3.035 -3.176 9.776 1.00 89.19 343 ALA A N 1
ATOM 2661 C CA . ALA A 1 343 ? -4.030 -3.959 9.045 1.00 89.19 343 ALA A CA 1
ATOM 2662 C C . ALA A 1 343 ? -3.535 -5.384 8.737 1.00 89.19 343 ALA A C 1
ATOM 2664 O O . ALA A 1 343 ? -4.272 -6.342 8.954 1.00 89.19 343 ALA A O 1
ATOM 2665 N N . ARG A 1 344 ? -2.273 -5.549 8.306 1.00 85.94 344 ARG A N 1
ATOM 2666 C CA . ARG A 1 344 ? -1.669 -6.879 8.094 1.00 85.94 344 ARG A CA 1
ATOM 2667 C C . ARG A 1 344 ? -1.550 -7.670 9.397 1.00 85.94 344 ARG A C 1
ATOM 2669 O O . ARG A 1 344 ? -1.890 -8.851 9.427 1.00 85.94 344 ARG A O 1
ATOM 2676 N N . ALA A 1 345 ? -1.093 -7.029 10.474 1.00 90.12 345 ALA A N 1
ATOM 2677 C CA . ALA A 1 345 ? -0.949 -7.672 11.777 1.00 90.12 345 ALA A CA 1
ATOM 2678 C C . ALA A 1 345 ? -2.301 -8.134 12.344 1.00 90.12 345 ALA A C 1
ATOM 2680 O O . ALA A 1 345 ? -2.393 -9.224 12.905 1.00 90.12 345 ALA A O 1
ATOM 2681 N N . ARG A 1 346 ? -3.363 -7.336 12.181 1.00 90.88 346 ARG A N 1
ATOM 2682 C CA . ARG A 1 346 ? -4.719 -7.671 12.641 1.00 90.88 346 ARG A CA 1
ATOM 2683 C C . ARG A 1 346 ? -5.437 -8.670 11.757 1.00 90.88 346 ARG A C 1
ATOM 2685 O O . ARG A 1 346 ? -6.114 -9.543 12.287 1.00 90.88 346 ARG A O 1
ATOM 2692 N N . ALA A 1 347 ? -5.242 -8.622 10.444 1.00 84.75 347 ALA A N 1
ATOM 2693 C CA . ALA A 1 347 ? -5.795 -9.637 9.557 1.00 84.75 347 ALA A CA 1
ATOM 2694 C C . ALA A 1 347 ? -5.246 -11.043 9.874 1.00 84.75 347 ALA A C 1
ATOM 2696 O O . ALA A 1 347 ? -5.987 -12.018 9.771 1.00 84.75 347 ALA A O 1
ATOM 2697 N N . ALA A 1 348 ? -3.987 -11.143 10.322 1.00 84.56 348 ALA A N 1
ATOM 2698 C CA . ALA A 1 348 ? -3.346 -12.402 10.711 1.00 84.56 348 ALA A CA 1
ATOM 2699 C C . ALA A 1 348 ? -3.609 -12.849 12.168 1.00 84.56 348 ALA A C 1
ATOM 2701 O O . ALA A 1 348 ? -3.394 -14.019 12.486 1.00 84.56 348 ALA A O 1
ATOM 2702 N N . ASP A 1 349 ? -4.046 -11.947 13.052 1.00 88.56 349 ASP A N 1
ATOM 2703 C CA . ASP A 1 349 ? -4.336 -12.240 14.462 1.00 88.56 349 ASP A CA 1
ATOM 2704 C C . ASP A 1 349 ? -5.846 -12.481 14.662 1.00 88.56 349 ASP A C 1
ATOM 2706 O O . ASP A 1 349 ? -6.651 -11.592 14.366 1.00 88.56 349 ASP A O 1
ATOM 2710 N N . PRO A 1 350 ? -6.274 -13.661 15.150 1.00 88.19 350 PRO A N 1
ATOM 2711 C CA . PRO A 1 350 ? -7.691 -13.970 15.329 1.00 88.19 350 PRO A CA 1
ATOM 2712 C C . PRO A 1 350 ? -8.343 -13.243 16.513 1.00 88.19 350 PRO A C 1
ATOM 2714 O O . PRO A 1 350 ? -9.567 -13.278 16.622 1.00 88.19 350 PRO A O 1
ATOM 2717 N N . ARG A 1 351 ? -7.571 -12.610 17.408 1.00 93.62 351 ARG A N 1
ATOM 2718 C CA . ARG A 1 351 ? -8.122 -11.874 18.556 1.00 93.62 351 ARG A CA 1
ATOM 2719 C C . ARG A 1 351 ? -8.968 -10.676 18.101 1.00 93.62 351 ARG A C 1
ATOM 2721 O O . ARG A 1 351 ? -8.677 -10.080 17.055 1.00 93.62 351 ARG A O 1
ATOM 2728 N N . PRO A 1 352 ? -10.000 -10.287 18.872 1.00 95.88 352 PRO A N 1
ATOM 2729 C CA . PRO A 1 352 ? -10.754 -9.080 18.574 1.00 95.88 352 PRO A CA 1
ATOM 2730 C C . PRO A 1 352 ? -9.870 -7.841 18.725 1.00 95.88 352 PRO A C 1
ATOM 2732 O O . PRO A 1 352 ? -8.884 -7.837 19.458 1.00 95.88 352 PRO A O 1
ATOM 2735 N N . THR A 1 353 ? -10.210 -6.772 18.012 1.00 97.38 353 THR A N 1
ATOM 2736 C CA . THR A 1 353 ? -9.462 -5.508 18.061 1.00 97.38 353 THR A CA 1
ATOM 2737 C C . THR A 1 353 ? -10.307 -4.425 18.713 1.00 97.38 353 THR A C 1
ATOM 2739 O O . THR A 1 353 ? -11.493 -4.305 18.428 1.00 97.38 353 THR A O 1
ATOM 2742 N N . CYS A 1 354 ? -9.701 -3.611 19.571 1.00 97.94 354 CYS A N 1
ATOM 2743 C CA . CYS A 1 354 ? -10.338 -2.478 20.232 1.00 97.94 354 CYS A CA 1
ATOM 2744 C C . CYS A 1 354 ? -9.657 -1.180 19.777 1.00 97.94 354 CYS A C 1
ATOM 2746 O O . CYS A 1 354 ? -8.540 -0.888 20.198 1.00 97.94 354 CYS A O 1
ATOM 2748 N N . LEU A 1 355 ? -10.310 -0.411 18.899 1.00 98.00 355 LEU A N 1
ATOM 2749 C CA . LEU A 1 355 ? -9.838 0.901 18.448 1.00 98.00 355 LEU A CA 1
ATOM 2750 C C . LEU A 1 355 ? -10.342 1.986 19.403 1.00 98.00 355 LEU A C 1
ATOM 2752 O O . LEU A 1 355 ? -11.535 2.300 19.412 1.00 98.00 355 LEU A O 1
ATOM 2756 N N . ILE A 1 356 ? -9.444 2.583 20.183 1.00 97.25 356 ILE A N 1
ATOM 2757 C CA . ILE A 1 356 ? -9.806 3.560 21.214 1.00 97.25 356 ILE A CA 1
ATOM 2758 C C . ILE A 1 356 ? -9.554 4.982 20.737 1.00 97.25 356 ILE A C 1
ATOM 2760 O O . ILE A 1 356 ? -8.451 5.350 20.330 1.00 97.25 356 ILE A O 1
ATOM 2764 N N . PHE A 1 357 ? -10.580 5.811 20.890 1.00 96.19 357 PHE A N 1
ATOM 2765 C CA . PHE A 1 357 ? -10.535 7.239 20.633 1.00 96.19 357 PHE A CA 1
ATOM 2766 C C . PHE A 1 357 ? -10.918 8.018 21.890 1.00 96.19 357 PHE A C 1
ATOM 2768 O O . PHE A 1 357 ? -11.889 7.692 22.571 1.00 96.19 357 PHE A O 1
ATOM 2775 N N . GLY A 1 358 ? -10.159 9.072 22.190 1.00 93.94 358 GLY A N 1
ATOM 2776 C CA . GLY A 1 358 ? -10.446 9.993 23.287 1.00 93.94 358 GLY A CA 1
ATOM 2777 C C . GLY A 1 358 ? -11.143 11.250 22.789 1.00 93.94 358 GLY A C 1
ATOM 2778 O O . GLY A 1 358 ? -10.766 11.817 21.762 1.00 93.94 358 GLY A O 1
ATOM 2779 N N . THR A 1 359 ? -12.150 11.705 23.521 1.00 92.44 359 THR A N 1
ATOM 2780 C CA . THR A 1 359 ? -12.765 13.021 23.314 1.00 92.44 359 THR A CA 1
ATOM 2781 C C . THR A 1 359 ? -11.930 14.137 23.965 1.00 92.44 359 THR A C 1
ATOM 2783 O O . THR A 1 359 ? -10.829 13.907 24.465 1.00 92.44 359 THR A O 1
ATOM 2786 N N . GLY A 1 360 ? -12.431 15.379 23.952 1.00 88.00 360 GLY A N 1
ATOM 2787 C CA . GLY A 1 360 ? -11.725 16.514 24.553 1.00 88.00 360 GLY A CA 1
ATOM 2788 C C . GLY A 1 360 ? -10.424 16.819 23.808 1.00 88.00 360 GLY A C 1
ATOM 2789 O O . GLY A 1 360 ? -10.459 17.098 22.612 1.00 88.00 360 GLY A O 1
ATOM 2790 N N . TRP A 1 361 ? -9.298 16.762 24.521 1.00 89.06 361 TRP A N 1
ATOM 2791 C CA . TRP A 1 361 ? -7.937 16.949 24.001 1.00 89.06 361 TRP A CA 1
ATOM 2792 C C . TRP A 1 361 ? -7.143 15.634 23.906 1.00 89.06 361 TRP A C 1
ATOM 2794 O O . TRP A 1 361 ? -5.908 15.654 23.840 1.00 89.06 361 TRP A O 1
ATOM 2804 N N . GLY A 1 362 ? -7.852 14.499 23.875 1.00 89.94 362 GLY A N 1
ATOM 2805 C CA . GLY A 1 362 ? -7.298 13.168 23.637 1.00 89.94 362 GLY A CA 1
ATOM 2806 C C . GLY A 1 362 ? -7.245 12.278 24.879 1.00 89.94 362 GLY A C 1
ATOM 2807 O O . GLY A 1 362 ? -7.635 12.672 25.978 1.00 89.94 362 GLY A O 1
ATOM 2808 N N . LEU A 1 363 ? -6.773 11.049 24.672 1.00 93.06 363 LEU A N 1
ATOM 2809 C CA . LEU A 1 363 ? -6.594 10.038 25.717 1.00 93.06 363 LEU A CA 1
ATOM 2810 C C . LEU A 1 363 ? -5.498 10.442 26.709 1.00 93.06 363 LEU A C 1
ATOM 2812 O O . LEU A 1 363 ? -4.565 11.162 26.346 1.00 93.06 363 LEU A O 1
ATOM 2816 N N . THR A 1 364 ? -5.606 9.959 27.948 1.00 93.19 364 THR A N 1
ATOM 2817 C CA . THR A 1 364 ? -4.559 10.150 28.957 1.00 93.19 364 THR A CA 1
ATOM 2818 C C . THR A 1 364 ? -3.338 9.274 28.692 1.00 93.19 364 THR A C 1
ATOM 2820 O O . THR A 1 364 ? -3.438 8.240 28.033 1.00 93.19 364 THR A O 1
ATOM 2823 N N . GLU A 1 365 ? -2.186 9.661 29.245 1.00 90.88 365 GLU A N 1
ATOM 2824 C CA . GLU A 1 365 ? -0.952 8.863 29.176 1.00 90.88 365 GLU A CA 1
ATOM 2825 C C . GLU A 1 365 ? -1.148 7.458 29.754 1.00 90.88 365 GLU A C 1
ATOM 2827 O O . GLU A 1 365 ? -0.677 6.489 29.173 1.00 90.88 365 GLU A O 1
ATOM 2832 N N . GLU A 1 366 ? -1.930 7.324 30.829 1.00 91.12 366 GLU A N 1
ATOM 2833 C CA . GLU A 1 366 ? -2.292 6.025 31.404 1.00 91.12 366 GLU A CA 1
ATOM 2834 C C . GLU A 1 366 ? -3.011 5.122 30.391 1.00 91.12 366 GLU A C 1
ATOM 2836 O O . GLU A 1 366 ? -2.712 3.934 30.292 1.00 91.12 366 GLU A O 1
ATOM 2841 N N . VAL A 1 367 ? -3.939 5.673 29.601 1.00 92.94 367 VAL A N 1
ATOM 2842 C CA . VAL A 1 367 ? -4.650 4.891 28.579 1.00 92.94 367 VAL A CA 1
ATOM 2843 C C . VAL A 1 367 ? -3.716 4.517 27.431 1.00 92.94 367 VAL A C 1
ATOM 2845 O O . VAL A 1 367 ? -3.764 3.385 26.957 1.00 92.94 367 VAL A O 1
ATOM 2848 N N . LEU A 1 368 ? -2.844 5.435 27.003 1.00 92.19 368 LEU A N 1
ATOM 2849 C CA . LEU A 1 368 ? -1.866 5.171 25.943 1.00 92.19 368 LEU A CA 1
ATOM 2850 C C . LEU A 1 368 ? -0.826 4.121 26.366 1.00 92.19 368 LEU A C 1
ATOM 2852 O O . LEU A 1 368 ? -0.498 3.237 25.577 1.00 92.19 368 LEU A O 1
ATOM 2856 N N . ALA A 1 369 ? -0.364 4.160 27.617 1.00 90.62 369 ALA A N 1
ATOM 2857 C CA . ALA A 1 369 ? 0.573 3.187 28.177 1.00 90.62 369 ALA A CA 1
ATOM 2858 C C . ALA A 1 369 ? -0.020 1.771 28.254 1.00 90.62 369 ALA A C 1
ATOM 2860 O O . ALA A 1 369 ? 0.707 0.786 28.151 1.00 90.62 369 ALA A O 1
ATOM 2861 N N . ARG A 1 370 ? -1.345 1.667 28.405 1.00 92.56 370 ARG A N 1
ATOM 2862 C CA . ARG A 1 370 ? -2.082 0.397 28.434 1.00 92.56 370 ARG A CA 1
ATOM 2863 C C . ARG A 1 370 ? -2.454 -0.139 27.048 1.00 92.56 370 ARG A C 1
ATOM 2865 O O . ARG A 1 370 ? -2.977 -1.246 26.972 1.00 92.56 370 ARG A O 1
ATOM 2872 N N . ALA A 1 371 ? -2.236 0.624 25.976 1.00 94.38 371 ALA A N 1
ATOM 2873 C CA . ALA A 1 371 ? -2.519 0.165 24.622 1.00 94.38 371 ALA A CA 1
ATOM 2874 C C . ALA A 1 371 ? -1.428 -0.795 24.131 1.00 94.38 371 ALA A C 1
ATOM 2876 O O . ALA A 1 371 ? -0.239 -0.460 24.183 1.00 94.38 371 ALA A O 1
ATOM 2877 N N . ASP A 1 372 ? -1.827 -1.945 23.589 1.00 95.50 372 ASP A N 1
ATOM 2878 C CA . ASP A 1 372 ? -0.914 -2.914 22.976 1.00 95.50 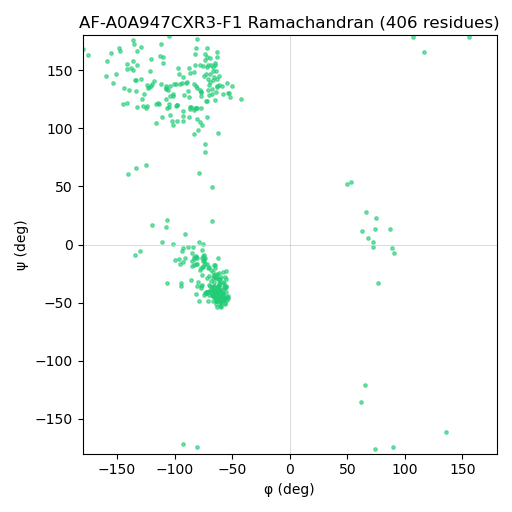372 ASP A CA 1
ATOM 2879 C C . ASP A 1 372 ? -0.178 -2.296 21.782 1.00 95.50 372 ASP A C 1
ATOM 2881 O O . ASP A 1 372 ? 1.030 -2.473 21.626 1.00 95.50 372 ASP A O 1
ATOM 2885 N N . GLU A 1 373 ? -0.882 -1.491 20.981 1.00 94.81 373 GLU A N 1
ATOM 2886 C CA . GLU A 1 373 ? -0.321 -0.813 19.813 1.00 94.81 373 GLU A CA 1
ATOM 2887 C C . GLU A 1 373 ? -0.722 0.664 19.751 1.00 94.81 373 GLU A C 1
ATOM 2889 O O . GLU A 1 373 ? -1.857 1.050 20.044 1.00 94.81 373 GLU A O 1
ATOM 2894 N N . LEU A 1 374 ? 0.227 1.500 19.326 1.00 94.62 374 LEU A N 1
ATOM 2895 C CA . LEU A 1 374 ? -0.009 2.907 19.022 1.00 94.62 374 LEU A CA 1
ATOM 2896 C C . LEU A 1 374 ? -0.042 3.083 17.508 1.00 94.62 374 LEU A C 1
ATOM 2898 O O . LEU A 1 374 ? 0.976 2.955 16.836 1.00 94.62 374 LEU A O 1
ATOM 2902 N N . LEU A 1 375 ? -1.213 3.391 16.962 1.00 94.62 375 LEU A N 1
ATOM 2903 C CA . LEU A 1 375 ? -1.392 3.689 15.548 1.00 94.62 375 LEU A CA 1
ATOM 2904 C C . LEU A 1 375 ? -0.998 5.138 15.265 1.00 94.62 375 LEU A C 1
ATOM 2906 O O . LEU A 1 375 ? -1.416 6.057 15.986 1.00 94.62 375 LEU A O 1
ATOM 2910 N N . ARG A 1 376 ? -0.259 5.360 14.168 1.00 92.00 376 ARG A N 1
ATOM 2911 C CA . ARG A 1 376 ? 0.133 6.715 13.761 1.00 92.00 376 ARG A CA 1
ATOM 2912 C C . ARG A 1 376 ? -1.081 7.657 13.731 1.00 92.00 376 ARG A C 1
ATOM 2914 O O . ARG A 1 376 ? -2.130 7.292 13.188 1.00 92.00 376 ARG A O 1
ATOM 2921 N N . PRO A 1 377 ? -0.952 8.888 14.248 1.00 89.50 377 PRO A N 1
ATOM 2922 C CA . PRO A 1 377 ? -2.044 9.840 14.189 1.00 89.50 377 PRO A CA 1
ATOM 2923 C C . PRO A 1 377 ? -2.366 10.240 12.753 1.00 89.50 377 PRO A C 1
ATOM 2925 O O . PRO A 1 377 ? -1.527 10.210 11.841 1.00 89.50 377 PRO A O 1
ATOM 2928 N N . VAL A 1 378 ? -3.605 10.685 12.567 1.00 90.50 378 VAL A N 1
ATOM 2929 C CA . VAL A 1 378 ? -3.978 11.448 11.380 1.00 90.50 378 VAL A CA 1
ATOM 2930 C C . VAL A 1 378 ? -3.265 12.798 11.449 1.00 90.50 378 VAL A C 1
ATOM 2932 O O . VAL A 1 378 ? -3.306 13.481 12.471 1.00 90.50 378 VAL A O 1
ATOM 2935 N N . SER A 1 379 ? -2.588 13.168 10.366 1.00 87.31 379 SER A N 1
ATOM 2936 C CA . SER A 1 379 ? -1.906 14.452 10.222 1.00 87.31 379 SER A CA 1
ATOM 2937 C C . SER A 1 379 ? -2.070 14.995 8.802 1.00 87.31 379 SER A C 1
ATOM 2939 O O . SER A 1 379 ? -2.244 14.232 7.846 1.00 87.31 379 SER A O 1
ATOM 2941 N N . GLY A 1 380 ? -2.051 16.325 8.685 1.00 85.62 380 GLY A N 1
ATOM 2942 C CA . GLY A 1 380 ? -2.017 17.059 7.419 1.00 85.62 380 GLY A CA 1
ATOM 2943 C C . GLY A 1 380 ? -0.629 17.637 7.127 1.00 85.62 380 GLY A C 1
ATOM 2944 O O . GLY A 1 380 ? 0.298 17.471 7.914 1.00 85.62 380 GLY A O 1
ATOM 2945 N N . ARG A 1 381 ? -0.486 18.325 5.984 1.00 87.25 381 ARG A N 1
ATOM 2946 C CA . ARG A 1 381 ? 0.741 19.071 5.634 1.00 87.25 381 ARG A CA 1
ATOM 2947 C C . ARG A 1 381 ? 0.976 20.320 6.506 1.00 87.25 381 ARG A C 1
ATOM 2949 O O . ARG A 1 381 ? 2.133 20.584 6.811 1.00 87.25 381 ARG A O 1
ATOM 2956 N N . PRO A 1 382 ? -0.056 21.107 6.877 1.00 87.75 382 PRO A N 1
ATOM 2957 C CA . PRO A 1 382 ? 0.129 22.263 7.754 1.00 87.75 382 PRO A CA 1
ATOM 2958 C C . PRO A 1 382 ? 0.383 21.859 9.210 1.00 87.75 382 PRO A C 1
ATOM 2960 O O . PRO A 1 382 ? 0.035 20.757 9.626 1.00 87.75 382 PRO A O 1
ATOM 2963 N N . GLU A 1 383 ? 0.879 22.802 10.012 1.00 82.56 383 GLU A N 1
ATOM 2964 C CA . GLU A 1 383 ? 1.057 22.629 11.464 1.00 82.56 383 GLU A CA 1
ATOM 2965 C C . GLU A 1 383 ? -0.274 22.458 12.224 1.00 82.56 383 GLU A C 1
ATOM 2967 O O . GLU A 1 383 ? -0.304 21.930 13.335 1.00 82.56 383 GLU A O 1
ATOM 2972 N N . PHE A 1 384 ? -1.400 22.878 11.634 1.00 83.56 384 PHE A N 1
ATOM 2973 C CA . PHE A 1 384 ? -2.719 22.709 12.238 1.00 83.56 384 PHE A CA 1
ATOM 2974 C C . PHE A 1 384 ? -3.167 21.240 12.199 1.00 83.56 384 PHE A C 1
ATOM 2976 O O . PHE A 1 384 ? -3.530 20.721 11.143 1.00 83.56 384 PHE A O 1
ATOM 2983 N N . ASN A 1 385 ? -3.212 20.594 13.369 1.00 80.38 385 ASN A N 1
ATOM 2984 C CA . ASN A 1 385 ? -3.679 19.215 13.523 1.00 80.38 385 ASN A CA 1
ATOM 2985 C C . ASN A 1 385 ? -4.662 19.054 14.699 1.00 80.38 385 ASN A C 1
ATOM 2987 O O . ASN A 1 385 ? -4.361 18.404 15.697 1.00 80.38 385 ASN A O 1
ATOM 2991 N N . HIS A 1 386 ? -5.839 19.680 14.595 1.00 83.19 386 HIS A N 1
ATOM 2992 C CA . HIS A 1 386 ? -6.897 19.615 15.614 1.00 83.19 386 HIS A CA 1
ATOM 2993 C C . HIS A 1 386 ? -8.227 19.137 15.003 1.00 83.19 386 HIS A C 1
ATOM 2995 O O . HIS A 1 386 ? -9.193 19.894 14.860 1.00 83.19 386 HIS A O 1
ATOM 3001 N N . LEU A 1 387 ? -8.275 17.864 14.601 1.00 88.62 387 LEU A N 1
ATOM 3002 C CA . LEU A 1 387 ? -9.501 17.223 14.118 1.00 88.62 387 LEU A CA 1
ATOM 3003 C C . LEU A 1 387 ? -10.468 16.950 15.273 1.00 88.62 387 LEU A C 1
ATOM 3005 O O . LEU A 1 387 ? -10.052 16.609 16.378 1.00 88.62 387 LEU A O 1
ATOM 3009 N N . CYS A 1 388 ? -11.776 17.033 15.009 1.00 91.00 388 CYS A N 1
ATOM 3010 C CA . CYS A 1 388 ? -12.734 16.464 15.951 1.00 91.00 388 CYS A CA 1
ATOM 3011 C C . CYS A 1 388 ? -12.584 14.935 15.977 1.00 91.00 388 CYS A C 1
ATOM 3013 O O . CYS A 1 388 ? -12.257 14.323 14.957 1.00 91.00 388 CYS A O 1
ATOM 3015 N N . VAL A 1 389 ? -12.861 14.316 17.128 1.00 91.81 389 VAL A N 1
ATOM 3016 C CA . VAL A 1 389 ? -12.689 12.866 17.315 1.00 91.81 389 VAL A CA 1
ATOM 3017 C C . VAL A 1 389 ? -13.463 12.045 16.280 1.00 91.81 389 VAL A C 1
ATOM 3019 O O . VAL A 1 389 ? -12.950 11.048 15.788 1.00 91.81 389 VAL A O 1
ATOM 3022 N N . ARG A 1 390 ? -14.649 12.511 15.866 1.00 93.62 390 ARG A N 1
ATOM 3023 C CA . ARG A 1 390 ? -15.478 11.854 14.844 1.00 93.62 390 ARG A CA 1
ATOM 3024 C C . ARG A 1 390 ? -14.787 11.831 13.483 1.00 93.62 390 ARG A C 1
ATOM 3026 O O . ARG A 1 390 ? -14.737 10.788 12.844 1.00 93.62 390 ARG A O 1
ATOM 3033 N N . SER A 1 391 ? -14.204 12.957 13.062 1.00 93.75 391 SER A N 1
ATOM 3034 C CA . SER A 1 391 ? -13.433 13.037 11.815 1.00 93.75 391 SER A CA 1
ATOM 3035 C C . SER A 1 391 ? -12.156 12.206 11.889 1.00 93.75 391 SER A C 1
ATOM 3037 O O . SER A 1 391 ? -11.845 11.493 10.942 1.00 93.75 391 SER A O 1
ATOM 3039 N N . ALA A 1 392 ? -11.429 12.273 13.008 1.00 93.44 392 ALA A N 1
ATOM 3040 C CA . ALA A 1 392 ? -10.215 11.487 13.198 1.00 93.44 392 ALA A CA 1
ATOM 3041 C C . ALA A 1 392 ? -10.513 9.980 13.139 1.00 93.44 392 ALA A C 1
ATOM 3043 O O . ALA A 1 392 ? -9.872 9.266 12.373 1.00 93.44 392 ALA A O 1
ATOM 3044 N N . ALA A 1 393 ? -11.525 9.518 13.875 1.00 95.06 393 ALA A N 1
ATOM 3045 C CA . ALA A 1 393 ? -11.952 8.125 13.882 1.00 95.06 393 ALA A CA 1
ATOM 3046 C C . ALA A 1 393 ? -12.447 7.664 12.506 1.00 95.06 393 ALA A C 1
ATOM 3048 O O . ALA A 1 393 ? -12.024 6.611 12.046 1.00 95.06 393 ALA A O 1
ATOM 3049 N N . ALA A 1 394 ? -13.263 8.461 11.807 1.00 95.25 394 ALA A N 1
ATOM 3050 C CA . ALA A 1 394 ? -13.721 8.118 10.461 1.00 95.25 394 ALA A CA 1
ATOM 3051 C C . ALA A 1 394 ? -12.561 7.966 9.464 1.00 95.25 394 ALA A C 1
ATOM 3053 O O . ALA A 1 394 ? -12.551 7.010 8.699 1.00 95.25 394 ALA A O 1
ATOM 3054 N N . ILE A 1 395 ? -11.556 8.851 9.508 1.00 94.75 395 ILE A N 1
ATOM 3055 C CA . ILE A 1 395 ? -10.356 8.745 8.660 1.00 94.75 395 ILE A CA 1
ATOM 3056 C C . ILE A 1 395 ? -9.512 7.526 9.046 1.00 94.75 395 ILE A C 1
ATOM 3058 O O . ILE A 1 395 ? -8.966 6.858 8.173 1.00 94.75 395 ILE A O 1
ATOM 3062 N N . VAL A 1 396 ? -9.371 7.238 10.342 1.00 95.25 396 VAL A N 1
ATOM 3063 C CA . VAL A 1 396 ? -8.639 6.052 10.808 1.00 95.25 396 VAL A CA 1
ATOM 3064 C C . VAL A 1 396 ? -9.318 4.778 10.319 1.00 95.25 396 VAL A C 1
ATOM 3066 O O . VAL A 1 396 ? -8.647 3.916 9.764 1.00 95.25 396 VAL A O 1
ATOM 3069 N N . ILE A 1 397 ? -10.637 4.685 10.479 1.00 94.75 397 ILE A N 1
ATOM 3070 C CA . ILE A 1 397 ? -11.430 3.532 10.055 1.00 94.75 397 ILE A CA 1
ATOM 3071 C C . ILE A 1 397 ? -11.376 3.384 8.527 1.00 94.75 397 ILE A C 1
ATOM 3073 O O . ILE A 1 397 ? -11.085 2.296 8.046 1.00 94.75 397 ILE A O 1
ATOM 3077 N N . ASP A 1 398 ? -11.538 4.466 7.761 1.00 91.81 398 ASP A N 1
ATOM 3078 C CA . ASP A 1 398 ? -11.387 4.445 6.297 1.00 91.81 398 ASP A CA 1
ATOM 3079 C C . ASP A 1 398 ? -9.992 3.965 5.858 1.00 91.81 398 ASP A C 1
ATOM 3081 O O . ASP A 1 398 ? -9.855 3.129 4.971 1.00 91.81 398 ASP A O 1
ATOM 3085 N N . ARG A 1 399 ? -8.923 4.409 6.527 1.00 90.44 399 ARG A N 1
ATOM 3086 C CA . ARG A 1 399 ? -7.557 3.960 6.207 1.00 90.44 399 ARG A CA 1
ATOM 3087 C C . ARG A 1 399 ? -7.286 2.492 6.543 1.00 90.44 399 ARG A C 1
ATOM 3089 O O . ARG A 1 399 ? -6.333 1.942 5.997 1.00 90.44 399 ARG A O 1
ATOM 3096 N N . LEU A 1 400 ? -8.056 1.893 7.452 1.00 89.56 400 LEU A N 1
ATOM 3097 C CA . LEU A 1 400 ? -7.902 0.496 7.871 1.00 89.56 400 LEU A CA 1
ATOM 3098 C C . LEU A 1 400 ? -8.818 -0.461 7.101 1.00 89.56 400 LEU A C 1
ATOM 3100 O O . LEU A 1 400 ? -8.411 -1.586 6.826 1.00 89.56 400 LEU A O 1
ATOM 3104 N N . PHE A 1 401 ? -10.029 -0.017 6.761 1.00 87.12 401 PHE A N 1
ATOM 3105 C CA . PHE A 1 401 ? -11.109 -0.872 6.255 1.00 87.12 401 PHE A CA 1
ATOM 3106 C C . PHE A 1 401 ? -11.769 -0.354 4.977 1.00 87.12 401 PHE A C 1
ATOM 3108 O O . PHE A 1 401 ? -12.656 -1.012 4.434 1.00 87.12 401 PHE A O 1
ATOM 3115 N N . GLY A 1 402 ? -11.403 0.840 4.515 1.00 81.88 402 GLY A N 1
ATOM 3116 C CA . GLY A 1 402 ? -12.037 1.466 3.368 1.00 81.88 402 GLY A CA 1
ATOM 3117 C C . GLY A 1 402 ? -11.757 0.729 2.073 1.00 81.88 402 GLY A C 1
ATOM 3118 O O . GLY A 1 402 ? -10.619 0.379 1.768 1.00 81.88 402 GLY A O 1
ATOM 3119 N N . VAL A 1 403 ? -12.821 0.528 1.299 1.00 72.94 403 VAL A N 1
ATOM 3120 C CA . VAL A 1 403 ? -12.760 0.024 -0.070 1.00 72.94 403 VAL A CA 1
ATOM 3121 C C . VAL A 1 403 ? -12.714 1.246 -0.988 1.00 72.94 403 VAL A C 1
ATOM 3123 O O . VAL A 1 403 ? -13.669 2.010 -1.081 1.00 72.94 403 VAL A O 1
ATOM 3126 N N . ARG A 1 404 ? -11.568 1.460 -1.631 1.00 64.69 404 ARG A N 1
ATOM 3127 C CA . ARG A 1 404 ? -11.276 2.508 -2.617 1.00 64.69 404 ARG A CA 1
ATOM 3128 C C . ARG A 1 404 ? -11.812 2.208 -4.014 1.00 64.69 404 ARG A C 1
ATOM 3130 O O . ARG A 1 404 ? -11.549 2.994 -4.922 1.00 64.69 404 ARG A O 1
ATOM 3137 N N . GLY A 1 405 ? -12.512 1.086 -4.191 1.00 48.03 405 GLY A N 1
ATOM 3138 C CA . GLY A 1 405 ? -13.118 0.694 -5.458 1.00 48.03 405 GLY A CA 1
ATOM 3139 C C . GLY A 1 405 ? -13.783 1.887 -6.147 1.00 48.03 405 GLY A C 1
ATOM 3140 O O . GLY A 1 405 ? -14.601 2.590 -5.551 1.00 48.03 405 GLY A O 1
ATOM 3141 N N . ALA A 1 406 ? -13.389 2.132 -7.397 1.00 38.25 406 ALA A N 1
ATOM 3142 C CA . ALA A 1 406 ? -13.964 3.175 -8.228 1.00 38.25 406 ALA A CA 1
ATOM 3143 C C . ALA A 1 406 ? -15.454 2.877 -8.456 1.00 38.25 406 ALA A C 1
ATOM 3145 O O . ALA A 1 406 ? -15.831 2.103 -9.334 1.00 38.25 406 ALA A O 1
ATOM 3146 N N . HIS A 1 407 ? -16.321 3.483 -7.650 1.00 33.50 407 HIS A N 1
ATOM 3147 C CA . HIS A 1 407 ? -17.688 3.747 -8.066 1.00 33.50 407 HIS A CA 1
ATOM 3148 C C . HIS A 1 407 ? -17.676 5.044 -8.878 1.00 33.50 407 HIS A C 1
ATOM 3150 O O . HIS A 1 407 ? -17.723 6.135 -8.308 1.00 33.50 407 HIS A O 1
ATOM 3156 N N . GLY A 1 408 ? -17.585 4.901 -10.203 1.00 32.94 408 GLY A N 1
ATOM 3157 C CA . GLY A 1 408 ? -17.669 5.995 -11.174 1.00 32.94 408 GLY A CA 1
ATOM 3158 C C . GLY A 1 408 ? -16.806 5.756 -12.393 1.00 32.94 408 GLY A C 1
ATOM 3159 O O . GLY A 1 408 ? -15.660 6.250 -12.364 1.00 32.94 408 GLY A O 1
#

Mean predicted aligned error: 7.17 Å

Radius of gyration: 28.35 Å; Cα contacts (8 Å, |Δi|>4): 657; chains: 1; bounding box: 81×58×75 Å

Nearest PDB structures (foldseek):
  8b1n-assembly1_A  TM=5.564E-01  e=1.764E-43  Calditerrivibrio nitroreducens DSM 19672
  5wyr-assembly1_B  TM=9.636E-01  e=1.861E-23  Pseudomonas aeruginosa UCBPP-PA14
  4h3y-assembly1_A  TM=9.104E-01  e=2.230E-23  Paraburkholderia phymatum STM815
  7mys-assembly1_A  TM=9.501E-01  e=8.935E-23  Acinetobacter baumannii
  8byh-assembly1_B  TM=9.585E-01  e=4.557E-22  Calditerrivibrio nitroreducens DSM 19672

Solvent-accessible surface area (backbone atoms only — not comparable to full-atom values): 22861 Å² total; per-residue (Å²): 131,88,84,88,86,88,82,65,39,50,80,52,37,92,53,96,82,37,68,51,58,43,74,51,85,92,62,76,89,69,35,28,29,41,47,67,22,47,48,52,41,53,53,49,52,45,50,56,35,49,78,72,69,45,60,83,54,51,28,33,34,39,31,70,89,22,55,65,72,44,64,68,54,36,58,54,57,47,72,56,85,32,77,41,75,44,58,35,42,75,78,28,59,40,64,65,42,46,77,74,65,44,78,44,47,38,8,85,43,104,63,89,73,83,43,14,59,66,47,45,51,50,49,53,53,60,23,46,59,68,38,83,81,66,47,95,52,80,68,64,63,67,69,36,58,55,55,52,50,40,42,49,43,89,85,84,67,88,63,67,62,56,95,95,43,65,62,60,64,59,76,73,63,79,44,64,71,60,32,51,51,49,41,52,32,40,11,50,30,50,11,31,31,76,37,46,73,35,43,15,51,32,82,78,51,77,66,53,53,50,34,31,55,75,63,63,27,46,43,41,58,41,23,30,41,34,43,28,28,35,70,9,19,39,94,88,66,47,83,42,75,60,82,91,51,71,61,58,55,54,55,47,22,42,48,34,49,76,57,45,32,56,27,33,36,43,20,37,73,52,62,74,58,47,55,49,51,52,52,53,43,48,53,46,68,75,47,96,63,99,57,78,56,38,67,18,43,67,39,54,48,72,26,59,35,66,67,54,44,49,49,52,47,17,70,74,71,74,36,68,51,49,33,34,30,58,52,87,66,87,59,94,90,55,86,56,42,49,57,71,54,49,39,31,55,42,26,70,39,89,56,30,36,33,43,43,42,32,39,86,66,24,56,34,70,70,58,56,72,69,28,78,38,46,38,56,48,87,76,65,94,60,92,75,74,83,70,55,56,63,60,47,49,48,51,52,47,42,67,59,62,41,65,67,37,83,85,124

Secondary structure (DSSP, 8-state):
--------GGGG--STT---EEPPTT--SS-EE-HHHHHHHHHHHHHHHHHTTPPPPEEEEEEEEEEEP-HHHHHHHHTSS-EEEEE-BTT-B-HHHHHHH-SEEEESSSS--SBTHHHHHHHHHHHHTTSTTTSS-GGGGTSSTTSSSSPPPPP--S-SEETTEEPPHHHHS--HHHHHHHHHHHHHHHHHHH-HHHHHHS---HHHHHHHHHTT---GGGEEEEEE-SSEE-TTS-EE-PPPPHHHHHHHHHHHHHTT-SEEEEE-S-HHHHHHHHHHHHHHHHS--SSTHHHHHHTEEEESSHHHHHHHHHHHHSSPPEEEEE-SSPPSSSPPBPHHHHHHHHHH--S-EEEEEESTT-B-HHHHHT-SEEEPPP--SSS-----HHHHHHHHHHHHH-------

Sequence (408 aa):
TIEVELIDPREFTSDRHRTVDDAPYGGGPGMVMKPEPLIDAIEAAATRGAERGWPEPRRMLMSPAGAPLTQVRVRELAGGGHLVLVCGRYEGIDQRVVDLCIDEEVSLGDFVLTGGELAAMAIVDAVARYVPGVLGDATSTEEESFSQPLLEYPQYTRPAEYRERRVPETLMSGDHARIGRWRRQEALRRTAERRPDLLAEHVIDDEERKLLRSSGADWAARTYVVLAHHPVFDKAGEVVTSSITNMDLHDLARTTTTYGLAGYIVVTPVGSQRDKVDRVVATWREGQFVDNREQALSAVTTAASLDDAYRWISETEGAEPVVVATSARRDEDREPVGFAELARARAADPRPTCLIFGTGWGLTEEVLARADELLRPVSGRPEFNHLCVRSAAAIVIDRLFGVRGAHG